Protein AF-V2Y1S0-F1 (afdb_monomer)

Mean predicted aligned error: 16.73 Å

Nearest PDB structures (foldseek):
  7qba-assembly1_E  TM=5.672E-01  e=4.745E-01  Stutzerimonas stutzeri
  6xjh-assembly1_A  TM=6.789E-01  e=2.519E+00  Staphylococcus aureus
  8ce1-assembly1_B  TM=5.212E-01  e=3.603E+00  Escherichia coli
  7sqc-assembly1_W0  TM=8.958E-02  e=6.023E-01  Chlamydomonas reinhardtii

Solvent-accessible surface area (backbone atoms only — not comparable to full-atom values): 33686 Å² total; per-residue (Å²): 109,76,75,64,58,63,77,73,40,72,67,56,53,54,46,52,48,49,50,50,51,52,51,51,50,44,55,60,67,63,57,62,80,53,69,64,78,67,43,59,72,64,49,49,35,55,46,43,54,57,46,55,53,48,28,64,74,73,41,38,45,64,28,27,58,79,72,87,95,71,42,65,80,40,81,42,73,57,50,71,69,58,48,51,52,52,49,51,51,49,39,70,54,34,77,84,70,53,97,83,66,55,72,68,78,66,80,67,85,63,54,48,69,58,46,32,48,54,50,47,56,50,25,66,74,72,74,35,43,50,65,53,66,53,36,72,73,9,68,65,51,43,50,50,52,47,66,56,47,56,71,53,79,88,40,99,85,46,65,82,53,66,67,58,49,34,54,31,42,52,50,22,57,75,75,34,56,28,55,35,51,25,47,36,52,44,23,59,48,24,57,48,45,35,56,50,32,33,52,53,44,51,52,55,56,47,50,40,56,77,67,53,46,54,61,56,61,52,71,44,92,66,57,50,56,58,55,48,50,51,53,50,49,70,49,48,53,58,51,52,54,51,52,51,52,51,49,59,61,61,46,48,68,54,51,61,45,31,52,77,65,76,44,83,72,53,71,64,46,38,52,51,43,42,57,59,52,37,48,33,24,37,49,30,34,36,31,52,38,53,31,39,34,73,72,66,72,34,66,68,57,32,52,48,54,46,52,47,52,49,49,61,20,60,73,46,61,59,88,70,53,56,61,84,48,54,32,62,36,40,72,53,62,45,53,48,72,58,46,65,77,44,46,65,47,47,51,52,17,37,50,45,30,45,53,50,27,51,52,41,42,54,49,34,26,54,54,49,42,36,49,52,70,70,47,61,73,70,49,56,57,58,48,44,44,45,35,45,68,63,34,63,78,68,70,88,68,86,65,89,77,87,78,61,93,79,44,74,65,56,57,54,45,53,61,54,39,45,64,30,48,49,52,43,48,53,50,45,52,50,48,50,54,67,62,61,65,88,58,87,56,51,73,69,53,51,52,48,46,36,61,74,50,51,30,53,41,20,55,50,34,37,26,68,62,47,67,49,38,72,77,66,76,39,52,65,63,58,68,74,44,95,60,59,56,53,62,57,50,52,55,48,50,51,51,29,50,53,52,33,46,51,52,43,50,52,52,52,51,52,58,24,64,78,43,79,43,82,90,58,76,64,59,58,46,40,46,52,33,16,51,38,45,16,51,52,8,31,46,42,13,60,75,70,71,35,58,67,51,6,52,49,51,31,52,50,52,51,53,48,42,70,66,53,78,77,84,49,69,73,74,38,61,66,39,73,96,63,80,37,80,69,19,56,61,42,46,52,52,46,39,53,52,50,51,52,53,45,49,54,55,43,49,51,53,43,53,54,54,57,59,56,74,74,109

Structure (mmCIF, N/CA/C/O backbone):
data_AF-V2Y1S0-F1
#
_entry.id   AF-V2Y1S0-F1
#
loop_
_atom_site.group_PDB
_atom_site.id
_atom_site.type_symbol
_atom_site.label_atom_id
_atom_site.label_alt_id
_atom_site.label_comp_id
_atom_site.label_asym_id
_atom_site.label_entity_id
_atom_site.label_seq_id
_atom_site.pdbx_PDB_ins_code
_atom_site.Cartn_x
_atom_site.Cartn_y
_atom_site.Cartn_z
_atom_site.occupancy
_atom_site.B_iso_or_equiv
_atom_site.auth_seq_id
_atom_site.auth_comp_id
_atom_site.auth_asym_id
_atom_site.auth_atom_id
_atom_site.pdbx_PDB_model_num
ATOM 1 N N . MET A 1 1 ? -33.600 -16.076 6.435 1.00 29.86 1 MET A N 1
ATOM 2 C CA . MET A 1 1 ? -33.124 -15.082 7.430 1.00 29.86 1 MET A CA 1
ATOM 3 C C . MET A 1 1 ? -31.802 -14.425 7.013 1.00 29.86 1 MET A C 1
ATOM 5 O O . MET A 1 1 ? -31.776 -13.205 6.937 1.00 29.86 1 MET A O 1
ATOM 9 N N . LEU A 1 2 ? -30.776 -15.192 6.604 1.00 22.53 2 LEU A N 1
ATOM 10 C CA . LEU A 1 2 ? -29.507 -14.675 6.041 1.00 22.53 2 LEU A CA 1
ATOM 11 C C . LEU A 1 2 ? -29.704 -13.713 4.843 1.00 22.53 2 LEU A C 1
ATOM 13 O O . LEU A 1 2 ? -29.043 -12.687 4.736 1.00 22.53 2 LEU A O 1
ATOM 17 N N . TRP A 1 3 ? -30.679 -14.012 3.978 1.00 23.44 3 TRP A N 1
ATOM 18 C CA . TRP A 1 3 ? -31.008 -13.213 2.786 1.00 23.44 3 TRP A CA 1
ATOM 19 C C . TRP A 1 3 ? -31.747 -11.893 3.102 1.00 23.44 3 TRP A C 1
ATOM 21 O O . TRP A 1 3 ? -31.650 -10.923 2.357 1.00 23.44 3 TRP A O 1
ATOM 31 N N . LEU A 1 4 ? -32.442 -11.822 4.245 1.00 25.81 4 LEU A N 1
ATOM 32 C CA . LEU A 1 4 ? -33.158 -10.622 4.704 1.00 25.81 4 LEU A CA 1
ATOM 33 C C . LEU A 1 4 ? -32.241 -9.648 5.469 1.00 25.81 4 LEU A C 1
ATOM 35 O O . LEU A 1 4 ? -32.469 -8.441 5.424 1.00 25.81 4 LEU A O 1
ATOM 39 N N . GLU A 1 5 ? -31.174 -10.138 6.113 1.00 34.62 5 GLU A N 1
ATOM 40 C CA . GLU A 1 5 ? -30.156 -9.294 6.767 1.00 34.62 5 GLU A CA 1
ATOM 41 C C . GLU A 1 5 ? -29.188 -8.631 5.781 1.00 34.62 5 GLU A C 1
ATOM 43 O O . GLU A 1 5 ? -28.723 -7.517 6.029 1.00 34.62 5 GLU A O 1
ATOM 48 N N . ILE A 1 6 ? -28.939 -9.271 4.636 1.00 35.03 6 ILE A N 1
ATOM 49 C CA . ILE A 1 6 ? -28.131 -8.715 3.544 1.00 35.03 6 ILE A CA 1
ATOM 50 C C . ILE A 1 6 ? -28.752 -7.400 3.028 1.00 35.03 6 ILE A C 1
ATOM 52 O O . ILE A 1 6 ? -28.037 -6.429 2.801 1.00 35.03 6 ILE A O 1
ATOM 56 N N . LYS A 1 7 ? -30.087 -7.287 3.008 1.00 29.64 7 LYS A N 1
ATOM 57 C CA . LYS A 1 7 ? -30.826 -6.117 2.501 1.00 29.64 7 LYS A CA 1
ATOM 58 C C . LYS A 1 7 ? -30.721 -4.843 3.366 1.00 29.64 7 LYS A C 1
ATOM 60 O O . LYS A 1 7 ? -31.072 -3.768 2.888 1.00 29.64 7 LYS A O 1
ATOM 65 N N . LYS A 1 8 ? -30.272 -4.928 4.630 1.00 39.91 8 LYS A N 1
ATOM 66 C CA . LYS A 1 8 ? -30.373 -3.820 5.613 1.00 39.91 8 LYS A CA 1
ATOM 67 C C . LYS A 1 8 ? -29.081 -3.034 5.876 1.00 39.91 8 LYS A C 1
ATOM 69 O O . LYS A 1 8 ? -29.144 -1.999 6.535 1.00 39.91 8 LYS A O 1
ATOM 74 N N . ASN A 1 9 ? -27.923 -3.465 5.367 1.00 40.44 9 ASN A N 1
ATOM 75 C CA . ASN A 1 9 ? -26.644 -2.801 5.642 1.00 40.44 9 ASN A CA 1
ATOM 76 C C . ASN A 1 9 ? -26.006 -2.178 4.393 1.00 40.44 9 ASN A C 1
ATOM 78 O O . ASN A 1 9 ? -25.136 -2.763 3.751 1.00 40.44 9 ASN A O 1
ATOM 82 N N . THR A 1 10 ? -26.315 -0.907 4.142 1.00 39.00 10 THR A N 1
ATOM 83 C CA . THR A 1 10 ? -25.591 -0.044 3.187 1.00 39.00 10 THR A CA 1
ATOM 84 C C . THR A 1 10 ? -24.080 0.001 3.476 1.00 39.00 10 THR A C 1
ATOM 86 O O . THR A 1 10 ? -23.268 0.149 2.570 1.00 39.00 10 THR A O 1
ATOM 89 N N . ILE A 1 11 ? -23.691 -0.187 4.745 1.00 38.91 11 ILE A N 1
ATOM 90 C CA . ILE A 1 11 ? -22.291 -0.237 5.195 1.00 38.91 11 ILE A CA 1
ATOM 91 C C . ILE A 1 11 ? -21.589 -1.518 4.716 1.00 38.91 11 ILE A C 1
ATOM 93 O O . ILE A 1 11 ? -20.404 -1.466 4.412 1.00 38.91 11 ILE A O 1
ATOM 97 N N . THR A 1 12 ? -22.295 -2.648 4.611 1.00 48.53 12 THR A N 1
ATOM 98 C CA . THR A 1 12 ? -21.695 -3.918 4.172 1.00 48.53 12 THR A CA 1
ATOM 99 C C . THR A 1 12 ? -21.525 -3.943 2.658 1.00 48.53 12 THR A C 1
ATOM 101 O O . THR A 1 12 ? -20.478 -4.369 2.193 1.00 48.53 12 THR A O 1
ATOM 104 N N . TYR A 1 13 ? -22.472 -3.395 1.889 1.00 39.56 13 TYR A N 1
ATOM 105 C CA . TYR A 1 13 ? -22.322 -3.273 0.434 1.00 39.56 13 TYR A CA 1
ATOM 106 C C . TYR A 1 13 ? -21.250 -2.272 0.028 1.00 39.56 13 TYR A C 1
ATOM 108 O O . TYR A 1 13 ? -20.421 -2.605 -0.803 1.00 39.56 13 TYR A O 1
ATOM 116 N N . ALA A 1 14 ? -21.209 -1.080 0.632 1.00 38.00 14 ALA A N 1
ATOM 117 C CA . ALA A 1 14 ? -20.160 -0.105 0.335 1.00 38.00 14 ALA A CA 1
ATOM 118 C C . ALA A 1 14 ? -18.771 -0.629 0.729 1.00 38.00 14 ALA A C 1
ATOM 120 O O . ALA A 1 14 ? -17.797 -0.362 0.036 1.00 38.00 14 ALA A O 1
ATOM 121 N N . PHE A 1 15 ? -18.683 -1.410 1.811 1.00 44.44 15 PHE A N 1
ATOM 122 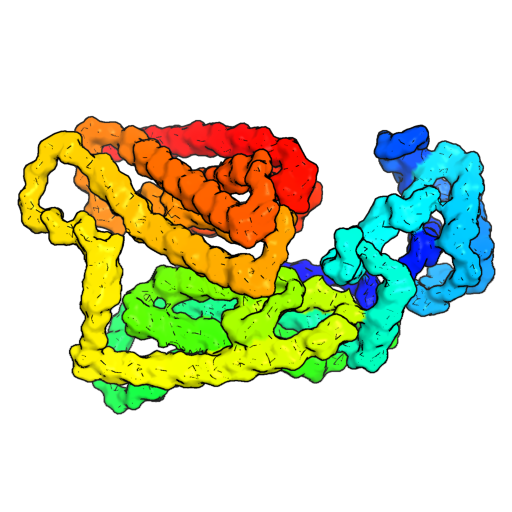C CA . PHE A 1 15 ? -17.444 -2.057 2.223 1.00 44.44 15 PHE A CA 1
ATOM 123 C C . PHE A 1 15 ? -17.043 -3.192 1.273 1.00 44.44 15 PHE A C 1
ATOM 125 O O . PHE A 1 15 ? -15.920 -3.196 0.799 1.00 44.44 15 PHE A O 1
ATOM 132 N N . VAL A 1 16 ? -17.952 -4.105 0.923 1.00 48.25 16 VAL A N 1
ATOM 133 C CA . VAL A 1 16 ? -17.682 -5.187 -0.043 1.00 48.25 16 VAL A CA 1
ATOM 134 C C . VAL A 1 16 ? -17.359 -4.627 -1.429 1.00 48.25 16 VAL A C 1
ATOM 136 O O . VAL A 1 16 ? -16.455 -5.129 -2.083 1.00 48.25 16 VAL A O 1
ATOM 139 N N . LEU A 1 17 ? -18.024 -3.550 -1.851 1.00 43.00 17 LEU A N 1
ATOM 140 C CA . LEU A 1 17 ? -17.737 -2.844 -3.097 1.00 43.00 17 LEU A CA 1
ATOM 141 C C . LEU A 1 17 ? -16.379 -2.134 -3.033 1.00 43.00 17 LEU A C 1
ATOM 143 O O . LEU A 1 17 ? -15.625 -2.213 -3.988 1.00 43.00 17 LEU A O 1
ATOM 147 N N . ALA A 1 18 ? -16.027 -1.489 -1.916 1.00 43.78 18 ALA A N 1
ATOM 148 C CA . ALA A 1 18 ? -14.719 -0.857 -1.737 1.00 43.78 18 ALA A CA 1
ATOM 149 C C . ALA A 1 18 ? -13.585 -1.889 -1.674 1.00 43.78 18 ALA A C 1
ATOM 151 O O . ALA A 1 18 ? -12.539 -1.676 -2.273 1.00 43.78 18 ALA A O 1
ATOM 152 N N . VAL A 1 19 ? -13.797 -3.022 -1.000 1.00 48.62 19 VAL A N 1
ATOM 153 C CA . VAL A 1 19 ? -12.863 -4.155 -0.984 1.00 48.62 19 VAL A CA 1
ATOM 154 C C . VAL A 1 19 ? -12.754 -4.762 -2.379 1.00 48.62 19 VAL A C 1
ATOM 156 O O . VAL A 1 19 ? -11.645 -4.963 -2.850 1.00 48.62 19 VAL A O 1
ATOM 159 N N . GLY A 1 20 ? -13.870 -4.980 -3.076 1.00 49.31 20 GLY A N 1
ATOM 160 C CA . GLY A 1 20 ? -13.895 -5.478 -4.452 1.00 49.31 20 GLY A CA 1
ATOM 161 C C . GLY A 1 20 ? -13.201 -4.535 -5.436 1.00 49.31 20 GLY A C 1
ATOM 162 O O . GLY A 1 20 ? -12.392 -4.986 -6.236 1.00 49.31 20 GLY A O 1
ATOM 163 N N . LEU A 1 21 ? -13.431 -3.224 -5.326 1.00 46.50 21 LEU A N 1
ATOM 164 C CA . LEU A 1 21 ? -12.756 -2.193 -6.118 1.00 46.50 21 LEU A CA 1
ATOM 165 C C . LEU A 1 21 ? -11.266 -2.106 -5.782 1.00 46.50 21 LEU A C 1
ATOM 167 O O . LEU A 1 21 ? -10.464 -1.962 -6.692 1.00 46.50 21 LEU A O 1
ATOM 171 N N . MET A 1 22 ? -10.873 -2.238 -4.513 1.00 49.34 22 MET A N 1
ATOM 172 C CA . MET A 1 22 ? -9.465 -2.246 -4.086 1.00 49.34 22 MET A CA 1
ATOM 173 C C . MET A 1 22 ? -8.730 -3.528 -4.506 1.00 49.34 22 MET A C 1
ATOM 175 O O . MET A 1 22 ? -7.558 -3.474 -4.877 1.00 49.34 22 MET A O 1
ATOM 179 N N . VAL A 1 23 ? -9.410 -4.678 -4.488 1.00 51.19 23 VAL A N 1
ATOM 180 C CA . VAL A 1 23 ? -8.903 -5.960 -5.004 1.00 51.19 23 VAL A CA 1
ATOM 181 C C . VAL A 1 23 ? -8.781 -5.907 -6.528 1.00 51.19 23 VAL A C 1
ATOM 183 O O . VAL A 1 23 ? -7.743 -6.268 -7.067 1.00 51.19 23 VAL A O 1
ATOM 186 N N . ALA A 1 24 ? -9.777 -5.368 -7.235 1.00 50.62 24 ALA A N 1
ATOM 187 C CA . ALA A 1 24 ? -9.693 -5.131 -8.677 1.00 50.62 24 ALA A CA 1
ATOM 188 C C . ALA A 1 24 ? -8.578 -4.127 -9.026 1.00 50.62 24 ALA A C 1
ATOM 190 O O . ALA A 1 24 ? -7.827 -4.326 -9.976 1.00 50.62 24 ALA A O 1
ATOM 191 N N . PHE A 1 25 ? -8.418 -3.078 -8.217 1.00 49.38 25 PHE A N 1
ATOM 192 C CA . PHE A 1 25 ? -7.356 -2.085 -8.355 1.00 49.38 25 PHE A CA 1
ATOM 193 C C . PHE A 1 25 ? -5.967 -2.683 -8.125 1.00 49.38 25 PHE A C 1
ATOM 195 O O . PHE A 1 25 ? -5.023 -2.301 -8.809 1.00 49.38 25 PHE A O 1
ATOM 202 N N . THR A 1 26 ? -5.826 -3.636 -7.202 1.00 49.06 26 THR A N 1
ATOM 203 C CA . THR A 1 26 ? -4.554 -4.344 -7.015 1.00 49.06 26 THR A CA 1
ATOM 204 C C . THR A 1 26 ? -4.293 -5.381 -8.072 1.00 49.06 26 THR A C 1
ATOM 206 O O . THR A 1 26 ? -3.159 -5.457 -8.510 1.00 49.06 26 THR A O 1
ATOM 209 N N . LEU A 1 27 ? -5.300 -6.105 -8.548 1.00 51.41 27 LEU A N 1
ATOM 210 C CA . LEU A 1 27 ? -5.141 -6.959 -9.722 1.00 51.41 27 LEU A CA 1
ATOM 211 C C . LEU A 1 27 ? -4.695 -6.133 -10.943 1.00 51.41 27 LEU A C 1
ATOM 213 O O . LEU A 1 27 ? -3.793 -6.561 -11.646 1.00 51.41 27 LEU A O 1
ATOM 217 N N . GLN A 1 28 ? -5.207 -4.906 -11.122 1.00 50.94 28 GLN A N 1
ATOM 218 C CA . GLN A 1 28 ? -4.710 -3.958 -12.136 1.00 50.94 28 GLN A CA 1
ATOM 219 C C . GLN A 1 28 ? -3.293 -3.419 -11.866 1.00 50.94 28 GLN A C 1
ATOM 221 O O . GLN A 1 28 ? -2.576 -3.095 -12.806 1.00 50.94 28 GLN A O 1
ATOM 226 N N . LEU A 1 29 ? -2.880 -3.258 -10.604 1.00 50.38 29 LEU A N 1
ATOM 227 C CA . LEU A 1 29 ? -1.498 -2.882 -10.258 1.00 50.38 29 LEU A CA 1
ATOM 228 C C . LEU A 1 29 ? -0.521 -4.057 -10.418 1.00 50.38 29 LEU A C 1
ATOM 230 O O . LEU A 1 29 ? 0.670 -3.836 -10.607 1.00 50.38 29 LEU A O 1
ATOM 234 N N . LEU A 1 30 ? -1.031 -5.285 -10.315 1.00 50.53 30 LEU A N 1
ATOM 235 C CA . LEU A 1 30 ? -0.309 -6.552 -10.401 1.00 50.53 30 LEU A CA 1
ATOM 236 C C . LEU A 1 30 ? -0.241 -7.117 -11.820 1.00 50.53 30 LEU A C 1
ATOM 238 O O . LEU A 1 30 ? 0.311 -8.199 -11.985 1.00 50.53 30 LEU A O 1
ATOM 242 N N . THR A 1 31 ? -0.764 -6.415 -12.829 1.00 49.66 31 THR A N 1
ATOM 243 C CA . THR A 1 31 ? -0.451 -6.673 -14.238 1.00 49.66 31 THR A CA 1
ATOM 244 C C . THR A 1 31 ? 0.731 -5.791 -14.649 1.00 49.66 31 THR A C 1
ATOM 246 O O . THR A 1 31 ? 0.515 -4.726 -15.241 1.00 49.66 31 THR A O 1
ATOM 249 N N . PRO A 1 32 ? 1.993 -6.143 -14.329 1.00 48.72 32 PRO A N 1
ATOM 250 C CA . PRO A 1 32 ? 3.090 -5.563 -15.078 1.00 48.72 32 PRO A CA 1
ATOM 251 C C . PRO A 1 32 ? 2.882 -5.901 -16.557 1.00 48.72 32 PRO A C 1
ATOM 253 O O . PRO A 1 32 ? 2.345 -6.958 -16.881 1.00 48.72 32 PRO A O 1
ATOM 256 N N . ARG A 1 33 ? 3.323 -5.020 -17.461 1.00 51.38 33 ARG A N 1
ATOM 257 C CA . ARG A 1 33 ? 3.663 -5.480 -18.813 1.00 51.38 33 ARG A CA 1
ATOM 258 C C . ARG A 1 33 ? 4.832 -6.437 -18.621 1.00 51.38 33 ARG A C 1
ATOM 260 O O . ARG A 1 33 ? 5.936 -6.001 -18.303 1.00 51.38 33 ARG A O 1
ATOM 267 N N . THR A 1 34 ? 4.510 -7.717 -18.610 1.00 50.38 34 THR A N 1
ATOM 268 C CA . THR A 1 34 ? 5.339 -8.817 -18.125 1.00 50.38 34 THR A CA 1
ATOM 269 C C . THR A 1 34 ? 6.569 -9.033 -18.994 1.00 50.38 34 THR A C 1
ATOM 271 O O . THR A 1 34 ? 7.596 -9.448 -18.468 1.00 50.38 34 THR A O 1
ATOM 274 N N . ASP A 1 35 ? 6.493 -8.644 -20.264 1.00 54.50 35 ASP A N 1
ATOM 275 C CA . ASP A 1 35 ? 7.533 -8.723 -21.291 1.00 54.50 35 ASP A CA 1
ATOM 276 C C . ASP A 1 35 ? 8.923 -8.320 -20.760 1.00 54.50 35 ASP A C 1
ATOM 278 O O . ASP A 1 35 ? 9.893 -9.070 -20.823 1.00 54.50 35 ASP A O 1
ATOM 282 N N . TYR A 1 36 ? 9.007 -7.168 -20.086 1.00 59.72 36 TYR A N 1
ATOM 283 C CA . TYR A 1 36 ? 10.279 -6.584 -19.645 1.00 59.72 36 TYR A CA 1
ATOM 284 C C . TYR A 1 36 ? 11.035 -7.384 -18.575 1.00 59.72 36 TYR A C 1
ATOM 286 O O . TYR A 1 36 ? 12.225 -7.141 -18.367 1.00 59.72 36 TYR A O 1
ATOM 294 N N . TYR A 1 37 ? 10.356 -8.284 -17.864 1.00 64.62 37 TYR A N 1
ATOM 295 C CA . TYR A 1 37 ? 10.906 -8.990 -16.706 1.00 64.62 37 TYR A CA 1
ATOM 296 C C . TYR A 1 37 ? 11.362 -10.422 -17.024 1.00 64.62 37 TYR A C 1
ATOM 298 O O . TYR A 1 37 ? 12.080 -11.023 -16.224 1.00 64.62 37 TYR A O 1
ATOM 306 N N . TYR A 1 38 ? 10.978 -10.963 -18.182 1.00 67.00 38 TYR A N 1
ATOM 307 C CA . TYR A 1 38 ? 11.376 -12.300 -18.638 1.00 67.00 38 TYR A CA 1
ATOM 308 C C . TYR A 1 38 ? 12.483 -12.284 -19.698 1.00 67.00 38 TYR A C 1
ATOM 310 O O . TYR A 1 38 ? 13.135 -13.306 -19.920 1.00 67.00 38 TYR A O 1
ATOM 318 N N . ASP A 1 39 ? 12.715 -11.126 -20.314 1.00 70.38 39 ASP A N 1
ATOM 319 C CA . ASP A 1 39 ? 13.716 -10.935 -21.361 1.00 70.38 39 ASP A CA 1
ATOM 320 C C . ASP A 1 39 ? 15.112 -10.650 -20.812 1.00 70.38 39 ASP A C 1
ATOM 322 O O . ASP A 1 39 ? 15.254 -10.228 -19.674 1.00 70.38 39 ASP A O 1
ATOM 326 N N . LYS A 1 40 ? 16.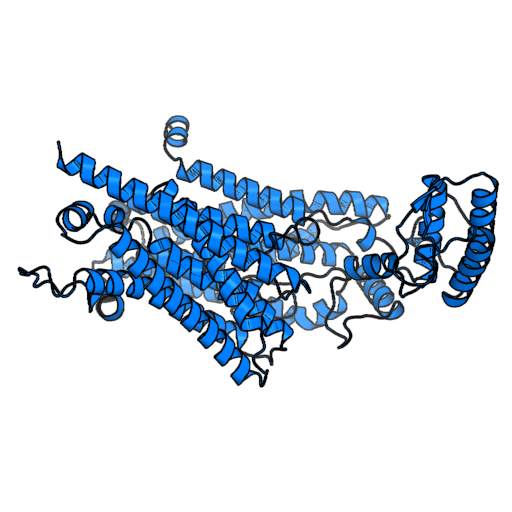164 -10.801 -21.622 1.00 79.00 40 LYS A N 1
ATOM 327 C CA . LYS A 1 40 ? 17.527 -10.326 -21.308 1.00 79.00 40 LYS A CA 1
ATOM 328 C C . LYS A 1 40 ? 17.558 -8.785 -21.237 1.00 79.00 40 LYS A C 1
ATOM 330 O O . LYS A 1 40 ? 16.918 -8.145 -22.074 1.00 79.00 40 LYS A O 1
ATOM 335 N N . PRO A 1 41 ? 18.269 -8.147 -20.281 1.00 80.25 41 PRO A N 1
ATOM 336 C CA . PRO A 1 41 ? 18.503 -6.703 -20.308 1.00 80.25 41 PRO A CA 1
ATOM 337 C C . PRO A 1 41 ? 19.237 -6.286 -21.581 1.00 80.25 41 PRO A C 1
ATOM 339 O O . PRO A 1 41 ? 20.364 -6.719 -21.835 1.00 80.25 41 PRO A O 1
ATOM 342 N N . LEU A 1 42 ? 18.563 -5.451 -22.369 1.00 81.31 42 LEU A N 1
ATOM 343 C CA . LEU A 1 42 ? 19.038 -5.017 -23.680 1.00 81.31 42 LEU A CA 1
ATOM 344 C C . LEU A 1 42 ? 19.892 -3.761 -23.563 1.00 81.31 42 LEU A C 1
ATOM 346 O O . LEU A 1 42 ? 19.462 -2.814 -22.900 1.00 81.31 42 LEU A O 1
ATOM 350 N N . SER A 1 43 ? 21.035 -3.748 -24.250 1.00 86.00 43 SER A N 1
ATOM 351 C CA . SER A 1 43 ? 21.805 -2.530 -24.512 1.00 86.00 43 SER A CA 1
ATOM 352 C C . SER A 1 43 ? 21.012 -1.560 -25.394 1.00 86.00 43 SER A C 1
ATOM 354 O O . SER A 1 43 ? 19.927 -1.878 -25.894 1.00 86.00 43 SER A O 1
ATOM 356 N N . SER A 1 44 ? 21.542 -0.357 -25.611 1.00 85.81 44 SER A N 1
ATOM 357 C CA . SER A 1 44 ? 20.853 0.623 -26.449 1.00 85.81 44 SER A CA 1
ATOM 358 C C . SER A 1 44 ? 20.798 0.181 -27.913 1.00 85.81 44 SER A C 1
ATOM 360 O O . SER A 1 44 ? 19.773 0.335 -28.588 1.00 85.81 44 SER A O 1
ATOM 362 N N . GLY A 1 45 ? 21.878 -0.438 -28.390 1.00 87.19 45 GLY A N 1
ATOM 363 C CA . GLY A 1 45 ? 21.962 -1.026 -29.718 1.00 87.19 45 GLY A CA 1
ATOM 364 C C . GLY A 1 45 ? 21.028 -2.222 -29.885 1.00 87.19 45 GLY A C 1
ATOM 365 O O . GLY A 1 45 ? 20.264 -2.271 -30.849 1.00 87.19 45 GLY A O 1
ATOM 366 N N . GLU A 1 46 ? 21.000 -3.139 -28.914 1.00 86.44 46 GLU A N 1
ATOM 367 C CA . GLU A 1 46 ? 20.068 -4.274 -28.917 1.00 86.44 46 GLU A CA 1
ATOM 368 C C . GLU A 1 46 ? 18.604 -3.827 -28.876 1.00 86.44 46 GLU A C 1
ATOM 370 O O . GLU A 1 46 ? 17.767 -4.344 -29.615 1.00 86.44 46 GLU A O 1
ATOM 375 N N . TYR A 1 47 ? 18.282 -2.825 -28.060 1.00 87.12 47 TYR A N 1
ATOM 376 C CA . TYR A 1 47 ? 16.942 -2.249 -28.026 1.00 87.12 47 TYR A CA 1
ATOM 377 C C . TYR A 1 47 ? 16.549 -1.642 -29.378 1.00 87.12 47 TYR A C 1
ATOM 379 O O . TYR A 1 47 ? 15.437 -1.863 -29.862 1.00 87.12 47 TYR A O 1
ATOM 387 N N . THR A 1 48 ? 17.471 -0.907 -30.003 1.00 88.38 48 THR A N 1
ATOM 388 C CA . THR A 1 48 ? 17.278 -0.306 -31.329 1.00 88.38 48 THR A CA 1
ATOM 389 C C . THR A 1 48 ? 17.005 -1.373 -32.383 1.00 88.38 48 THR A C 1
ATOM 391 O O . THR A 1 48 ? 16.055 -1.247 -33.151 1.00 88.38 48 THR A O 1
ATOM 394 N N . TYR A 1 49 ? 17.776 -2.459 -32.378 1.00 89.06 49 TYR A N 1
ATOM 395 C CA . TYR A 1 49 ? 17.583 -3.592 -33.276 1.00 89.06 49 TYR A CA 1
ATOM 396 C C . TYR A 1 49 ? 16.160 -4.164 -33.204 1.00 89.06 49 TYR A C 1
ATOM 398 O O . TYR A 1 49 ? 15.474 -4.260 -34.224 1.00 89.06 49 TYR A O 1
ATOM 406 N N . PHE A 1 50 ? 15.673 -4.478 -31.998 1.00 86.06 50 PHE A N 1
ATOM 407 C CA . PHE A 1 50 ? 14.320 -5.015 -31.826 1.00 86.06 50 PHE A CA 1
ATOM 408 C C . PHE A 1 50 ? 13.232 -4.019 -32.215 1.00 86.06 50 PHE A C 1
ATOM 410 O O . PHE A 1 50 ? 12.197 -4.418 -32.751 1.00 86.06 50 PHE A O 1
ATOM 417 N N . LYS A 1 51 ? 13.461 -2.725 -31.996 1.00 87.31 51 LYS A N 1
ATOM 418 C CA . LYS A 1 51 ? 12.494 -1.704 -32.385 1.00 87.31 51 LYS A CA 1
ATOM 419 C C . LYS A 1 51 ? 12.424 -1.482 -33.892 1.00 87.31 51 LYS A C 1
ATOM 421 O O . LYS A 1 51 ? 11.321 -1.421 -34.418 1.00 87.31 51 LYS A O 1
ATOM 426 N N . LEU A 1 52 ? 13.547 -1.523 -34.607 1.00 88.44 52 LEU A N 1
ATOM 427 C CA . LEU A 1 52 ? 13.540 -1.508 -36.075 1.00 88.44 52 LEU A CA 1
ATOM 428 C C . LEU A 1 52 ? 12.774 -2.707 -36.661 1.00 88.44 52 LEU A C 1
ATOM 430 O O . LEU A 1 52 ? 12.088 -2.574 -37.674 1.00 88.44 52 LEU A O 1
ATOM 434 N N . LYS A 1 53 ? 12.841 -3.877 -36.012 1.00 87.81 53 LYS A N 1
ATOM 435 C CA . LYS A 1 53 ? 12.021 -5.036 -36.397 1.00 87.81 53 LYS A CA 1
ATOM 436 C C . LYS A 1 53 ? 10.529 -4.799 -36.188 1.00 87.81 53 LYS A C 1
ATOM 438 O O . LYS A 1 53 ? 9.730 -5.191 -37.038 1.00 87.81 53 LYS A O 1
ATOM 443 N N . GLU A 1 54 ? 10.154 -4.212 -35.052 1.00 85.88 54 GLU A N 1
ATOM 444 C CA . GLU A 1 54 ? 8.765 -3.835 -34.780 1.00 85.88 54 GLU A CA 1
ATOM 445 C C . GLU A 1 54 ? 8.265 -2.819 -35.810 1.00 85.88 54 GLU A C 1
ATOM 447 O O . GLU A 1 54 ? 7.192 -3.028 -36.368 1.00 85.88 54 GLU A O 1
ATOM 452 N N . ASP A 1 55 ? 9.056 -1.792 -36.125 1.00 87.88 55 ASP A N 1
ATOM 453 C CA . ASP A 1 55 ? 8.708 -0.761 -37.108 1.00 87.88 55 ASP A CA 1
ATOM 454 C C . ASP A 1 55 ? 8.425 -1.389 -38.492 1.00 87.88 55 ASP A C 1
ATOM 456 O O . ASP A 1 55 ? 7.393 -1.113 -39.105 1.00 87.88 55 ASP A O 1
ATOM 460 N N . ILE A 1 56 ? 9.256 -2.342 -38.957 1.00 87.19 56 ILE A N 1
ATOM 461 C CA . ILE A 1 56 ? 8.974 -3.113 -40.190 1.00 87.19 56 ILE A CA 1
ATOM 462 C C . ILE A 1 56 ? 7.658 -3.893 -40.084 1.00 87.19 56 ILE A C 1
ATOM 464 O O . ILE A 1 56 ? 6.901 -3.946 -41.054 1.00 87.19 56 ILE A O 1
ATOM 468 N N . LYS A 1 57 ? 7.394 -4.533 -38.938 1.00 86.56 57 LYS A N 1
ATOM 469 C CA . LYS A 1 57 ? 6.197 -5.360 -38.727 1.00 86.56 57 LYS A CA 1
ATOM 470 C C . LYS A 1 57 ? 4.914 -4.524 -38.723 1.00 86.56 57 LYS A C 1
ATOM 472 O O . LYS A 1 57 ? 3.905 -4.987 -39.249 1.00 86.56 57 LYS A O 1
ATOM 477 N N . TYR A 1 58 ? 4.944 -3.339 -38.117 1.00 85.62 58 TYR A N 1
ATOM 478 C CA . TYR A 1 58 ? 3.798 -2.428 -38.063 1.00 85.62 58 TYR A CA 1
ATOM 479 C C . TYR A 1 58 ? 3.640 -1.594 -39.339 1.00 85.62 58 TYR A C 1
ATOM 481 O O . TYR A 1 58 ? 2.544 -1.114 -39.609 1.00 85.62 58 TYR A O 1
ATOM 489 N N . GLY A 1 59 ? 4.694 -1.476 -40.152 1.00 87.44 59 GLY A N 1
ATOM 490 C CA . GLY A 1 59 ? 4.655 -0.769 -41.433 1.00 87.44 59 GLY A CA 1
ATOM 491 C C . GLY A 1 59 ? 4.812 0.747 -41.312 1.00 87.44 59 GLY A C 1
ATOM 492 O O . GLY A 1 59 ? 4.681 1.447 -42.315 1.00 87.44 59 GLY A O 1
ATOM 493 N N . SER A 1 60 ? 5.126 1.259 -40.123 1.00 87.56 60 SER A N 1
ATOM 494 C CA . SER A 1 60 ? 5.349 2.678 -39.859 1.00 87.56 60 SER A CA 1
ATOM 495 C C . SER A 1 60 ? 6.509 2.885 -38.885 1.00 87.56 60 SER A C 1
ATOM 497 O O . SER A 1 60 ? 6.866 1.995 -38.113 1.00 87.56 60 SER A O 1
ATOM 499 N N . ILE A 1 61 ? 7.124 4.068 -38.937 1.00 87.69 61 ILE A N 1
ATOM 500 C CA . ILE A 1 61 ? 8.188 4.486 -38.019 1.00 87.69 61 ILE A CA 1
ATOM 501 C C . ILE A 1 61 ? 7.944 5.916 -37.538 1.00 87.69 61 ILE A C 1
ATOM 503 O O . ILE A 1 61 ? 7.579 6.801 -38.310 1.00 87.69 61 ILE A O 1
ATOM 507 N N . ILE A 1 62 ? 8.167 6.168 -36.247 1.00 84.88 62 ILE A N 1
ATOM 508 C CA . ILE A 1 62 ? 8.048 7.518 -35.682 1.00 84.88 62 ILE A CA 1
ATOM 509 C C . ILE A 1 62 ? 9.336 8.299 -35.949 1.00 84.88 62 ILE A C 1
ATOM 511 O O . ILE A 1 62 ? 10.417 7.916 -35.486 1.00 84.88 62 ILE A O 1
ATOM 515 N N . VAL A 1 63 ? 9.199 9.434 -36.632 1.00 85.88 63 VAL A N 1
ATOM 516 C CA . VAL A 1 63 ? 10.302 10.320 -37.010 1.00 85.88 63 VAL A CA 1
ATOM 517 C C . VAL A 1 63 ? 10.073 11.762 -36.557 1.00 85.88 63 VAL A C 1
ATOM 519 O O . VAL A 1 63 ? 8.959 12.174 -36.238 1.00 85.88 63 VAL A O 1
ATOM 522 N N . TYR A 1 64 ? 11.147 12.547 -36.526 1.00 82.19 64 TYR A N 1
ATOM 523 C CA . TYR A 1 64 ? 11.147 13.950 -36.119 1.00 82.19 64 TYR A CA 1
ATOM 524 C C . TYR A 1 64 ? 11.728 14.825 -37.231 1.00 82.19 64 TYR A C 1
ATOM 526 O O . TYR A 1 64 ? 12.828 14.561 -37.726 1.00 82.19 64 TYR A O 1
ATOM 534 N N . GLY A 1 65 ? 10.999 15.881 -37.603 1.00 67.00 65 GLY A N 1
ATOM 535 C CA . GLY A 1 65 ? 11.484 16.927 -38.507 1.00 67.00 65 GLY A CA 1
ATOM 536 C C . GLY A 1 65 ? 12.158 18.076 -37.746 1.00 67.00 65 GLY A C 1
ATOM 537 O O . GLY A 1 65 ? 11.588 18.580 -36.778 1.00 67.00 65 GLY A O 1
ATOM 538 N N . GLY A 1 66 ? 13.343 18.505 -38.197 1.00 60.03 66 GLY A N 1
ATOM 539 C CA . GLY A 1 66 ? 14.053 19.698 -37.701 1.00 60.03 66 GLY A CA 1
ATOM 540 C C . GLY A 1 66 ? 15.330 19.441 -36.880 1.00 60.03 66 GLY A C 1
ATOM 541 O O . GLY A 1 66 ? 15.672 18.303 -36.550 1.00 60.03 66 GLY A O 1
ATOM 542 N N . GLU A 1 67 ? 16.055 20.524 -36.567 1.00 53.38 67 GLU A N 1
ATOM 543 C CA . GLU A 1 67 ? 17.179 20.526 -35.616 1.00 53.38 67 GLU A CA 1
ATOM 544 C C . GLU A 1 67 ? 16.690 20.482 -34.150 1.00 53.38 67 GLU A C 1
ATOM 546 O O . GLU A 1 67 ? 15.511 20.658 -33.858 1.00 53.38 67 GLU A O 1
ATOM 551 N N . GLU A 1 68 ? 17.601 20.142 -33.237 1.00 52.00 68 GLU A N 1
ATOM 552 C CA . GLU A 1 68 ? 17.385 19.490 -31.935 1.00 52.00 68 GLU A CA 1
ATOM 553 C C . GLU A 1 68 ? 16.129 19.858 -31.109 1.00 52.00 68 GLU A C 1
ATOM 555 O O . GLU A 1 68 ? 15.823 21.011 -30.820 1.00 52.00 68 GLU A O 1
ATOM 560 N N . GLY A 1 69 ? 15.467 18.817 -30.584 1.00 50.34 69 GLY A N 1
ATOM 561 C CA . GLY A 1 69 ? 14.693 18.883 -29.336 1.00 50.34 69 GLY A CA 1
ATOM 562 C C . GLY A 1 69 ? 13.223 19.309 -29.420 1.00 50.34 69 GLY A C 1
ATOM 563 O O . GLY A 1 69 ? 12.492 19.023 -28.469 1.00 50.34 69 GLY A O 1
ATOM 564 N N . ASN A 1 70 ? 12.774 19.901 -30.533 1.00 48.28 70 ASN A N 1
ATOM 565 C CA . ASN A 1 70 ? 11.420 20.472 -30.672 1.00 48.28 70 ASN A CA 1
ATOM 566 C C . ASN A 1 70 ? 10.605 19.957 -31.876 1.00 48.28 70 ASN A C 1
ATOM 568 O O . ASN A 1 70 ? 9.508 20.457 -32.123 1.00 48.28 70 ASN A O 1
ATOM 572 N N . GLY A 1 71 ? 11.107 18.966 -32.617 1.00 60.91 71 GLY A N 1
ATOM 573 C CA . GLY A 1 71 ? 10.366 18.364 -33.727 1.00 60.91 71 GLY A CA 1
ATOM 574 C C . GLY A 1 71 ? 9.071 17.700 -33.249 1.00 60.91 71 GLY A C 1
ATOM 575 O O . GLY A 1 71 ? 9.072 16.945 -32.273 1.00 60.91 71 GLY A O 1
ATOM 576 N N . ILE A 1 72 ? 7.960 17.977 -33.928 1.00 64.56 72 ILE A N 1
ATOM 577 C CA . ILE A 1 72 ? 6.693 17.272 -33.706 1.00 64.56 72 ILE A CA 1
ATOM 578 C C . ILE A 1 72 ? 6.882 15.834 -34.222 1.00 64.56 72 ILE A C 1
ATOM 580 O O . ILE A 1 72 ? 7.371 15.681 -35.344 1.00 64.56 72 ILE A O 1
ATOM 584 N N . PRO A 1 73 ? 6.562 14.786 -33.434 1.00 78.06 73 PRO A N 1
ATOM 585 C CA . PRO A 1 73 ? 6.641 13.412 -33.917 1.00 78.06 73 PRO A CA 1
ATOM 586 C C . PRO A 1 73 ? 5.654 13.221 -35.069 1.00 78.06 73 PRO A C 1
ATOM 588 O O . PRO A 1 73 ? 4.470 13.527 -34.927 1.00 78.06 73 PRO A O 1
ATOM 591 N N . VAL A 1 74 ? 6.146 12.705 -36.189 1.00 79.94 74 VAL A N 1
ATOM 592 C CA . VAL A 1 74 ? 5.348 12.332 -37.356 1.00 79.94 74 VAL A CA 1
ATOM 593 C C . VAL A 1 74 ? 5.499 10.833 -37.559 1.00 79.94 74 VAL A C 1
ATOM 595 O O . VAL A 1 74 ? 6.603 10.296 -37.492 1.00 79.94 74 VAL A O 1
ATOM 598 N N . GLU A 1 75 ? 4.383 10.149 -37.771 1.00 83.38 75 GLU A N 1
ATOM 599 C CA . GLU A 1 75 ? 4.389 8.752 -38.183 1.00 83.38 75 GLU A CA 1
ATOM 600 C C . GLU A 1 75 ? 4.648 8.695 -39.691 1.00 83.38 75 GLU A C 1
ATOM 602 O O . GLU A 1 75 ? 3.892 9.258 -40.481 1.00 83.38 75 GLU A O 1
ATOM 607 N N . LEU A 1 76 ? 5.762 8.080 -40.078 1.00 84.62 76 LEU A N 1
ATOM 608 C CA . LEU A 1 76 ? 6.154 7.890 -41.466 1.00 84.62 76 LEU A CA 1
ATOM 609 C C . LEU A 1 76 ? 5.786 6.468 -41.889 1.00 84.62 76 LEU A C 1
ATOM 611 O O . LEU A 1 76 ? 6.326 5.501 -41.348 1.00 84.62 76 LEU A O 1
ATOM 615 N N . GLU A 1 77 ? 4.885 6.339 -42.860 1.00 88.38 77 GLU A N 1
ATOM 616 C CA . GLU A 1 77 ? 4.573 5.046 -43.471 1.00 88.38 77 GLU A CA 1
ATOM 617 C C . GLU A 1 77 ? 5.772 4.520 -44.272 1.00 88.38 77 GLU A C 1
ATOM 619 O O . GLU A 1 77 ? 6.429 5.251 -45.020 1.00 88.38 77 GLU A O 1
ATOM 624 N N . LEU A 1 78 ? 6.072 3.231 -44.109 1.00 87.19 78 LEU A N 1
ATOM 625 C CA . LEU A 1 78 ? 7.218 2.589 -44.740 1.00 87.19 78 LEU A CA 1
ATOM 626 C C . LEU A 1 78 ? 6.887 2.187 -46.181 1.00 87.19 78 LEU A C 1
ATOM 628 O O . LEU A 1 78 ? 6.265 1.144 -46.415 1.00 87.19 78 LEU A O 1
ATOM 632 N N . ASN A 1 79 ? 7.379 2.969 -47.144 1.00 88.81 79 ASN A N 1
ATOM 633 C CA . ASN A 1 79 ? 7.462 2.537 -48.540 1.00 88.81 79 ASN A CA 1
ATOM 634 C C . ASN A 1 79 ? 8.496 1.400 -48.707 1.00 88.81 79 ASN A C 1
ATOM 636 O O . ASN A 1 79 ? 9.297 1.124 -47.807 1.00 88.81 79 ASN A O 1
ATOM 640 N N . ASP A 1 80 ? 8.480 0.721 -49.857 1.00 88.81 80 ASP A N 1
ATOM 641 C CA . ASP A 1 80 ? 9.342 -0.448 -50.085 1.00 88.81 80 ASP A CA 1
ATOM 642 C C . ASP A 1 80 ? 10.839 -0.098 -50.009 1.00 88.81 80 ASP A C 1
ATOM 644 O O . ASP A 1 80 ? 11.623 -0.855 -49.438 1.00 88.81 80 ASP A O 1
ATOM 648 N N . GLU A 1 81 ? 11.228 1.097 -50.464 1.00 88.31 81 GLU A N 1
ATOM 649 C CA . GLU A 1 81 ? 12.616 1.566 -50.415 1.00 88.31 81 GLU A CA 1
ATOM 650 C C . GLU A 1 81 ? 13.128 1.750 -48.975 1.00 88.31 81 GLU A C 1
ATOM 652 O O . GLU A 1 81 ? 14.209 1.272 -48.619 1.00 88.31 81 GLU A O 1
ATOM 657 N N . ILE A 1 82 ? 12.362 2.431 -48.119 1.00 86.69 82 ILE A N 1
ATOM 658 C CA . ILE A 1 82 ? 12.719 2.638 -46.712 1.00 86.69 82 ILE A CA 1
ATOM 659 C C . ILE A 1 82 ? 12.723 1.290 -45.988 1.00 86.69 82 ILE A C 1
ATOM 661 O O . ILE A 1 82 ? 13.631 1.025 -45.198 1.00 86.69 82 ILE A O 1
ATOM 665 N N . ARG A 1 83 ? 11.763 0.407 -46.288 1.00 89.44 83 ARG A N 1
ATOM 666 C CA . ARG A 1 83 ? 11.701 -0.940 -45.707 1.00 89.44 83 ARG A CA 1
ATOM 667 C C . ARG A 1 83 ? 12.955 -1.755 -46.029 1.00 89.44 83 ARG A C 1
ATOM 669 O O . ARG A 1 83 ? 13.513 -2.382 -45.128 1.00 89.44 83 ARG A O 1
ATOM 676 N N . ASP A 1 84 ? 13.430 -1.714 -47.271 1.00 89.38 84 ASP A N 1
ATOM 677 C CA . ASP A 1 84 ? 14.648 -2.417 -47.684 1.00 89.38 84 ASP A CA 1
ATOM 678 C C . ASP A 1 84 ? 15.909 -1.822 -47.045 1.00 89.38 84 ASP A C 1
ATOM 680 O O . ASP A 1 84 ? 16.806 -2.561 -46.627 1.00 89.38 84 ASP A O 1
ATOM 684 N N . ARG A 1 85 ? 15.961 -0.496 -46.866 1.00 89.12 85 ARG A N 1
ATOM 685 C CA . ARG A 1 85 ? 17.049 0.171 -46.131 1.00 89.12 85 ARG A CA 1
ATOM 686 C C . ARG A 1 85 ? 17.077 -0.236 -44.657 1.00 89.12 85 ARG A C 1
ATOM 688 O O . ARG A 1 85 ? 18.150 -0.560 -44.150 1.00 89.12 85 ARG A O 1
ATOM 695 N N . ILE A 1 86 ? 15.926 -0.278 -43.979 1.00 88.50 86 ILE A N 1
ATOM 696 C CA . ILE A 1 86 ? 15.849 -0.753 -42.588 1.00 88.50 86 ILE A CA 1
ATOM 697 C C . ILE A 1 86 ? 16.258 -2.228 -42.514 1.00 88.50 86 ILE A C 1
ATOM 699 O O . ILE A 1 86 ? 17.037 -2.599 -41.637 1.00 88.50 86 ILE A O 1
ATOM 703 N N . ARG A 1 87 ? 15.819 -3.066 -43.465 1.00 88.88 87 ARG A N 1
ATOM 704 C CA . ARG A 1 87 ? 16.238 -4.474 -43.531 1.00 88.88 87 ARG A CA 1
ATOM 705 C C . ARG A 1 87 ? 17.757 -4.603 -43.673 1.00 88.88 87 ARG A C 1
ATOM 707 O O . ARG A 1 87 ? 18.345 -5.415 -42.970 1.00 88.88 87 ARG A O 1
ATOM 714 N N . ASN A 1 88 ? 18.393 -3.771 -44.500 1.00 89.62 88 ASN A N 1
ATOM 715 C CA . ASN A 1 88 ? 19.851 -3.741 -44.652 1.00 89.62 88 ASN A CA 1
ATOM 716 C C . ASN A 1 88 ? 20.562 -3.392 -43.329 1.00 89.62 88 ASN A C 1
ATOM 718 O O . ASN A 1 88 ? 21.519 -4.059 -42.940 1.00 89.62 88 ASN A O 1
ATOM 722 N N . ILE A 1 89 ? 20.063 -2.394 -42.590 1.00 90.44 89 ILE A N 1
ATOM 723 C CA . ILE A 1 89 ? 20.587 -2.057 -41.255 1.00 90.44 89 ILE A CA 1
ATOM 724 C C . ILE A 1 89 ? 20.455 -3.255 -40.314 1.00 90.44 89 ILE A C 1
ATOM 726 O O . ILE A 1 89 ? 21.433 -3.636 -39.684 1.00 90.44 89 ILE A O 1
ATOM 730 N N . ILE A 1 90 ? 19.277 -3.880 -40.255 1.00 87.69 90 ILE A N 1
ATOM 731 C CA . ILE A 1 90 ? 19.022 -5.053 -39.410 1.00 87.69 90 ILE A CA 1
ATOM 732 C C . ILE A 1 90 ? 19.998 -6.186 -39.743 1.00 87.69 90 ILE A C 1
ATOM 734 O O . ILE A 1 90 ? 20.604 -6.732 -38.828 1.00 87.69 90 ILE A O 1
ATOM 738 N N . THR A 1 91 ? 20.216 -6.492 -41.025 1.00 87.75 91 THR A N 1
ATOM 739 C CA . THR A 1 91 ? 21.167 -7.535 -41.446 1.00 87.75 91 THR A CA 1
ATOM 740 C C . THR A 1 91 ? 22.622 -7.174 -41.162 1.00 87.75 91 THR A C 1
ATOM 742 O O . THR A 1 91 ? 23.432 -8.059 -40.913 1.00 87.75 91 THR A O 1
ATOM 745 N N . LYS A 1 92 ? 22.976 -5.881 -41.172 1.00 88.19 92 LYS A N 1
ATOM 746 C CA . LYS A 1 92 ? 24.309 -5.430 -40.748 1.00 88.19 92 LYS A CA 1
ATOM 747 C C . LYS A 1 92 ? 24.496 -5.579 -39.243 1.00 88.19 92 LYS A C 1
ATOM 749 O O . LYS A 1 92 ? 25.584 -5.941 -38.824 1.00 88.19 92 LYS A O 1
ATOM 754 N N . ILE A 1 93 ? 23.455 -5.297 -38.457 1.00 86.00 93 ILE A N 1
ATOM 755 C CA . ILE A 1 93 ? 23.467 -5.430 -36.996 1.00 86.00 93 ILE A CA 1
ATOM 756 C C . ILE A 1 93 ? 23.521 -6.906 -36.580 1.00 86.00 93 ILE A C 1
ATOM 758 O O . ILE A 1 93 ? 24.326 -7.276 -35.730 1.00 86.00 93 ILE A O 1
ATOM 762 N N . ASN A 1 94 ? 22.679 -7.747 -37.180 1.00 85.88 94 ASN A N 1
ATOM 763 C CA . ASN A 1 94 ? 22.637 -9.185 -36.946 1.00 85.88 94 ASN A CA 1
ATOM 764 C C . ASN A 1 94 ? 22.561 -9.935 -38.290 1.00 85.88 94 ASN A C 1
ATOM 766 O O . ASN A 1 94 ? 21.475 -10.029 -38.873 1.00 85.88 94 ASN A O 1
ATOM 770 N N . PRO A 1 95 ? 23.686 -10.483 -38.785 1.00 82.62 95 PRO A N 1
ATOM 771 C CA . PRO A 1 95 ? 23.722 -11.246 -40.033 1.00 82.62 95 PRO A CA 1
ATOM 772 C C . PRO A 1 95 ? 22.793 -12.467 -40.043 1.00 82.62 95 PRO A C 1
ATOM 774 O O . PRO A 1 95 ? 22.231 -12.793 -41.087 1.00 82.62 95 PRO A O 1
ATOM 777 N N . ASP A 1 96 ? 22.562 -13.087 -38.882 1.00 77.69 96 ASP A N 1
ATOM 778 C CA . ASP A 1 96 ? 21.705 -14.269 -38.715 1.00 77.69 96 ASP A CA 1
ATOM 779 C C . ASP A 1 96 ? 20.233 -13.908 -38.430 1.00 77.69 96 ASP A C 1
ATOM 781 O O . ASP A 1 96 ? 19.495 -14.684 -37.813 1.00 77.69 96 ASP A O 1
ATOM 785 N N . TYR A 1 97 ? 19.800 -12.719 -38.863 1.00 78.38 97 TYR A N 1
ATOM 786 C CA . TYR A 1 97 ? 18.461 -12.174 -38.639 1.00 78.38 97 TYR A CA 1
ATOM 787 C C . TYR A 1 97 ? 17.340 -13.192 -38.904 1.00 78.38 97 TYR A C 1
ATOM 789 O O . TYR A 1 97 ? 17.167 -13.692 -40.020 1.00 78.38 97 TYR A O 1
ATOM 797 N N . LYS A 1 98 ? 16.492 -13.414 -37.891 1.00 77.12 98 LYS A N 1
ATOM 798 C CA . LYS A 1 98 ? 15.228 -14.151 -38.039 1.00 77.12 98 LYS A CA 1
ATOM 799 C C . LYS A 1 98 ? 14.047 -13.274 -37.640 1.00 77.12 98 LYS A C 1
ATOM 801 O O . LYS A 1 98 ? 13.992 -12.703 -36.548 1.00 77.12 98 LYS A O 1
ATOM 806 N N . ALA A 1 99 ? 13.031 -13.220 -38.501 1.00 70.62 99 ALA A N 1
ATOM 807 C CA . ALA A 1 99 ? 11.842 -12.391 -38.281 1.00 70.62 99 ALA A CA 1
ATOM 808 C C . ALA A 1 99 ? 11.136 -12.693 -36.942 1.00 70.62 99 ALA A C 1
ATOM 810 O O . ALA A 1 99 ? 10.655 -11.777 -36.280 1.00 70.62 99 ALA A O 1
ATOM 811 N N . ASN A 1 100 ? 11.147 -13.954 -36.507 1.00 72.69 100 ASN A N 1
ATOM 812 C CA . ASN A 1 100 ? 10.515 -14.448 -35.282 1.00 72.69 100 ASN A CA 1
ATOM 813 C C . ASN A 1 100 ? 11.475 -14.636 -34.091 1.00 72.69 100 ASN A C 1
ATOM 815 O O . ASN A 1 100 ? 11.080 -15.258 -33.106 1.00 72.69 100 ASN A O 1
ATOM 819 N N . GLU A 1 101 ? 12.716 -14.148 -34.166 1.00 73.75 101 GLU A N 1
ATOM 820 C CA . GLU A 1 101 ? 13.645 -14.278 -33.038 1.00 73.75 101 GLU A CA 1
ATOM 821 C C . GLU A 1 101 ? 13.143 -13.505 -31.808 1.00 73.75 101 GLU A C 1
ATOM 823 O O . GLU A 1 101 ? 12.573 -12.410 -31.931 1.00 73.75 101 GLU A O 1
ATOM 828 N N . LYS A 1 102 ? 13.350 -14.084 -30.625 1.00 71.06 102 LYS A N 1
ATOM 829 C CA . LYS A 1 102 ? 12.954 -13.482 -29.353 1.00 71.06 102 LYS A CA 1
ATOM 830 C C . LYS A 1 102 ? 14.127 -12.717 -28.740 1.00 71.06 102 LYS A C 1
ATOM 832 O O . LYS A 1 102 ? 15.287 -13.042 -28.975 1.00 71.06 102 LYS A O 1
ATOM 837 N N . MET A 1 103 ? 13.814 -11.712 -27.922 1.00 69.31 103 MET A N 1
ATOM 838 C CA . MET A 1 103 ? 14.789 -10.914 -27.164 1.00 69.31 103 MET A CA 1
ATOM 839 C C . MET A 1 103 ? 15.875 -11.710 -26.414 1.00 69.31 103 MET A C 1
ATOM 841 O O . MET A 1 103 ? 17.033 -11.298 -26.490 1.00 69.31 103 MET A O 1
ATOM 845 N N . PRO A 1 104 ? 15.579 -12.826 -25.718 1.00 62.44 104 PRO A N 1
ATOM 846 C CA . PRO A 1 104 ? 16.590 -13.586 -24.981 1.00 62.44 104 PRO A CA 1
ATOM 847 C C . PRO A 1 104 ? 17.630 -14.298 -25.857 1.00 62.44 104 PRO A C 1
ATOM 849 O O . PRO A 1 104 ? 18.719 -14.578 -25.362 1.00 62.44 104 PRO A O 1
ATOM 852 N N . ASP A 1 105 ? 17.338 -14.552 -27.134 1.00 66.94 105 ASP A N 1
ATOM 853 C CA . ASP A 1 105 ? 18.172 -15.401 -27.998 1.00 66.94 105 ASP A CA 1
ATOM 854 C C . ASP A 1 105 ? 19.222 -14.612 -28.798 1.00 66.94 105 ASP A C 1
ATOM 856 O O . ASP A 1 105 ? 20.062 -15.199 -29.481 1.00 66.94 105 ASP A O 1
ATOM 860 N N . VAL A 1 106 ? 19.174 -13.276 -28.746 1.00 70.25 106 VAL A N 1
ATOM 861 C CA . VAL A 1 106 ? 20.013 -12.419 -29.588 1.00 70.25 106 VAL A CA 1
ATOM 862 C C . VAL A 1 106 ? 21.249 -11.949 -28.830 1.00 70.25 106 VAL A C 1
ATOM 864 O O . VAL A 1 106 ? 21.179 -11.331 -27.761 1.00 70.25 106 VAL A O 1
ATOM 867 N N . ASN A 1 107 ? 22.407 -12.215 -29.428 1.00 70.75 107 ASN A N 1
ATOM 868 C CA . ASN A 1 107 ? 23.672 -11.621 -29.035 1.00 70.75 107 ASN A CA 1
ATOM 869 C C . ASN A 1 107 ? 24.224 -10.831 -30.220 1.00 70.75 107 ASN A C 1
ATOM 871 O O . ASN A 1 107 ? 24.595 -11.411 -31.238 1.00 70.75 107 ASN A O 1
ATOM 875 N N . ILE A 1 108 ? 24.224 -9.506 -30.103 1.00 80.75 108 ILE A N 1
ATOM 876 C CA . ILE A 1 108 ? 24.688 -8.621 -31.170 1.00 80.75 108 ILE A CA 1
ATOM 877 C C . ILE A 1 108 ? 26.198 -8.443 -31.028 1.00 80.75 108 ILE A C 1
ATOM 879 O O . ILE A 1 108 ? 26.679 -8.088 -29.956 1.00 80.75 108 ILE A O 1
ATOM 883 N N . ALA A 1 109 ? 26.938 -8.709 -32.107 1.00 73.62 109 ALA A N 1
ATOM 884 C CA . ALA A 1 109 ? 28.396 -8.595 -32.117 1.00 73.62 109 ALA A CA 1
ATOM 885 C C . ALA A 1 109 ? 28.890 -7.143 -32.258 1.00 73.62 109 ALA A C 1
ATOM 887 O O . ALA A 1 109 ? 29.998 -6.843 -31.825 1.00 73.62 109 ALA A O 1
ATOM 888 N N . LEU A 1 110 ? 28.086 -6.260 -32.867 1.00 84.06 110 LEU A N 1
ATOM 889 C CA . LEU A 1 110 ? 28.409 -4.837 -33.002 1.00 84.06 110 LEU A CA 1
ATOM 890 C C . LEU A 1 110 ? 28.201 -4.073 -31.697 1.00 84.06 110 LEU A C 1
ATOM 892 O O . LEU A 1 110 ? 27.239 -4.307 -30.962 1.00 84.06 110 LEU A O 1
ATOM 896 N N . ASN A 1 111 ? 29.061 -3.084 -31.474 1.00 86.12 111 ASN A N 1
ATOM 897 C CA . ASN A 1 111 ? 28.959 -2.196 -30.324 1.00 86.12 111 ASN A CA 1
ATOM 898 C C . ASN A 1 111 ? 27.840 -1.157 -30.515 1.00 86.12 111 ASN A C 1
ATOM 900 O O . ASN A 1 111 ? 27.526 -0.746 -31.636 1.00 86.12 111 ASN A O 1
ATOM 904 N N . ASP A 1 112 ? 27.284 -0.655 -29.406 1.00 85.31 112 ASP A N 1
ATOM 905 C CA . ASP A 1 112 ? 26.206 0.349 -29.414 1.00 85.31 112 ASP A CA 1
ATOM 906 C C . ASP A 1 112 ? 26.563 1.593 -30.262 1.00 85.31 112 ASP A C 1
ATOM 908 O O . ASP A 1 112 ? 25.710 2.126 -30.973 1.00 85.31 112 ASP A O 1
ATOM 912 N N . GLU A 1 113 ? 27.827 2.033 -30.258 1.00 86.81 113 GLU A N 1
ATOM 913 C CA . GLU A 1 113 ? 28.300 3.169 -31.067 1.00 86.81 113 GLU A CA 1
ATOM 914 C C . GLU A 1 113 ? 28.242 2.906 -32.579 1.00 86.81 113 GLU A C 1
ATOM 916 O O . GLU A 1 113 ? 27.870 3.789 -33.359 1.00 86.81 113 GLU A O 1
ATOM 921 N N . GLU A 1 114 ? 28.577 1.688 -33.003 1.00 89.44 114 GLU A N 1
ATOM 922 C CA . GLU A 1 114 ? 28.558 1.285 -34.411 1.00 89.44 114 GLU A CA 1
ATOM 923 C C . GLU A 1 114 ? 27.118 1.204 -34.923 1.00 89.44 114 GLU A C 1
ATOM 925 O O . GLU A 1 114 ? 26.809 1.673 -36.021 1.00 89.44 114 GLU A O 1
ATOM 930 N N . ILE A 1 115 ? 26.210 0.699 -34.086 1.00 89.50 115 ILE A N 1
ATOM 931 C CA . ILE A 1 115 ? 24.776 0.628 -34.382 1.00 89.50 115 ILE A CA 1
ATOM 932 C C . ILE A 1 115 ? 24.190 2.036 -34.525 1.00 89.50 115 ILE A C 1
ATOM 934 O O . ILE A 1 115 ? 23.484 2.321 -35.494 1.00 89.50 115 ILE A O 1
ATOM 938 N N . ILE A 1 116 ? 24.533 2.957 -33.620 1.00 89.12 116 ILE A N 1
ATOM 939 C CA . ILE A 1 116 ? 24.114 4.364 -33.714 1.00 89.12 116 ILE A CA 1
ATOM 940 C C . ILE A 1 116 ? 24.637 5.006 -35.005 1.00 89.12 116 ILE A C 1
ATOM 942 O O . ILE A 1 116 ? 23.929 5.797 -35.632 1.00 89.12 116 ILE A O 1
ATOM 946 N N . LYS A 1 117 ? 25.857 4.671 -35.439 1.00 91.25 117 LYS A N 1
ATOM 947 C CA . LYS A 1 117 ? 26.408 5.173 -36.704 1.00 91.25 117 LYS A CA 1
ATOM 948 C C . LYS A 1 117 ? 25.587 4.698 -37.906 1.00 91.25 117 LYS A C 1
ATOM 950 O O . LYS A 1 117 ? 25.241 5.530 -38.745 1.00 91.25 117 LYS A O 1
ATOM 955 N N . LEU A 1 118 ? 25.205 3.419 -37.949 1.00 91.62 118 LEU A N 1
ATOM 956 C CA . LEU A 1 118 ? 24.333 2.871 -38.997 1.00 91.62 118 LEU A CA 1
ATOM 957 C C . LEU A 1 118 ? 22.966 3.569 -39.032 1.00 91.62 118 LEU A C 1
ATOM 959 O O . LEU A 1 118 ? 22.478 3.929 -40.104 1.00 91.62 118 LEU A O 1
ATOM 963 N N . VAL A 1 119 ? 22.371 3.819 -37.862 1.00 90.25 119 VAL A N 1
ATOM 964 C CA . VAL A 1 119 ? 21.109 4.565 -37.749 1.00 90.25 119 VAL A CA 1
ATOM 965 C C . VAL A 1 119 ? 21.262 5.988 -38.286 1.00 90.25 119 VAL A C 1
ATOM 967 O O . VAL A 1 119 ? 20.431 6.439 -39.069 1.00 90.25 119 VAL A O 1
ATOM 970 N N . ARG A 1 120 ? 22.335 6.696 -37.922 1.00 90.00 120 ARG A N 1
ATOM 971 C CA . ARG A 1 120 ? 22.578 8.071 -38.390 1.00 90.00 120 ARG A CA 1
ATOM 972 C C . ARG A 1 120 ? 22.808 8.148 -39.895 1.00 90.00 120 ARG A C 1
ATOM 974 O O . ARG A 1 120 ? 22.413 9.126 -40.525 1.00 90.00 120 ARG A O 1
ATOM 981 N N . GLU A 1 121 ? 23.466 7.150 -40.477 1.00 90.31 121 GLU A N 1
ATOM 982 C CA . GLU A 1 121 ? 23.616 7.044 -41.930 1.00 90.31 121 GLU A CA 1
ATOM 983 C C . GLU A 1 121 ? 22.256 6.868 -42.608 1.00 90.31 121 GLU A C 1
ATOM 985 O O . GLU A 1 121 ? 21.963 7.569 -43.573 1.00 90.31 121 GLU A O 1
ATOM 990 N N . PHE A 1 122 ? 21.389 6.019 -42.061 1.00 89.44 122 PHE A N 1
ATOM 991 C CA . PHE A 1 122 ? 20.019 5.859 -42.541 1.00 89.44 122 PHE A CA 1
ATOM 992 C C . PHE A 1 122 ? 19.183 7.137 -42.423 1.00 89.44 122 PHE A C 1
ATOM 994 O O . PHE A 1 122 ? 18.556 7.551 -43.397 1.00 89.44 122 PHE A O 1
ATOM 1001 N N . GLU A 1 123 ? 19.229 7.813 -41.280 1.00 88.62 123 GLU A N 1
ATOM 1002 C CA . GLU A 1 123 ? 18.520 9.074 -41.035 1.00 88.62 123 GLU A CA 1
ATOM 1003 C C . GLU A 1 123 ? 18.900 10.167 -42.037 1.00 88.62 123 GLU A C 1
ATOM 1005 O O . GLU A 1 123 ? 18.030 10.870 -42.554 1.00 88.62 123 GLU A O 1
ATOM 1010 N N . LYS A 1 124 ? 20.190 10.264 -42.393 1.00 87.19 124 LYS A N 1
ATOM 1011 C CA . LYS A 1 124 ? 20.654 11.174 -43.453 1.00 87.19 124 LYS A CA 1
ATOM 1012 C C . LYS A 1 124 ? 19.992 10.882 -44.795 1.00 87.19 124 LYS A C 1
ATOM 1014 O O . LYS A 1 124 ? 19.768 11.811 -45.562 1.00 87.19 124 LYS A O 1
ATOM 1019 N N . THR A 1 125 ? 19.688 9.618 -45.084 1.00 85.31 125 THR A N 1
ATOM 1020 C CA . THR A 1 125 ? 19.073 9.240 -46.361 1.00 85.31 125 THR A CA 1
ATOM 1021 C C . THR A 1 125 ? 17.584 9.536 -46.436 1.00 85.31 125 THR A C 1
ATOM 1023 O O . THR A 1 125 ? 17.103 9.873 -47.511 1.00 85.31 125 THR A O 1
ATOM 1026 N N . ILE A 1 126 ? 16.864 9.446 -45.316 1.00 84.56 126 ILE A N 1
ATOM 1027 C CA . ILE A 1 126 ? 15.430 9.762 -45.269 1.00 84.56 126 ILE A CA 1
ATOM 1028 C C . ILE A 1 126 ? 15.158 11.238 -44.947 1.00 84.56 126 ILE A C 1
ATOM 1030 O O . ILE A 1 126 ? 14.025 11.685 -45.068 1.00 84.56 126 ILE A O 1
ATOM 1034 N N . GLY A 1 127 ? 16.173 12.004 -44.530 1.00 82.88 127 GLY A N 1
ATOM 1035 C CA . GLY A 1 127 ? 16.036 13.422 -44.176 1.00 82.88 127 GLY A CA 1
ATOM 1036 C C . GLY A 1 127 ? 15.338 13.673 -42.834 1.00 82.88 127 GLY A C 1
ATOM 1037 O O . GLY A 1 127 ? 15.047 14.819 -42.493 1.00 82.88 127 GLY A O 1
ATOM 1038 N N . TYR A 1 128 ? 15.098 12.619 -42.054 1.00 84.56 128 TYR A N 1
ATOM 1039 C CA . TYR A 1 128 ? 14.435 12.670 -40.756 1.00 84.56 128 TYR A CA 1
ATOM 1040 C C . TYR A 1 128 ? 15.271 11.985 -39.679 1.00 84.56 128 TYR A C 1
ATOM 1042 O O . TYR A 1 128 ? 16.035 11.064 -39.959 1.00 84.56 128 TYR A O 1
ATOM 1050 N N . ARG A 1 129 ? 15.083 12.403 -38.423 1.00 85.56 129 ARG A N 1
ATOM 1051 C CA . ARG A 1 129 ? 15.682 11.734 -37.260 1.00 85.56 129 ARG A CA 1
ATOM 1052 C C . ARG A 1 129 ? 14.701 10.732 -36.666 1.00 85.56 129 ARG A C 1
ATOM 1054 O O . ARG A 1 129 ? 13.510 11.019 -36.569 1.00 85.56 129 ARG A O 1
ATOM 1061 N N . THR A 1 130 ? 15.197 9.590 -36.214 1.00 86.94 130 THR A N 1
ATOM 1062 C CA . THR A 1 130 ? 14.415 8.577 -35.499 1.00 86.94 130 THR A CA 1
ATOM 1063 C C . THR A 1 130 ? 14.567 8.739 -33.987 1.00 86.94 130 THR A C 1
ATOM 1065 O O . THR A 1 130 ? 15.412 9.489 -33.489 1.00 86.94 130 THR A O 1
ATOM 1068 N N . ASN A 1 131 ? 13.782 7.978 -33.222 1.00 80.69 131 ASN A N 1
ATOM 1069 C CA . ASN A 1 131 ? 13.975 7.863 -31.776 1.00 80.69 131 ASN A CA 1
ATOM 1070 C C . ASN A 1 131 ? 15.342 7.279 -31.383 1.00 80.69 131 ASN A C 1
ATOM 1072 O O . ASN A 1 131 ? 15.766 7.456 -30.240 1.00 80.69 131 ASN A O 1
ATOM 1076 N N . TYR A 1 132 ? 16.028 6.586 -32.292 1.00 85.75 132 TYR A N 1
ATOM 1077 C CA . TYR A 1 132 ? 17.247 5.831 -32.005 1.00 85.75 132 TYR A CA 1
ATOM 1078 C C . TYR A 1 132 ? 18.530 6.659 -32.206 1.00 85.75 132 TYR A C 1
ATOM 1080 O O . TYR A 1 132 ? 19.591 6.258 -31.735 1.00 85.75 132 TYR A O 1
ATOM 1088 N N . HIS A 1 133 ? 18.433 7.856 -32.806 1.00 85.94 133 HIS A N 1
ATOM 1089 C CA . HIS A 1 133 ? 19.549 8.780 -33.081 1.00 85.94 133 HIS A CA 1
ATOM 1090 C C . HIS A 1 133 ? 20.511 8.995 -31.897 1.00 85.94 133 HIS A C 1
ATOM 1092 O O . HIS A 1 133 ? 21.730 9.151 -32.053 1.00 85.94 133 HIS A O 1
ATOM 1098 N N . TYR A 1 134 ? 19.927 9.061 -30.700 1.00 81.69 134 TYR A N 1
ATOM 1099 C CA . TYR A 1 134 ? 20.601 9.408 -29.454 1.00 81.69 134 TYR A CA 1
ATOM 1100 C C . TYR A 1 134 ? 21.090 8.195 -28.662 1.00 81.69 134 TYR A C 1
ATOM 1102 O O . TYR A 1 134 ? 21.619 8.387 -27.571 1.00 81.69 134 TYR A O 1
ATOM 1110 N N . GLY A 1 135 ? 20.898 6.972 -29.167 1.00 84.88 135 GLY A N 1
ATOM 1111 C CA . GLY A 1 135 ? 21.329 5.761 -28.484 1.00 84.88 135 GLY A CA 1
ATOM 1112 C C . GLY A 1 135 ? 20.828 5.696 -27.044 1.00 84.88 135 GLY A C 1
ATOM 1113 O O . GLY A 1 135 ? 19.628 5.726 -26.781 1.00 84.88 135 GLY A O 1
ATOM 1114 N N . ASP A 1 136 ? 21.754 5.576 -26.094 1.00 79.06 136 ASP A N 1
ATOM 1115 C CA . ASP A 1 136 ? 21.495 5.468 -24.651 1.00 79.06 136 ASP A CA 1
ATOM 1116 C C . ASP A 1 136 ? 20.686 6.648 -24.075 1.00 79.06 136 ASP A C 1
ATOM 1118 O O . ASP A 1 136 ? 19.951 6.493 -23.098 1.00 79.06 136 ASP A O 1
ATOM 1122 N N . LYS A 1 137 ? 20.768 7.820 -24.715 1.00 79.69 137 LYS A N 1
ATOM 1123 C CA . LYS A 1 137 ? 20.010 9.032 -24.370 1.00 79.69 137 LYS A CA 1
ATOM 1124 C C . LYS A 1 137 ? 18.641 9.106 -25.053 1.00 79.69 137 LYS A C 1
ATOM 1126 O O . LYS A 1 137 ? 17.905 10.071 -24.836 1.00 79.69 137 LYS A O 1
ATOM 1131 N N . SER A 1 138 ? 18.273 8.114 -25.867 1.00 80.44 138 SER A N 1
ATOM 1132 C CA . SER A 1 138 ? 16.946 8.023 -26.480 1.00 80.44 138 SER A CA 1
ATOM 1133 C C . SER A 1 138 ? 15.853 8.004 -25.413 1.00 80.44 138 SER A C 1
ATOM 1135 O O . SER A 1 138 ? 15.905 7.221 -24.466 1.00 80.44 138 SER A O 1
ATOM 1137 N N . ARG A 1 139 ? 14.801 8.815 -25.588 1.00 74.88 139 ARG A N 1
ATOM 1138 C CA . ARG A 1 139 ? 13.648 8.823 -24.669 1.00 74.88 139 ARG A CA 1
ATOM 1139 C C . ARG A 1 139 ? 12.983 7.449 -24.565 1.00 74.88 139 ARG A C 1
ATOM 1141 O O . ARG A 1 139 ? 12.561 7.080 -23.473 1.00 74.88 139 ARG A O 1
ATOM 1148 N N . LEU A 1 140 ? 12.903 6.700 -25.670 1.00 77.31 140 LEU A N 1
ATOM 1149 C CA . LEU A 1 140 ? 12.308 5.361 -25.684 1.00 77.31 140 LEU A CA 1
ATOM 1150 C C . LEU A 1 140 ? 13.157 4.365 -24.896 1.00 77.31 140 LEU A C 1
ATOM 1152 O O . LEU A 1 140 ? 12.622 3.638 -24.059 1.00 77.31 140 LEU A O 1
ATOM 1156 N N . TYR A 1 141 ? 14.473 4.385 -25.105 1.00 79.19 141 TYR A N 1
ATOM 1157 C CA . TYR A 1 141 ? 15.384 3.508 -24.379 1.00 79.19 141 TYR A CA 1
ATOM 1158 C C . TYR A 1 141 ? 15.459 3.861 -22.889 1.00 79.19 141 TYR A C 1
ATOM 1160 O O . TYR A 1 141 ? 15.380 2.981 -22.037 1.00 79.19 141 TYR A O 1
ATOM 1168 N N . VAL A 1 142 ? 15.501 5.152 -22.548 1.00 74.88 142 VAL A N 1
ATOM 1169 C CA . VAL A 1 142 ? 15.434 5.619 -21.156 1.00 74.88 142 VAL A CA 1
ATOM 1170 C C . VAL A 1 142 ? 14.118 5.189 -20.501 1.00 74.88 142 VAL A C 1
ATOM 1172 O O . VAL A 1 142 ? 14.123 4.722 -19.364 1.00 74.88 142 VAL A O 1
ATOM 1175 N N . ALA A 1 143 ? 12.985 5.294 -21.201 1.00 74.00 143 ALA A N 1
ATOM 1176 C CA . ALA A 1 143 ? 11.699 4.823 -20.690 1.00 74.00 143 ALA A CA 1
ATOM 1177 C C . ALA A 1 143 ? 11.674 3.297 -20.497 1.00 74.00 143 ALA A C 1
ATOM 1179 O O . ALA A 1 143 ? 11.159 2.827 -19.484 1.00 74.00 143 ALA A O 1
ATOM 1180 N N . TYR A 1 144 ? 12.245 2.534 -21.431 1.00 76.44 144 TYR A N 1
ATOM 1181 C CA . TYR A 1 144 ? 12.430 1.087 -21.311 1.00 76.44 144 TYR A CA 1
ATOM 1182 C C . TYR A 1 144 ? 13.276 0.730 -20.082 1.00 76.44 144 TYR A C 1
ATOM 1184 O O . TYR A 1 144 ? 12.806 -0.007 -19.213 1.00 76.44 144 TYR A O 1
ATOM 1192 N N . LYS A 1 145 ? 14.462 1.334 -19.952 1.00 73.19 145 LYS A N 1
ATOM 1193 C CA . LYS A 1 145 ? 15.384 1.137 -18.828 1.00 73.19 145 LYS A CA 1
ATOM 1194 C C . LYS A 1 145 ? 14.714 1.458 -17.489 1.00 73.19 145 LYS A C 1
ATOM 1196 O O . LYS A 1 145 ? 14.730 0.634 -16.580 1.00 73.19 145 LYS A O 1
ATOM 1201 N N . ASN A 1 146 ? 14.036 2.604 -17.395 1.00 68.44 146 ASN A N 1
ATOM 1202 C CA . ASN A 1 146 ? 13.350 3.040 -16.173 1.00 68.44 146 ASN A CA 1
ATOM 1203 C C . ASN A 1 146 ? 12.160 2.149 -15.785 1.00 68.44 146 ASN A C 1
ATOM 1205 O O . ASN A 1 146 ? 11.868 1.996 -14.600 1.00 68.44 146 ASN A O 1
ATOM 1209 N N . ARG A 1 147 ? 11.425 1.604 -16.764 1.00 64.81 147 ARG A N 1
ATOM 1210 C CA . ARG A 1 147 ? 10.289 0.700 -16.503 1.00 64.81 147 ARG A CA 1
ATOM 1211 C C . ARG A 1 147 ? 10.757 -0.663 -16.019 1.00 64.81 147 ARG A C 1
ATOM 1213 O O . ARG A 1 147 ? 10.136 -1.241 -15.130 1.00 64.81 147 ARG A O 1
ATOM 1220 N N . ARG A 1 148 ? 11.837 -1.159 -16.612 1.00 66.38 148 ARG A N 1
ATOM 1221 C CA . ARG A 1 148 ? 12.412 -2.463 -16.308 1.00 66.38 148 ARG A CA 1
ATOM 1222 C C . ARG A 1 148 ? 13.016 -2.505 -14.906 1.00 66.38 148 ARG A C 1
ATOM 1224 O O . ARG A 1 148 ? 12.767 -3.442 -14.154 1.00 66.38 148 ARG A O 1
ATOM 1231 N N . PHE A 1 149 ? 13.711 -1.440 -14.526 1.00 58.91 149 PHE A N 1
ATOM 1232 C CA . PHE A 1 149 ? 14.423 -1.345 -13.261 1.00 58.91 149 PHE A CA 1
ATOM 1233 C C . PHE A 1 149 ? 13.929 -0.104 -12.539 1.00 58.91 149 PHE A C 1
ATOM 1235 O O . PHE A 1 149 ? 14.485 0.984 -12.676 1.00 58.91 149 PHE A O 1
ATOM 1242 N N . GLY A 1 150 ? 12.805 -0.242 -11.831 1.00 51.88 150 GLY A N 1
ATOM 1243 C CA . GLY A 1 150 ? 12.245 0.849 -11.043 1.00 51.88 150 GLY A CA 1
ATOM 1244 C C . GLY A 1 150 ? 13.326 1.439 -10.138 1.00 51.88 150 GLY A C 1
ATOM 1245 O O . GLY A 1 150 ? 13.712 0.786 -9.178 1.00 51.88 150 GLY A O 1
ATOM 1246 N N . ILE A 1 151 ? 13.808 2.633 -10.510 1.00 44.81 151 ILE A N 1
ATOM 1247 C CA . ILE A 1 151 ? 14.870 3.458 -9.906 1.00 44.81 151 ILE A CA 1
ATOM 1248 C C . ILE A 1 151 ? 15.505 2.794 -8.676 1.00 44.81 151 ILE A C 1
ATOM 1250 O O . ILE A 1 151 ? 15.052 2.994 -7.542 1.00 44.81 151 ILE A O 1
ATOM 1254 N N . ASN A 1 152 ? 16.545 1.992 -8.901 1.00 45.97 152 ASN A N 1
ATOM 1255 C CA . ASN A 1 152 ? 17.350 1.473 -7.811 1.00 45.97 152 ASN A CA 1
ATOM 1256 C C . ASN A 1 152 ? 18.331 2.559 -7.339 1.00 45.97 152 ASN A C 1
ATOM 1258 O O . ASN A 1 152 ? 18.973 3.235 -8.137 1.00 45.97 152 ASN A O 1
ATOM 1262 N N . ARG A 1 153 ? 18.391 2.756 -6.020 1.00 45.78 153 ARG A N 1
ATOM 1263 C CA . ARG A 1 153 ? 19.085 3.869 -5.346 1.00 45.78 153 ARG A CA 1
ATOM 1264 C C . ARG A 1 153 ? 20.529 3.526 -4.945 1.00 45.78 153 ARG A C 1
ATOM 1266 O O . ARG A 1 153 ? 21.058 4.150 -4.032 1.00 45.78 153 ARG A O 1
ATOM 1273 N N . THR A 1 154 ? 21.135 2.496 -5.534 1.00 42.66 154 THR A N 1
ATOM 1274 C CA . THR A 1 154 ? 22.514 2.085 -5.206 1.00 42.66 154 THR A CA 1
ATOM 1275 C C . THR A 1 154 ? 23.558 3.061 -5.739 1.00 42.66 154 THR A C 1
ATOM 1277 O O . THR A 1 154 ? 24.590 3.228 -5.100 1.00 42.66 154 THR A O 1
ATOM 1280 N N . HIS A 1 155 ? 23.258 3.754 -6.839 1.00 46.66 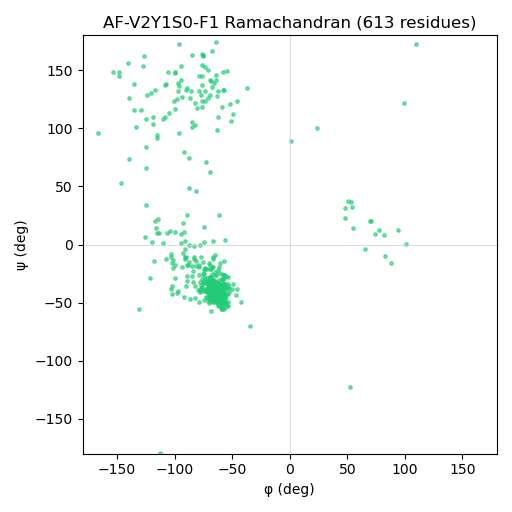155 HIS A N 1
ATOM 1281 C CA . HIS A 1 155 ? 24.105 4.802 -7.411 1.00 46.66 155 HIS A CA 1
ATOM 1282 C C . HIS A 1 155 ? 23.485 6.184 -7.171 1.00 46.66 155 HIS A C 1
ATOM 1284 O O . HIS A 1 155 ? 22.272 6.354 -7.322 1.00 46.66 155 HIS A O 1
ATOM 1290 N N . GLU A 1 156 ? 24.302 7.183 -6.812 1.00 37.28 156 GLU A N 1
ATOM 1291 C CA . GLU A 1 156 ? 23.854 8.572 -6.573 1.00 37.28 156 GLU A CA 1
ATOM 1292 C C . GLU A 1 156 ? 23.174 9.202 -7.802 1.00 37.28 156 GLU A C 1
ATOM 1294 O O . GLU A 1 156 ? 22.326 10.083 -7.660 1.00 37.28 156 GLU A O 1
ATOM 1299 N N . ASP A 1 157 ? 23.497 8.724 -9.007 1.00 44.53 157 ASP A N 1
ATOM 1300 C CA . ASP A 1 157 ? 22.914 9.187 -10.269 1.00 44.53 157 ASP A CA 1
ATOM 1301 C C . ASP A 1 157 ? 21.656 8.398 -10.703 1.00 44.53 157 ASP A C 1
ATOM 1303 O O . ASP A 1 157 ? 21.011 8.749 -11.696 1.00 44.53 157 ASP A O 1
ATOM 1307 N N . GLY A 1 158 ? 21.289 7.351 -9.951 1.00 50.81 158 GLY A N 1
ATOM 1308 C CA . GLY A 1 158 ? 20.105 6.524 -10.174 1.00 50.81 158 GLY A CA 1
ATOM 1309 C C . GLY A 1 158 ? 20.145 5.633 -11.420 1.00 50.81 158 GLY A C 1
ATOM 1310 O O . GLY A 1 158 ? 19.073 5.244 -11.892 1.00 50.81 158 GLY A O 1
ATOM 1311 N N . ARG A 1 159 ? 21.324 5.329 -11.989 1.00 55.88 159 ARG A N 1
ATOM 1312 C CA . ARG A 1 159 ? 21.454 4.508 -13.206 1.00 55.88 159 ARG A CA 1
ATOM 1313 C C . ARG A 1 159 ? 22.457 3.365 -13.021 1.00 55.88 159 ARG A C 1
ATOM 1315 O O . ARG A 1 159 ? 23.650 3.602 -12.929 1.00 55.88 159 ARG A O 1
ATOM 1322 N N . ASN A 1 160 ? 21.981 2.123 -13.088 1.00 62.97 160 ASN A N 1
ATOM 1323 C CA . ASN A 1 160 ? 22.853 0.950 -13.218 1.00 62.97 160 ASN A CA 1
ATOM 1324 C C . ASN A 1 160 ? 23.441 0.863 -14.636 1.00 62.97 160 ASN A C 1
ATOM 1326 O O . ASN A 1 160 ? 22.816 1.326 -15.606 1.00 62.97 160 ASN A O 1
ATOM 1330 N N . THR A 1 161 ? 24.615 0.253 -14.781 1.00 75.31 161 THR A N 1
ATOM 1331 C CA . THR A 1 161 ? 25.160 -0.084 -16.106 1.00 75.31 161 THR A CA 1
ATOM 1332 C C . THR A 1 161 ? 24.440 -1.300 -16.699 1.00 75.31 161 THR A C 1
ATOM 1334 O O . THR A 1 161 ? 23.747 -2.031 -15.994 1.00 75.31 161 THR A O 1
ATOM 1337 N N . ILE A 1 162 ? 24.545 -1.522 -18.014 1.00 76.81 162 ILE A N 1
ATOM 1338 C CA . ILE A 1 162 ? 23.891 -2.688 -18.638 1.00 76.81 162 ILE A CA 1
ATOM 1339 C C . ILE A 1 162 ? 24.520 -3.996 -18.157 1.00 76.81 162 ILE A C 1
ATOM 1341 O O . ILE A 1 162 ? 23.822 -4.996 -18.008 1.00 76.81 162 ILE A O 1
ATOM 1345 N N . GLU A 1 163 ? 25.813 -3.974 -17.860 1.00 77.94 163 GLU A N 1
ATOM 1346 C CA . GLU A 1 163 ? 26.563 -5.094 -17.308 1.00 77.94 163 GLU A CA 1
ATOM 1347 C C . GLU A 1 163 ? 26.042 -5.473 -15.918 1.00 77.94 163 GLU A C 1
ATOM 1349 O O . GLU A 1 163 ? 25.786 -6.648 -15.660 1.00 77.94 163 GLU A O 1
ATOM 1354 N N . GLU A 1 164 ? 25.815 -4.483 -15.047 1.00 76.88 164 GLU A N 1
ATOM 1355 C CA . GLU A 1 164 ? 25.218 -4.692 -13.723 1.00 76.88 164 GLU A CA 1
ATOM 1356 C C . GLU A 1 164 ? 23.809 -5.286 -13.836 1.00 76.88 164 GLU A C 1
ATOM 1358 O O . GLU A 1 164 ? 23.496 -6.279 -13.177 1.00 76.88 164 GLU A O 1
ATOM 1363 N N . GLU A 1 165 ? 22.977 -4.737 -14.727 1.00 75.81 165 GLU A N 1
ATOM 1364 C CA . GLU A 1 165 ? 21.603 -5.211 -14.921 1.00 75.81 165 GLU A CA 1
ATOM 1365 C C . GLU A 1 165 ? 21.544 -6.642 -15.465 1.00 75.81 165 GLU A C 1
ATOM 1367 O O . GLU A 1 165 ? 20.707 -7.444 -15.042 1.00 75.81 165 GLU A O 1
ATOM 1372 N N . ARG A 1 166 ? 22.439 -6.994 -16.396 1.00 80.62 166 ARG A N 1
ATOM 1373 C CA . ARG A 1 166 ? 22.567 -8.371 -16.894 1.00 80.62 166 ARG A CA 1
ATOM 1374 C C . ARG A 1 166 ? 23.030 -9.315 -15.795 1.00 80.62 166 ARG A C 1
ATOM 1376 O O . ARG A 1 166 ? 22.429 -10.372 -15.636 1.00 80.62 166 ARG A O 1
ATOM 1383 N N . ALA A 1 167 ? 24.017 -8.916 -14.997 1.00 79.81 167 ALA A N 1
ATOM 1384 C CA . ALA A 1 167 ? 24.509 -9.732 -13.893 1.00 79.81 167 ALA A CA 1
ATOM 1385 C C . ALA A 1 167 ? 23.435 -9.977 -12.815 1.00 79.81 167 ALA A C 1
ATOM 1387 O O . ALA A 1 167 ? 23.414 -11.034 -12.181 1.00 79.81 167 ALA A O 1
ATOM 1388 N N . ASP A 1 168 ? 22.548 -9.013 -12.574 1.00 76.31 168 ASP A N 1
ATOM 1389 C CA . ASP A 1 168 ? 21.433 -9.155 -11.631 1.00 76.31 168 ASP A CA 1
ATOM 1390 C C . ASP A 1 168 ? 20.277 -9.986 -12.209 1.00 76.31 168 ASP A C 1
ATOM 1392 O O . ASP A 1 168 ? 19.661 -10.792 -11.496 1.00 76.31 168 ASP A O 1
ATOM 1396 N N . PHE A 1 169 ? 20.029 -9.876 -13.516 1.00 79.25 169 PHE A N 1
ATOM 1397 C CA . PHE A 1 169 ? 19.100 -10.753 -14.225 1.00 79.25 169 PHE A CA 1
ATOM 1398 C C . PHE A 1 169 ? 19.572 -12.213 -14.232 1.00 79.25 169 PHE A C 1
ATOM 1400 O O . PHE A 1 169 ? 18.802 -13.095 -13.859 1.00 79.25 169 PHE A O 1
ATOM 1407 N N . GLU A 1 170 ? 20.837 -12.477 -14.564 1.00 80.56 170 GLU A N 1
ATOM 1408 C CA . GLU A 1 170 ? 21.431 -13.821 -14.518 1.00 80.56 170 GLU A CA 1
ATOM 1409 C C . GLU A 1 170 ? 21.390 -14.413 -13.105 1.00 80.56 170 GLU A C 1
ATOM 1411 O O . GLU A 1 170 ? 21.002 -15.566 -12.919 1.00 80.56 170 GLU A O 1
ATOM 1416 N N . SER A 1 171 ? 21.690 -13.605 -12.083 1.00 79.25 171 SER A N 1
ATOM 1417 C CA . SER A 1 171 ? 21.527 -14.015 -10.683 1.00 79.25 171 SER A CA 1
ATOM 1418 C C . SER A 1 171 ? 20.084 -14.427 -10.376 1.00 79.25 171 SER A C 1
ATOM 1420 O O . SER A 1 171 ? 19.851 -15.406 -9.672 1.00 79.25 171 SER A O 1
ATOM 1422 N N . SER A 1 172 ? 19.106 -13.701 -10.919 1.00 78.88 172 SER A N 1
ATOM 1423 C CA . SER A 1 172 ? 17.683 -13.984 -10.713 1.00 78.88 172 SER A CA 1
ATOM 1424 C C . SER A 1 172 ? 17.194 -15.208 -11.488 1.00 78.88 172 SER A C 1
ATOM 1426 O O . SER A 1 172 ? 16.293 -15.898 -11.015 1.00 78.88 172 SER A O 1
ATOM 1428 N N . LEU A 1 173 ? 17.790 -15.509 -12.645 1.00 80.50 173 LEU A N 1
ATOM 1429 C CA . LEU A 1 173 ? 17.570 -16.768 -13.357 1.00 80.50 173 LEU A CA 1
ATOM 1430 C C . LEU A 1 173 ? 18.103 -17.954 -12.546 1.00 80.50 173 LEU A C 1
ATOM 1432 O O . LEU A 1 173 ? 17.379 -18.930 -12.363 1.00 80.50 173 LEU A O 1
ATOM 1436 N N . ASN A 1 174 ? 19.320 -17.835 -12.004 1.00 82.00 174 ASN A N 1
ATOM 1437 C CA . ASN A 1 174 ? 19.962 -18.887 -11.210 1.00 82.00 174 ASN A CA 1
ATOM 1438 C C . ASN A 1 174 ? 19.207 -19.194 -9.907 1.00 82.00 174 ASN A C 1
ATOM 1440 O O . ASN A 1 174 ? 19.058 -20.356 -9.538 1.00 82.00 174 ASN A O 1
ATOM 1444 N N . GLU A 1 175 ? 18.712 -18.168 -9.209 1.00 76.81 175 GLU A N 1
ATOM 1445 C CA . GLU A 1 175 ? 17.880 -18.342 -8.007 1.00 76.81 175 GLU A CA 1
ATOM 1446 C C . GLU A 1 175 ? 16.445 -18.801 -8.320 1.00 76.81 175 GLU A C 1
ATOM 1448 O O . GLU A 1 175 ? 15.758 -19.349 -7.456 1.00 76.81 175 GLU A O 1
ATOM 1453 N N . GLY A 1 176 ? 15.990 -18.580 -9.553 1.00 83.06 176 GLY A N 1
ATOM 1454 C CA . GLY A 1 176 ? 14.634 -18.841 -10.010 1.00 83.06 176 GLY A CA 1
ATOM 1455 C C . GLY A 1 176 ? 13.776 -17.576 -10.037 1.00 83.06 176 GLY A C 1
ATOM 1456 O O . GLY A 1 176 ? 13.506 -16.938 -9.014 1.00 83.06 176 GLY A O 1
ATOM 1457 N N . LEU A 1 177 ? 13.241 -17.261 -11.221 1.00 82.38 177 LEU A N 1
ATOM 1458 C CA . LEU A 1 177 ? 12.420 -16.067 -11.453 1.00 82.38 177 LEU A CA 1
ATOM 1459 C C . LEU A 1 177 ? 11.193 -15.989 -10.528 1.00 82.38 177 LEU A C 1
ATOM 1461 O O . LEU A 1 177 ? 10.757 -14.895 -10.158 1.00 82.38 177 LEU A O 1
ATOM 1465 N N . SER A 1 178 ? 10.658 -17.138 -10.094 1.00 85.94 178 SER A N 1
ATOM 1466 C CA . SER A 1 178 ? 9.537 -17.202 -9.151 1.00 85.94 178 SER A CA 1
ATOM 1467 C C . SER A 1 178 ? 9.826 -16.519 -7.816 1.00 85.94 178 SER A C 1
ATOM 1469 O O . SER A 1 178 ? 8.897 -15.988 -7.211 1.00 85.94 178 SER A O 1
ATOM 1471 N N . GLU A 1 179 ? 11.081 -16.472 -7.356 1.00 87.00 179 GLU A N 1
ATOM 1472 C CA . GLU A 1 179 ? 11.448 -15.782 -6.112 1.00 87.00 179 GLU A CA 1
ATOM 1473 C C . GLU A 1 179 ? 11.246 -14.265 -6.250 1.00 87.00 179 GLU A C 1
ATOM 1475 O O . GLU A 1 179 ? 10.626 -13.638 -5.388 1.00 87.00 179 GLU A O 1
ATOM 1480 N N . GLY A 1 180 ? 11.678 -13.676 -7.369 1.00 82.44 180 GLY A N 1
ATOM 1481 C CA . GLY A 1 180 ? 11.475 -12.257 -7.668 1.00 82.44 180 GLY A CA 1
ATOM 1482 C C . GLY A 1 180 ? 9.995 -11.886 -7.797 1.00 82.44 180 GLY A C 1
ATOM 1483 O O . GLY A 1 180 ? 9.531 -10.945 -7.145 1.00 82.44 180 GLY A O 1
ATOM 1484 N N . TYR A 1 181 ? 9.234 -12.657 -8.580 1.00 81.44 181 TYR A N 1
ATOM 1485 C CA . TYR A 1 181 ? 7.804 -12.400 -8.792 1.00 81.44 181 TYR A CA 1
ATOM 1486 C C . TYR A 1 181 ? 6.976 -12.573 -7.524 1.00 81.44 181 TYR A C 1
ATOM 1488 O O . TYR A 1 181 ? 6.088 -11.762 -7.251 1.00 81.44 181 TYR A O 1
ATOM 1496 N N . ALA A 1 182 ? 7.286 -13.579 -6.707 1.00 88.00 182 ALA A N 1
ATOM 1497 C CA . ALA A 1 182 ? 6.604 -13.769 -5.439 1.00 88.00 182 ALA A CA 1
ATOM 1498 C C . ALA A 1 182 ? 6.835 -12.586 -4.491 1.00 88.00 182 ALA A C 1
ATOM 1500 O O . ALA A 1 182 ? 5.870 -12.079 -3.919 1.00 88.00 182 ALA A O 1
ATOM 1501 N N . ARG A 1 183 ? 8.074 -12.088 -4.363 1.00 87.50 183 ARG A N 1
ATOM 1502 C CA . ARG A 1 183 ? 8.380 -10.894 -3.551 1.00 87.50 183 ARG A CA 1
ATOM 1503 C C . ARG A 1 183 ? 7.616 -9.664 -4.039 1.00 87.50 183 ARG A C 1
ATOM 1505 O O . ARG A 1 183 ? 7.028 -8.949 -3.225 1.00 87.50 183 ARG A O 1
ATOM 1512 N N . TYR A 1 184 ? 7.577 -9.450 -5.353 1.00 81.75 184 TYR A N 1
ATOM 1513 C CA . TYR A 1 184 ? 6.844 -8.343 -5.964 1.00 81.75 184 TYR A CA 1
ATOM 1514 C C . TYR A 1 184 ? 5.334 -8.435 -5.687 1.00 81.75 184 TYR A C 1
ATOM 1516 O O . TYR A 1 184 ? 4.736 -7.477 -5.194 1.00 81.75 184 TYR A O 1
ATOM 1524 N N . LEU A 1 185 ? 4.725 -9.606 -5.898 1.00 82.31 185 LEU A N 1
ATOM 1525 C CA . LEU A 1 185 ? 3.311 -9.853 -5.598 1.00 82.31 185 LEU A CA 1
ATOM 1526 C C . LEU A 1 185 ? 3.006 -9.637 -4.105 1.00 82.31 185 LEU A C 1
ATOM 1528 O O . LEU A 1 185 ? 2.062 -8.920 -3.763 1.00 82.31 185 LEU A O 1
ATOM 1532 N N . MET A 1 186 ? 3.826 -10.196 -3.206 1.00 88.44 186 MET A N 1
ATOM 1533 C CA . MET A 1 186 ? 3.632 -10.055 -1.757 1.00 88.44 186 MET A CA 1
ATOM 1534 C C . MET A 1 186 ? 3.816 -8.628 -1.259 1.00 88.44 186 MET A C 1
ATOM 1536 O O . MET A 1 186 ? 3.159 -8.235 -0.299 1.00 88.44 186 MET A O 1
ATOM 1540 N N . ASN A 1 187 ? 4.678 -7.837 -1.891 1.00 84.56 187 ASN A N 1
ATOM 1541 C CA . ASN A 1 187 ? 4.847 -6.429 -1.559 1.00 84.56 187 ASN A CA 1
ATOM 1542 C C . ASN A 1 187 ? 3.522 -5.658 -1.710 1.00 84.56 187 ASN A C 1
ATOM 1544 O O . ASN A 1 187 ? 3.098 -4.967 -0.783 1.00 84.56 187 ASN A O 1
ATOM 1548 N N . TYR A 1 188 ? 2.827 -5.816 -2.839 1.00 77.75 188 TYR A N 1
ATOM 1549 C CA . TYR A 1 188 ? 1.536 -5.153 -3.061 1.00 77.75 188 TYR A CA 1
ATOM 1550 C C . TYR A 1 188 ? 0.398 -5.795 -2.268 1.00 77.75 188 TYR A C 1
ATOM 1552 O O . TYR A 1 188 ? -0.425 -5.083 -1.685 1.00 77.75 188 TYR A O 1
ATOM 1560 N N . LEU A 1 189 ? 0.372 -7.127 -2.179 1.00 82.50 189 LEU A N 1
ATOM 1561 C CA . LEU A 1 189 ? -0.625 -7.832 -1.378 1.00 82.50 189 LEU A CA 1
ATOM 1562 C C . LEU A 1 189 ? -0.508 -7.473 0.109 1.00 82.50 189 LEU A C 1
ATOM 1564 O O . LEU A 1 189 ? -1.523 -7.287 0.772 1.00 82.50 189 LEU A O 1
ATOM 1568 N N . GLY A 1 190 ? 0.710 -7.317 0.630 1.00 84.94 190 GLY A N 1
ATOM 1569 C CA . GLY A 1 190 ? 0.981 -6.952 2.020 1.00 84.94 190 GLY A CA 1
ATOM 1570 C C . GLY A 1 190 ? 0.462 -5.564 2.383 1.00 84.94 190 GLY A C 1
ATOM 1571 O O . GLY A 1 190 ? -0.126 -5.399 3.454 1.00 84.94 190 GLY A O 1
ATOM 1572 N N . ILE A 1 191 ? 0.600 -4.589 1.474 1.00 77.31 191 ILE A N 1
ATOM 1573 C CA . ILE A 1 191 ? 0.001 -3.255 1.632 1.00 77.31 191 ILE A CA 1
ATOM 1574 C C . ILE A 1 191 ? -1.505 -3.391 1.862 1.00 77.31 191 ILE A C 1
ATOM 1576 O O . ILE A 1 191 ? -2.042 -2.831 2.817 1.00 77.31 191 ILE A O 1
ATOM 1580 N N . LEU A 1 192 ? -2.198 -4.156 1.021 1.00 74.62 192 LEU A N 1
ATOM 1581 C CA . LEU A 1 192 ? -3.639 -4.320 1.167 1.00 74.62 192 LEU A CA 1
ATOM 1582 C C . LEU A 1 192 ? -4.033 -5.136 2.387 1.00 74.62 192 LEU A C 1
ATOM 1584 O O . LEU A 1 192 ? -4.954 -4.753 3.106 1.00 74.62 192 LEU A O 1
ATOM 1588 N N . ALA A 1 193 ? -3.369 -6.267 2.604 1.00 84.00 193 ALA A N 1
ATOM 1589 C CA . ALA A 1 193 ? -3.741 -7.236 3.621 1.00 84.00 193 ALA A CA 1
ATOM 1590 C C . ALA A 1 193 ? -3.780 -6.591 5.009 1.00 84.00 193 ALA A C 1
ATOM 1592 O O . ALA A 1 193 ? -4.722 -6.827 5.765 1.00 84.00 193 ALA A O 1
ATOM 1593 N N . VAL A 1 194 ? -2.812 -5.727 5.325 1.00 84.38 194 VAL A N 1
ATOM 1594 C CA . VAL A 1 194 ? -2.753 -5.010 6.607 1.00 84.38 194 VAL A CA 1
ATOM 1595 C C . VAL A 1 194 ? -3.913 -4.029 6.755 1.00 84.38 194 VAL A C 1
ATOM 1597 O O . VAL A 1 194 ? -4.618 -4.060 7.765 1.00 84.38 194 VAL A O 1
ATOM 1600 N N . LEU A 1 195 ? -4.158 -3.198 5.737 1.00 74.12 195 LEU A N 1
ATOM 1601 C CA . LEU A 1 195 ? -5.234 -2.207 5.768 1.00 74.12 195 LEU A CA 1
ATOM 1602 C C . LEU A 1 195 ? -6.614 -2.877 5.868 1.00 74.12 195 LEU A C 1
ATOM 1604 O O . LEU A 1 195 ? -7.444 -2.488 6.690 1.00 74.12 195 LEU A O 1
ATOM 1608 N N . LEU A 1 196 ? -6.843 -3.922 5.070 1.00 73.44 196 LEU A N 1
ATOM 1609 C CA . LEU A 1 196 ? -8.081 -4.699 5.087 1.00 73.44 196 LEU A CA 1
ATOM 1610 C C . LEU A 1 196 ? -8.291 -5.395 6.430 1.00 73.44 196 LEU A C 1
ATOM 1612 O O . LEU A 1 196 ? -9.392 -5.336 6.975 1.00 73.44 196 LEU A O 1
ATOM 1616 N N . SER A 1 197 ? -7.239 -5.992 6.997 1.00 83.75 197 SER A N 1
ATOM 1617 C CA . SER A 1 197 ? -7.310 -6.657 8.303 1.00 83.75 197 SER A CA 1
ATOM 1618 C C . SER A 1 197 ? -7.742 -5.684 9.397 1.00 83.75 197 SER A C 1
ATOM 1620 O O . SER A 1 197 ? -8.625 -6.005 10.192 1.00 83.75 197 SER A O 1
ATOM 1622 N N . ALA A 1 198 ? -7.181 -4.472 9.402 1.00 76.44 198 ALA A N 1
ATOM 1623 C CA . ALA A 1 198 ? -7.546 -3.433 10.358 1.00 76.44 198 ALA A CA 1
ATOM 1624 C C . ALA A 1 198 ? -9.019 -3.014 10.229 1.00 76.44 198 ALA A C 1
ATOM 1626 O O . ALA A 1 198 ? -9.738 -2.940 11.230 1.00 76.44 198 ALA A O 1
ATOM 1627 N N . ILE A 1 199 ? -9.497 -2.777 9.001 1.00 69.06 199 ILE A N 1
ATOM 1628 C CA . ILE A 1 199 ? -10.881 -2.344 8.778 1.00 69.06 199 ILE A CA 1
ATOM 1629 C C . ILE A 1 199 ? -11.865 -3.467 9.123 1.00 69.06 199 ILE A C 1
ATOM 1631 O O . ILE A 1 199 ? -12.831 -3.225 9.848 1.00 69.06 199 ILE A O 1
ATOM 1635 N N . ILE A 1 200 ? -11.622 -4.698 8.664 1.00 74.12 200 ILE A N 1
ATOM 1636 C CA . ILE A 1 200 ? -12.506 -5.843 8.934 1.00 74.12 200 ILE A CA 1
ATOM 1637 C C . ILE A 1 200 ? -12.581 -6.093 10.432 1.00 74.12 200 ILE A C 1
ATOM 1639 O O . ILE A 1 200 ? -13.684 -6.170 10.979 1.00 74.12 200 ILE A O 1
ATOM 1643 N N . SER A 1 201 ? -11.432 -6.111 11.110 1.00 76.75 201 SER A N 1
ATOM 1644 C CA . SER A 1 201 ? -11.383 -6.227 12.562 1.00 76.75 201 SER A CA 1
ATOM 1645 C C . SER A 1 201 ? -12.255 -5.159 13.225 1.00 76.75 201 SER A C 1
ATOM 1647 O O . SER A 1 201 ? -13.115 -5.489 14.039 1.00 76.75 201 SER A O 1
ATOM 1649 N N . ALA A 1 202 ? -12.111 -3.889 12.837 1.00 69.00 202 ALA A N 1
ATOM 1650 C CA . ALA A 1 202 ? -12.911 -2.801 13.387 1.00 69.00 202 ALA A CA 1
ATOM 1651 C C . ALA A 1 202 ? -14.421 -2.993 13.138 1.00 69.00 202 ALA A C 1
ATOM 1653 O O . ALA A 1 202 ? -15.227 -2.771 14.043 1.00 69.00 202 ALA A O 1
ATOM 1654 N N . THR A 1 203 ? -14.828 -3.450 11.947 1.00 66.88 203 THR A N 1
ATOM 1655 C CA . THR A 1 203 ? -16.249 -3.656 11.609 1.00 66.88 203 THR A CA 1
ATOM 1656 C C . THR A 1 203 ? -16.918 -4.764 12.420 1.00 66.88 203 THR A C 1
ATOM 1658 O O . THR A 1 203 ? -18.065 -4.585 12.842 1.00 66.88 203 THR A O 1
ATOM 1661 N N . VAL A 1 204 ? -16.211 -5.864 12.701 1.00 70.56 204 VAL A N 1
ATOM 1662 C CA . VAL A 1 204 ? -16.717 -6.943 13.565 1.00 70.56 204 VAL A CA 1
ATOM 1663 C C . VAL A 1 204 ? -17.030 -6.388 14.958 1.00 70.56 204 VAL A C 1
ATOM 1665 O O . VAL A 1 204 ? -18.126 -6.596 15.478 1.00 70.56 204 VAL A O 1
ATOM 1668 N N . PHE A 1 205 ? -16.154 -5.541 15.505 1.00 67.81 205 PHE A N 1
ATOM 1669 C CA . PHE A 1 205 ? -16.379 -4.896 16.804 1.00 67.81 205 PHE A CA 1
ATOM 1670 C C . PHE A 1 205 ? -17.500 -3.848 16.812 1.00 67.81 205 PHE A C 1
ATOM 1672 O O . PHE A 1 205 ? -18.139 -3.625 17.845 1.00 67.81 205 PHE A O 1
ATOM 1679 N N . ILE A 1 206 ? -17.781 -3.185 15.684 1.00 64.69 206 ILE A N 1
ATOM 1680 C CA . ILE A 1 206 ? -18.991 -2.349 15.562 1.00 64.69 206 ILE A CA 1
ATOM 1681 C C . ILE A 1 206 ? -20.231 -3.225 15.698 1.00 64.69 206 ILE A C 1
ATOM 1683 O O . ILE A 1 206 ? -21.184 -2.841 16.381 1.00 64.69 206 ILE A O 1
ATOM 1687 N N . LYS A 1 207 ? -20.240 -4.370 15.010 1.00 66.38 207 LYS A N 1
ATOM 1688 C CA . LYS A 1 207 ? -21.395 -5.264 14.962 1.00 66.38 207 LYS A CA 1
ATOM 1689 C C . LYS A 1 207 ? -21.721 -5.805 16.353 1.00 66.38 207 LYS A C 1
ATOM 1691 O O . LYS A 1 207 ? -22.879 -5.711 16.761 1.00 66.38 207 LYS A O 1
ATOM 1696 N N . ASP A 1 208 ? -20.717 -6.252 17.107 1.00 68.88 208 ASP A N 1
ATOM 1697 C CA . ASP A 1 208 ? -20.872 -6.725 18.493 1.00 68.88 208 ASP A CA 1
ATOM 1698 C C . ASP A 1 208 ? -21.509 -5.665 19.407 1.00 68.88 208 ASP A C 1
ATOM 1700 O O . ASP A 1 208 ? -22.398 -5.966 20.206 1.00 68.88 208 ASP A O 1
ATOM 1704 N N . ARG A 1 209 ? -21.094 -4.398 19.271 1.00 65.75 209 ARG A N 1
ATOM 1705 C CA . ARG A 1 209 ? -21.632 -3.290 20.078 1.00 65.75 209 ARG A CA 1
ATOM 1706 C C . ARG A 1 209 ? -23.048 -2.902 19.673 1.00 65.75 209 ARG A C 1
ATOM 1708 O O . ARG A 1 209 ? -23.907 -2.728 20.532 1.00 65.75 209 ARG A O 1
ATOM 1715 N N . LYS A 1 210 ? -23.314 -2.781 18.370 1.00 62.56 210 LYS A N 1
ATOM 1716 C CA . LYS A 1 210 ? -24.649 -2.422 17.861 1.00 62.56 210 LYS A CA 1
ATOM 1717 C C . LYS A 1 210 ? -25.706 -3.469 18.196 1.00 62.56 210 LYS A C 1
ATOM 1719 O O . LYS A 1 210 ? -26.857 -3.113 18.412 1.00 62.56 210 LYS A O 1
ATOM 1724 N N . SER A 1 211 ? -25.311 -4.736 18.246 1.00 65.81 211 SER A N 1
ATOM 1725 C CA . SER A 1 211 ? -26.192 -5.856 18.584 1.00 65.81 211 SER A CA 1
ATOM 1726 C C . SER A 1 211 ? -26.374 -6.068 20.094 1.00 65.81 211 SER A C 1
ATOM 1728 O O . SER A 1 211 ? -27.108 -6.969 20.4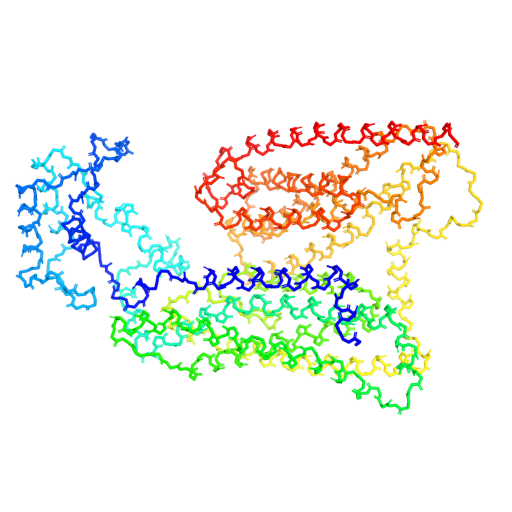81 1.00 65.81 211 SER A O 1
ATOM 1730 N N . ARG A 1 212 ? -25.723 -5.261 20.953 1.00 65.69 212 ARG A N 1
ATOM 1731 C CA . ARG A 1 212 ? -25.697 -5.403 22.427 1.00 65.69 212 ARG A CA 1
ATOM 1732 C C . ARG A 1 212 ? -25.236 -6.779 22.935 1.00 65.69 212 ARG A C 1
ATOM 1734 O O . ARG A 1 212 ? -25.341 -7.071 24.123 1.00 65.69 212 ARG A O 1
ATOM 1741 N N . ILE A 1 213 ? -24.631 -7.597 22.073 1.00 71.00 213 ILE A N 1
ATOM 1742 C CA . ILE A 1 213 ? -24.115 -8.927 22.425 1.00 71.00 213 ILE A CA 1
ATOM 1743 C C . ILE A 1 213 ? -22.967 -8.819 23.436 1.00 71.00 213 ILE A C 1
ATOM 1745 O O . ILE A 1 213 ? -22.729 -9.748 24.204 1.00 71.00 213 ILE A O 1
ATOM 1749 N N . SER A 1 214 ? -22.281 -7.671 23.498 1.00 67.25 214 SER A N 1
ATOM 1750 C CA . SER A 1 214 ? -21.217 -7.432 24.474 1.00 67.25 214 SER A CA 1
ATOM 1751 C C . SER A 1 214 ? -21.660 -7.695 25.915 1.00 67.25 214 SER A C 1
ATOM 1753 O O . SER A 1 214 ? -20.901 -8.304 26.657 1.00 67.25 214 SER A O 1
ATOM 1755 N N . GLU A 1 215 ? -22.875 -7.295 26.303 1.00 72.50 215 GLU A N 1
ATOM 1756 C CA . GLU A 1 215 ? -23.395 -7.488 27.667 1.00 72.50 215 GLU A CA 1
ATOM 1757 C C . GLU A 1 215 ? -23.609 -8.973 27.983 1.00 72.50 215 GLU A C 1
ATOM 1759 O O . GLU A 1 215 ? -23.184 -9.449 29.033 1.00 72.50 215 GLU A O 1
ATOM 1764 N N . PHE A 1 216 ? -24.153 -9.728 27.026 1.00 78.00 216 PHE A N 1
ATOM 1765 C CA . PHE A 1 216 ? -24.303 -11.180 27.127 1.00 78.00 216 PHE A CA 1
ATOM 1766 C C . PHE A 1 216 ? -22.950 -11.904 27.175 1.00 78.00 216 PHE A C 1
ATOM 1768 O O . PHE A 1 216 ? -22.738 -12.834 27.953 1.00 78.00 216 PHE A O 1
ATOM 1775 N N . LEU A 1 217 ? -21.983 -11.453 26.372 1.00 76.19 217 LEU A N 1
ATOM 1776 C CA . LEU A 1 217 ? -20.628 -11.988 26.422 1.00 76.19 217 LEU A CA 1
ATOM 1777 C C . LEU A 1 217 ? -19.977 -11.707 27.773 1.00 76.19 217 LEU A C 1
ATOM 1779 O O . LEU A 1 217 ? -19.268 -12.577 28.260 1.00 76.19 217 LEU A O 1
ATOM 1783 N N . TYR A 1 218 ? -20.228 -10.564 28.416 1.00 74.94 218 TYR A N 1
ATOM 1784 C CA . TYR A 1 218 ? -19.692 -10.275 29.748 1.00 74.94 218 TYR A CA 1
ATOM 1785 C C . TYR A 1 218 ? -20.239 -11.219 30.828 1.00 74.94 218 TYR A C 1
ATOM 1787 O O . TYR A 1 218 ? -19.466 -11.621 31.694 1.00 74.94 218 TYR A O 1
ATOM 1795 N N . THR A 1 219 ? -21.507 -11.630 30.741 1.00 77.94 219 THR A N 1
ATOM 1796 C CA . THR A 1 219 ? -22.161 -12.510 31.728 1.00 77.94 219 THR A CA 1
ATOM 1797 C C . THR A 1 219 ? -22.043 -14.005 31.420 1.00 77.94 219 THR A C 1
ATOM 1799 O O . THR A 1 219 ? -22.330 -14.832 32.282 1.00 77.94 219 THR A O 1
ATOM 1802 N N . SER A 1 220 ? -21.606 -14.382 30.214 1.00 79.88 220 SER A N 1
ATOM 1803 C CA . SER A 1 220 ? -21.494 -15.795 29.833 1.00 79.88 220 SER A CA 1
ATOM 1804 C C . SER A 1 220 ? -20.464 -16.578 30.667 1.00 79.88 220 SER A C 1
ATOM 1806 O O . SER A 1 220 ? -19.386 -16.082 30.992 1.00 79.88 220 SER A O 1
ATOM 1808 N N . ASN A 1 221 ? -20.738 -17.860 30.932 1.00 82.56 221 ASN A N 1
ATOM 1809 C CA . ASN A 1 221 ? -19.865 -18.735 31.732 1.00 82.56 221 ASN A CA 1
ATOM 1810 C C . ASN A 1 221 ? -18.587 -19.210 30.991 1.00 82.56 221 ASN A C 1
ATOM 1812 O O . ASN A 1 221 ? -17.800 -20.004 31.502 1.00 82.56 221 ASN A O 1
ATOM 1816 N N . ARG A 1 222 ? -18.372 -18.761 29.746 1.00 86.06 222 ARG A N 1
ATOM 1817 C CA . ARG A 1 222 ? -17.190 -19.114 28.938 1.00 86.06 222 ARG A CA 1
ATOM 1818 C C . ARG A 1 222 ? -15.934 -18.445 29.484 1.00 86.06 222 ARG A C 1
ATOM 1820 O O . ARG A 1 222 ? -16.009 -17.344 30.022 1.00 86.06 222 ARG A O 1
ATOM 1827 N N . LYS A 1 223 ? -14.757 -19.055 29.311 1.00 88.56 223 LYS A N 1
ATOM 1828 C CA . LYS A 1 223 ? -13.492 -18.453 29.774 1.00 88.56 223 LYS A CA 1
ATOM 1829 C C . LYS A 1 223 ? -13.145 -17.223 28.927 1.00 88.56 223 LYS A C 1
ATOM 1831 O O . LYS A 1 223 ? -13.280 -17.244 27.707 1.00 88.56 223 LYS A O 1
ATOM 1836 N N . SER A 1 224 ? -12.612 -16.173 29.553 1.00 85.38 224 SER A N 1
ATOM 1837 C CA . SER A 1 224 ? -12.207 -14.927 28.873 1.00 85.38 224 SER A CA 1
ATOM 1838 C C . SER A 1 224 ? -11.231 -15.178 27.711 1.00 85.38 224 SER A C 1
ATOM 1840 O O . SER A 1 224 ? -11.350 -14.557 26.656 1.00 85.38 224 SER A O 1
ATOM 1842 N N . LYS A 1 225 ? -10.329 -16.161 27.863 1.00 90.06 225 LYS A N 1
ATOM 1843 C CA . LYS A 1 225 ? -9.412 -16.599 26.800 1.00 90.06 225 LYS A CA 1
ATOM 1844 C C . LYS A 1 225 ? -10.128 -17.166 25.572 1.00 90.06 225 LYS A C 1
ATOM 1846 O O . LYS A 1 225 ? -9.736 -16.855 24.457 1.00 90.06 225 LYS A O 1
ATOM 1851 N N . GLU A 1 226 ? -11.192 -17.948 25.765 1.00 88.38 226 GLU A N 1
ATOM 1852 C CA . GLU A 1 226 ? -11.947 -18.567 24.667 1.00 88.38 226 GLU A CA 1
ATOM 1853 C C . GLU A 1 226 ? -12.641 -17.490 23.833 1.00 88.38 226 GLU A C 1
ATOM 1855 O O . GLU A 1 226 ? -12.583 -17.525 22.607 1.00 88.38 226 GLU A O 1
ATOM 1860 N N . ILE A 1 227 ? -13.218 -16.479 24.487 1.00 86.06 227 ILE A N 1
ATOM 1861 C CA . ILE A 1 227 ? -13.907 -15.377 23.807 1.00 86.06 227 ILE A CA 1
ATOM 1862 C C . ILE A 1 227 ? -12.928 -14.540 22.981 1.00 86.06 227 ILE A C 1
ATOM 1864 O O . ILE A 1 227 ? -13.192 -14.263 21.812 1.00 86.06 227 ILE A O 1
ATOM 1868 N N . VAL A 1 228 ? -11.790 -14.144 23.561 1.00 88.44 228 VAL A N 1
ATOM 1869 C CA . VAL A 1 228 ? -10.803 -13.308 22.857 1.00 88.44 228 VAL A CA 1
ATOM 1870 C C . VAL A 1 228 ? -10.140 -14.074 21.712 1.00 88.44 228 VAL A C 1
ATOM 1872 O O . VAL A 1 228 ? -10.015 -13.519 20.624 1.00 88.44 228 VAL A O 1
ATOM 1875 N N . ILE A 1 229 ? -9.776 -15.346 21.906 1.00 89.19 229 ILE A N 1
ATOM 1876 C CA . ILE A 1 229 ? -9.181 -16.171 20.843 1.00 89.19 229 ILE A CA 1
ATOM 1877 C C . ILE A 1 229 ? -10.186 -16.403 19.711 1.00 89.19 229 ILE A C 1
ATOM 1879 O O . ILE A 1 229 ? -9.827 -16.226 18.551 1.00 89.19 229 ILE A O 1
ATOM 1883 N N . THR A 1 230 ? -11.453 -16.700 20.021 1.00 86.31 230 THR A N 1
ATOM 1884 C CA . THR A 1 230 ? -12.512 -16.802 18.997 1.00 86.31 230 THR A CA 1
ATOM 1885 C C . THR A 1 230 ? -12.655 -15.480 18.237 1.00 86.31 230 THR A C 1
ATOM 1887 O O . THR A 1 230 ? -12.721 -15.478 17.009 1.00 86.31 230 THR A O 1
ATOM 1890 N N . ARG A 1 231 ? -12.581 -14.360 18.977 1.00 83.75 231 ARG A N 1
ATOM 1891 C CA . ARG A 1 231 ? -12.316 -12.983 18.518 1.00 83.75 231 ARG A CA 1
ATOM 1892 C C . ARG A 1 231 ? -11.346 -12.940 17.339 1.00 83.75 231 ARG A C 1
ATOM 1894 O O . ARG A 1 231 ? -11.697 -12.647 16.198 1.00 83.75 231 ARG A O 1
ATOM 1901 N N . LEU A 1 232 ? -10.103 -13.259 17.663 1.00 89.50 232 LEU A N 1
ATOM 1902 C CA . LEU A 1 232 ? -8.962 -13.193 16.759 1.00 89.50 232 LEU A CA 1
ATOM 1903 C C . LEU A 1 232 ? -9.118 -14.134 15.563 1.00 89.50 232 LEU A C 1
ATOM 1905 O O . LEU A 1 232 ? -8.999 -13.701 14.418 1.00 89.50 232 LEU A O 1
ATOM 1909 N N . VAL A 1 233 ? -9.442 -15.403 15.819 1.00 89.06 233 VAL A N 1
ATOM 1910 C CA . VAL A 1 233 ? -9.555 -16.441 14.784 1.00 89.06 233 VAL A CA 1
ATOM 1911 C C . VAL A 1 233 ? -10.653 -16.106 13.773 1.00 89.06 233 VAL A C 1
ATOM 1913 O O . VAL A 1 233 ? -10.448 -16.310 12.578 1.00 89.06 233 VAL A O 1
ATOM 1916 N N . SER A 1 234 ? -11.772 -15.520 14.219 1.00 83.25 234 SER A N 1
ATOM 1917 C CA . SER A 1 234 ? -12.893 -15.147 13.341 1.00 83.25 234 SER A CA 1
ATOM 1918 C C . SER A 1 234 ? -12.537 -14.108 12.273 1.00 83.25 234 SER A C 1
ATOM 1920 O O . SER A 1 234 ? -13.213 -14.037 11.251 1.00 83.25 234 SER A O 1
ATOM 1922 N N . VAL A 1 235 ? -11.475 -13.324 12.486 1.00 82.19 235 VAL A N 1
ATOM 1923 C CA . VAL A 1 235 ? -10.982 -12.328 11.522 1.00 82.19 235 VAL A CA 1
ATOM 1924 C C . VAL A 1 235 ? -9.746 -12.841 10.789 1.00 82.19 235 VAL A C 1
ATOM 1926 O O . VAL A 1 235 ? -9.655 -12.689 9.572 1.00 82.19 235 VAL A O 1
ATOM 1929 N N . ILE A 1 236 ? -8.810 -13.474 11.504 1.00 89.81 236 ILE A N 1
ATOM 1930 C CA . ILE A 1 236 ? -7.560 -13.978 10.921 1.00 89.81 236 ILE A CA 1
ATOM 1931 C C . ILE A 1 236 ? -7.861 -15.043 9.864 1.00 89.81 236 ILE A C 1
ATOM 1933 O O . ILE A 1 236 ? -7.393 -14.910 8.738 1.00 89.81 236 ILE A O 1
ATOM 1937 N N . LEU A 1 237 ? -8.664 -16.065 10.180 1.00 88.44 237 LEU A N 1
ATOM 1938 C CA . LEU A 1 237 ? -8.863 -17.202 9.277 1.00 88.44 237 LEU A CA 1
ATOM 1939 C C . LEU A 1 237 ? -9.481 -16.786 7.924 1.00 88.44 237 LEU A C 1
ATOM 1941 O O . LEU A 1 237 ? -8.899 -17.135 6.896 1.00 88.44 237 LEU A O 1
ATOM 1945 N N . PRO A 1 238 ? -10.569 -15.987 7.865 1.00 82.50 238 PRO A N 1
ATOM 1946 C CA . PRO A 1 238 ? -11.082 -15.499 6.584 1.00 82.50 238 PRO A CA 1
ATOM 1947 C C . PRO A 1 238 ? -10.073 -14.641 5.817 1.00 82.50 238 PRO A C 1
ATOM 1949 O O . PRO A 1 238 ? -9.972 -14.769 4.600 1.00 82.50 238 PRO A O 1
ATOM 1952 N N . MET A 1 239 ? -9.293 -13.799 6.506 1.00 82.56 239 MET A N 1
ATOM 1953 C CA . MET A 1 239 ? -8.260 -12.984 5.858 1.00 82.56 239 MET A CA 1
ATOM 1954 C C . MET A 1 239 ? -7.147 -13.831 5.241 1.00 82.56 239 MET A C 1
ATOM 1956 O O . MET A 1 239 ? -6.680 -13.523 4.143 1.00 82.56 239 MET A O 1
ATOM 1960 N N . LEU A 1 240 ? -6.749 -14.919 5.902 1.00 90.44 240 LEU A N 1
ATOM 1961 C CA . LEU A 1 240 ? -5.795 -15.872 5.342 1.00 90.44 240 LEU A CA 1
ATOM 1962 C C . LEU A 1 240 ? -6.353 -16.529 4.075 1.00 90.44 240 LEU A C 1
ATOM 1964 O O . LEU A 1 240 ? -5.676 -16.537 3.053 1.00 90.44 240 LEU A O 1
ATOM 1968 N N . VAL A 1 241 ? -7.604 -16.993 4.102 1.00 86.38 241 VAL A N 1
ATOM 1969 C CA . VAL A 1 241 ? -8.251 -17.611 2.932 1.00 86.38 241 VAL A CA 1
ATOM 1970 C C . VAL A 1 241 ? -8.350 -16.628 1.761 1.00 86.38 241 VAL A C 1
ATOM 1972 O O . VAL A 1 241 ? -7.967 -16.964 0.641 1.00 86.38 241 VAL A O 1
ATOM 1975 N N . VAL A 1 242 ? -8.810 -15.398 2.011 1.00 81.75 242 VAL A N 1
ATOM 1976 C CA . VAL A 1 242 ? -8.955 -14.368 0.969 1.00 81.75 242 VAL A CA 1
ATOM 1977 C C . VAL A 1 242 ? -7.603 -14.005 0.360 1.00 81.75 242 VAL A C 1
ATOM 1979 O O . VAL A 1 242 ? -7.466 -13.982 -0.861 1.00 81.75 242 VAL A O 1
ATOM 1982 N N . THR A 1 243 ? -6.585 -13.746 1.183 1.00 86.38 243 THR A N 1
ATOM 1983 C CA . THR A 1 243 ? -5.258 -13.371 0.669 1.00 86.38 243 THR A CA 1
ATOM 1984 C C . THR A 1 243 ? -4.557 -14.522 -0.043 1.00 86.38 243 THR A C 1
ATOM 1986 O O . THR A 1 243 ? -3.866 -14.276 -1.030 1.00 86.38 243 THR A O 1
ATOM 1989 N N . LEU A 1 244 ? -4.780 -15.772 0.371 1.00 90.31 244 LEU A N 1
ATOM 1990 C CA . LEU A 1 244 ? -4.282 -16.942 -0.350 1.00 90.31 244 LEU A CA 1
ATOM 1991 C C . LEU A 1 244 ? -4.951 -17.072 -1.729 1.00 90.31 244 LEU A C 1
ATOM 1993 O O . LEU A 1 244 ? -4.263 -17.287 -2.727 1.00 90.31 244 LEU A O 1
ATOM 1997 N N . GLY A 1 245 ? -6.270 -16.863 -1.804 1.00 84.94 245 GLY A N 1
ATOM 1998 C CA . GLY A 1 245 ? -7.015 -16.841 -3.067 1.00 84.94 245 GLY A CA 1
ATOM 1999 C C . GLY A 1 245 ? -6.545 -15.734 -4.014 1.00 84.94 245 GLY A C 1
ATOM 2000 O O . GLY A 1 245 ? -6.295 -15.998 -5.188 1.00 84.94 245 GLY A O 1
ATOM 2001 N N . ILE A 1 246 ? -6.333 -14.515 -3.497 1.00 79.69 246 ILE A N 1
ATOM 2002 C CA . ILE A 1 246 ? -5.764 -13.404 -4.280 1.00 79.69 246 ILE A CA 1
ATOM 2003 C C . ILE A 1 246 ? -4.362 -13.754 -4.765 1.00 79.69 246 ILE A C 1
ATOM 2005 O O . ILE A 1 246 ? -4.041 -13.473 -5.914 1.00 79.69 246 ILE A O 1
ATOM 2009 N N . THR A 1 247 ? -3.542 -14.395 -3.927 1.00 86.06 247 THR A N 1
ATOM 2010 C CA . THR A 1 247 ? -2.225 -14.860 -4.368 1.00 86.06 247 THR A CA 1
ATOM 2011 C C . THR A 1 247 ? -2.372 -15.794 -5.564 1.00 86.06 247 THR A C 1
ATOM 2013 O O . THR A 1 247 ? -1.742 -15.550 -6.581 1.00 86.06 247 THR A O 1
ATOM 2016 N N . LYS A 1 248 ? -3.235 -16.817 -5.491 1.00 86.19 248 LYS A N 1
ATOM 2017 C CA . LYS A 1 248 ? -3.418 -17.788 -6.585 1.00 86.19 248 LYS A CA 1
ATOM 2018 C C . LYS A 1 248 ? -3.885 -17.143 -7.888 1.00 86.19 248 LYS A C 1
ATOM 2020 O O . LYS A 1 248 ? -3.345 -17.466 -8.938 1.00 86.19 248 LYS A O 1
ATOM 2025 N N . ILE A 1 249 ? -4.825 -16.203 -7.822 1.00 80.94 249 ILE A N 1
ATOM 2026 C CA . ILE A 1 249 ? -5.280 -15.453 -9.002 1.00 80.94 249 ILE A CA 1
ATOM 2027 C C . ILE A 1 249 ? -4.157 -14.549 -9.531 1.00 80.94 249 ILE A C 1
ATOM 2029 O O . ILE A 1 249 ? -3.914 -14.502 -10.732 1.00 80.94 249 ILE A O 1
ATOM 2033 N N . GLY A 1 250 ? -3.442 -13.864 -8.636 1.00 77.44 250 GLY A N 1
ATOM 2034 C CA . GLY A 1 250 ? -2.347 -12.958 -8.977 1.00 77.44 250 GLY A CA 1
ATOM 2035 C C . GLY A 1 250 ? -1.113 -13.651 -9.556 1.00 77.44 250 GLY A C 1
ATOM 2036 O O . GLY A 1 250 ? -0.320 -12.987 -10.207 1.00 77.44 250 GLY A O 1
ATOM 2037 N N . MET A 1 251 ? -0.950 -14.965 -9.358 1.00 81.94 251 MET A N 1
ATOM 2038 C CA . MET A 1 251 ? 0.109 -15.762 -9.990 1.00 81.94 251 MET A CA 1
ATOM 2039 C C . MET A 1 251 ? -0.128 -15.969 -11.499 1.00 81.94 251 MET A C 1
ATOM 2041 O O . MET A 1 251 ? 0.841 -16.074 -12.247 1.00 81.94 251 MET A O 1
ATOM 2045 N N . LEU A 1 252 ? -1.388 -16.039 -11.953 1.00 81.56 252 LEU A N 1
ATOM 2046 C CA . LEU A 1 252 ? -1.739 -16.461 -13.321 1.00 81.56 252 LEU A CA 1
ATOM 2047 C C . LEU A 1 252 ? -1.088 -15.607 -14.426 1.00 81.56 252 LEU A C 1
ATOM 2049 O O . LEU A 1 252 ? -0.464 -16.196 -15.307 1.00 81.56 252 LEU A O 1
ATOM 2053 N N . PRO A 1 253 ? -1.112 -14.257 -14.368 1.00 75.44 253 PRO A N 1
ATOM 2054 C CA . PRO A 1 253 ? -0.491 -13.434 -15.411 1.00 75.44 253 PRO A CA 1
ATOM 2055 C C . PRO A 1 253 ? 1.020 -13.669 -15.544 1.00 75.44 253 PRO A C 1
ATOM 2057 O O . PRO A 1 253 ? 1.586 -13.553 -16.632 1.00 75.44 253 PRO A O 1
ATOM 2060 N N . PHE A 1 254 ? 1.687 -14.017 -14.438 1.00 78.62 254 PHE A N 1
ATOM 2061 C CA . PHE A 1 254 ? 3.111 -14.331 -14.447 1.00 78.62 254 PHE A CA 1
ATOM 2062 C C . PHE A 1 254 ? 3.382 -15.669 -15.138 1.00 78.62 254 PHE A C 1
ATOM 2064 O O . PHE A 1 254 ? 4.336 -15.757 -15.899 1.00 78.62 254 PHE A O 1
ATOM 2071 N N . TYR A 1 255 ? 2.537 -16.682 -14.937 1.00 80.69 255 TYR A N 1
ATOM 2072 C CA . TYR A 1 255 ? 2.688 -17.981 -15.596 1.00 80.69 255 TYR A CA 1
ATOM 2073 C C . TYR A 1 255 ? 2.553 -17.905 -17.112 1.00 80.69 255 TYR A C 1
ATOM 2075 O O . TYR A 1 255 ? 3.400 -18.456 -17.816 1.00 80.69 255 TYR A O 1
ATOM 2083 N N . ASP A 1 256 ? 1.516 -17.220 -17.600 1.00 76.19 256 ASP A N 1
ATOM 2084 C CA . ASP A 1 256 ? 1.271 -17.089 -19.040 1.00 76.19 256 ASP A CA 1
ATOM 2085 C C . ASP A 1 256 ? 2.476 -16.446 -19.733 1.00 76.19 256 ASP A C 1
ATOM 2087 O O . ASP A 1 256 ? 2.981 -16.950 -20.735 1.00 76.19 256 ASP A O 1
ATOM 2091 N N . SER A 1 257 ? 3.011 -15.400 -19.107 1.00 75.00 257 SER A N 1
ATOM 2092 C CA . SER A 1 257 ? 4.166 -14.667 -19.616 1.00 75.00 257 SER A CA 1
ATOM 2093 C C . SER A 1 257 ? 5.459 -15.473 -19.497 1.00 75.00 257 SER A C 1
ATOM 2095 O O . SER A 1 257 ? 6.207 -15.584 -20.458 1.00 75.00 257 SER A O 1
ATOM 2097 N N . ALA A 1 258 ? 5.719 -16.113 -18.354 1.00 78.62 258 ALA A N 1
ATOM 2098 C CA . ALA A 1 258 ? 6.901 -16.957 -18.184 1.00 78.62 258 ALA A CA 1
ATOM 2099 C C . ALA A 1 258 ? 6.970 -18.045 -19.261 1.00 78.62 258 ALA A C 1
ATOM 2101 O O . ALA A 1 258 ? 8.020 -18.248 -19.870 1.00 78.62 258 ALA A O 1
ATOM 2102 N N . ARG A 1 259 ? 5.829 -18.682 -19.554 1.00 78.81 259 ARG A N 1
ATOM 2103 C CA . ARG A 1 259 ? 5.717 -19.716 -20.583 1.00 78.81 259 ARG A CA 1
ATOM 2104 C C . ARG A 1 259 ? 6.000 -19.177 -21.984 1.00 78.81 259 ARG A C 1
ATOM 2106 O O . ARG A 1 259 ? 6.654 -19.868 -22.763 1.00 78.81 259 ARG A O 1
ATOM 2113 N N . GLU A 1 260 ? 5.542 -17.967 -22.304 1.00 74.69 260 GLU A N 1
ATOM 2114 C CA . GLU A 1 260 ? 5.850 -17.306 -23.578 1.00 74.69 260 GLU A CA 1
ATOM 2115 C C . GLU A 1 260 ? 7.363 -17.134 -23.781 1.00 74.69 260 GLU A C 1
ATOM 2117 O O . GLU A 1 260 ? 7.869 -17.349 -24.886 1.00 74.69 260 GLU A O 1
ATOM 2122 N N . TYR A 1 261 ? 8.096 -16.853 -22.706 1.00 73.38 261 TYR A N 1
ATOM 2123 C CA . TYR A 1 261 ? 9.546 -16.651 -22.712 1.00 73.38 261 TYR A CA 1
ATOM 2124 C C . TYR A 1 261 ? 10.371 -17.907 -22.384 1.00 73.38 261 TYR A C 1
ATOM 2126 O O . TYR A 1 261 ? 11.586 -17.821 -22.239 1.00 73.38 261 TYR A O 1
ATOM 2134 N N . GLY A 1 262 ? 9.740 -19.084 -22.307 1.00 74.94 262 GLY A N 1
ATOM 2135 C CA . GLY A 1 262 ? 10.432 -20.360 -22.078 1.00 74.94 262 GLY A CA 1
ATOM 2136 C C . GLY A 1 262 ? 10.851 -20.618 -20.627 1.00 74.94 262 GLY A C 1
ATOM 2137 O O . GLY A 1 262 ? 11.602 -21.554 -20.366 1.00 74.94 262 GLY A O 1
ATOM 2138 N N . HIS A 1 263 ? 10.347 -19.829 -19.677 1.00 81.00 263 HIS A N 1
ATOM 2139 C CA . HIS A 1 263 ? 10.636 -19.962 -18.251 1.00 81.00 263 HIS A CA 1
ATOM 2140 C C . HIS A 1 263 ? 9.520 -20.703 -17.508 1.00 81.00 263 HIS A C 1
ATOM 2142 O O . HIS A 1 263 ? 8.336 -20.565 -17.814 1.00 81.00 263 HIS A O 1
ATOM 2148 N N . SER A 1 264 ? 9.885 -21.448 -16.464 1.00 81.75 264 SER A N 1
ATOM 2149 C CA . SER A 1 264 ? 8.933 -22.086 -15.545 1.00 81.75 264 SER A CA 1
ATOM 2150 C C . SER A 1 264 ? 8.931 -21.396 -14.182 1.00 81.75 264 SER A C 1
ATOM 2152 O O . SER A 1 264 ? 9.996 -21.119 -13.630 1.00 81.75 264 SER A O 1
ATOM 2154 N N . LEU A 1 265 ? 7.749 -21.171 -13.604 1.00 84.88 265 LEU A N 1
ATOM 2155 C CA . LEU A 1 265 ? 7.600 -20.638 -12.247 1.00 84.88 265 LEU A CA 1
ATOM 2156 C C . LEU A 1 265 ? 7.163 -21.736 -11.271 1.00 84.88 265 LEU A C 1
ATOM 2158 O O . LEU A 1 265 ? 6.445 -22.661 -11.642 1.00 84.88 265 LEU A O 1
ATOM 2162 N N . SER A 1 266 ? 7.588 -21.615 -10.011 1.00 89.00 266 SER A N 1
ATOM 2163 C CA . SER A 1 266 ? 7.181 -22.513 -8.929 1.00 89.00 266 SER A CA 1
ATOM 2164 C C . SER A 1 266 ? 6.086 -21.898 -8.057 1.00 89.00 266 SER A C 1
ATOM 2166 O O . SER A 1 266 ? 6.278 -20.855 -7.428 1.00 89.00 266 SER A O 1
ATOM 2168 N N . ASP A 1 267 ? 4.962 -22.606 -7.932 1.00 87.69 267 ASP A N 1
ATOM 2169 C CA . ASP A 1 267 ? 3.846 -22.267 -7.039 1.00 87.69 267 ASP A CA 1
ATOM 2170 C C . ASP A 1 267 ? 4.260 -22.196 -5.564 1.00 87.69 267 ASP A C 1
ATOM 2172 O O . ASP A 1 267 ? 3.747 -21.382 -4.787 1.00 87.69 267 ASP A O 1
ATOM 2176 N N . ILE A 1 268 ? 5.195 -23.063 -5.171 1.00 91.94 268 ILE A N 1
ATOM 2177 C CA . ILE A 1 268 ? 5.650 -23.205 -3.786 1.00 91.94 268 ILE A CA 1
ATOM 2178 C C . ILE A 1 268 ? 6.315 -21.910 -3.322 1.00 91.94 268 ILE A C 1
ATOM 2180 O O . ILE A 1 268 ? 6.109 -21.490 -2.183 1.00 91.94 268 ILE A O 1
ATOM 2184 N N . THR A 1 269 ? 7.047 -21.230 -4.207 1.00 91.75 269 THR A N 1
ATOM 2185 C CA . THR A 1 269 ? 7.722 -19.970 -3.891 1.00 91.75 269 THR A CA 1
ATOM 2186 C C . THR A 1 269 ? 6.727 -18.871 -3.514 1.00 91.75 269 THR A C 1
ATOM 2188 O O . THR A 1 269 ? 6.928 -18.161 -2.526 1.00 91.75 269 THR A O 1
ATOM 2191 N N . PHE A 1 270 ? 5.601 -18.766 -4.222 1.00 91.44 270 PHE A N 1
ATOM 2192 C CA . PHE A 1 270 ? 4.566 -17.795 -3.870 1.00 91.44 270 PHE A CA 1
ATOM 2193 C C . PHE A 1 270 ? 3.908 -18.114 -2.524 1.00 91.44 270 PHE A C 1
ATOM 2195 O O . PHE A 1 270 ? 3.689 -17.212 -1.716 1.00 91.44 270 PHE A O 1
ATOM 2202 N N . ILE A 1 271 ? 3.637 -19.391 -2.244 1.00 94.06 271 ILE A N 1
ATOM 2203 C CA . ILE A 1 271 ? 3.057 -19.819 -0.961 1.00 94.06 271 ILE A CA 1
ATOM 2204 C C . ILE A 1 271 ? 4.041 -19.574 0.194 1.00 94.06 271 ILE A C 1
ATOM 2206 O O . ILE A 1 271 ? 3.641 -19.068 1.243 1.00 94.06 271 ILE A O 1
ATOM 2210 N N . LYS A 1 272 ? 5.332 -19.863 -0.009 1.00 94.75 272 LYS A N 1
ATOM 2211 C CA . LYS A 1 272 ? 6.425 -19.570 0.933 1.00 94.75 272 LYS A CA 1
ATOM 2212 C C . LYS A 1 272 ? 6.426 -18.092 1.315 1.00 94.75 272 LYS A C 1
ATOM 2214 O O . LYS A 1 272 ? 6.380 -17.761 2.499 1.00 94.75 272 LYS A O 1
ATOM 2219 N N . TYR A 1 273 ? 6.432 -17.190 0.336 1.00 93.25 273 TYR A N 1
ATOM 2220 C CA . TYR A 1 273 ? 6.436 -15.755 0.621 1.00 93.25 273 TYR A CA 1
ATOM 2221 C C . TYR A 1 273 ? 5.115 -15.254 1.204 1.00 93.25 273 TYR A C 1
ATOM 2223 O O . TYR A 1 273 ? 5.145 -14.393 2.080 1.00 93.25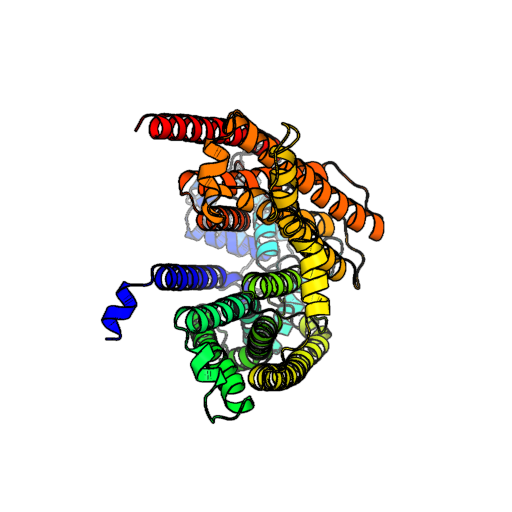 273 TYR A O 1
ATOM 2231 N N . TRP A 1 274 ? 3.969 -15.814 0.809 1.00 94.88 274 TRP A N 1
ATOM 2232 C CA . TRP A 1 274 ? 2.693 -15.526 1.468 1.00 94.88 274 TRP A CA 1
ATOM 2233 C C . TRP A 1 274 ? 2.756 -15.875 2.962 1.00 94.88 274 TRP A C 1
ATOM 2235 O O . TRP A 1 274 ? 2.430 -15.039 3.811 1.00 94.88 274 TRP A O 1
ATOM 2245 N N . LEU A 1 275 ? 3.273 -17.061 3.297 1.00 95.81 275 LEU A N 1
ATOM 2246 C CA . LEU A 1 275 ? 3.415 -17.521 4.676 1.00 95.81 275 LEU A CA 1
ATOM 2247 C C . LEU A 1 275 ? 4.370 -16.633 5.485 1.00 95.81 275 LEU A C 1
ATOM 2249 O O . LEU A 1 275 ? 4.067 -16.277 6.617 1.00 95.81 275 LEU A O 1
ATOM 2253 N N . ILE A 1 276 ? 5.513 -16.248 4.914 1.00 93.94 276 ILE A N 1
ATOM 2254 C CA . ILE A 1 276 ? 6.543 -15.486 5.634 1.00 93.94 276 ILE A CA 1
ATOM 2255 C C . ILE A 1 276 ? 6.177 -13.997 5.720 1.00 93.94 276 ILE A C 1
ATOM 2257 O O . ILE A 1 276 ? 6.426 -13.361 6.743 1.00 93.94 276 ILE A O 1
ATOM 2261 N N . TRP A 1 277 ? 5.615 -13.400 4.665 1.00 93.50 277 TRP A N 1
ATOM 2262 C CA . TRP A 1 277 ? 5.411 -11.949 4.597 1.00 93.50 277 TRP A CA 1
ATOM 2263 C C . TRP A 1 277 ? 4.013 -11.508 4.995 1.00 93.50 277 TRP A C 1
ATOM 2265 O O . TRP A 1 277 ? 3.903 -10.472 5.647 1.00 93.50 277 TRP A O 1
ATOM 2275 N N . ILE A 1 278 ? 2.973 -12.240 4.592 1.00 94.12 278 ILE A N 1
ATOM 2276 C CA . ILE A 1 278 ? 1.577 -11.798 4.709 1.00 94.12 278 ILE A CA 1
ATOM 2277 C C . ILE A 1 278 ? 0.960 -12.278 6.020 1.00 94.12 278 ILE A C 1
ATOM 2279 O O . ILE A 1 278 ? 0.325 -11.493 6.726 1.00 94.12 278 ILE A O 1
ATOM 2283 N N . VAL A 1 279 ? 1.181 -13.544 6.383 1.00 96.19 279 VAL A N 1
ATOM 2284 C CA . VAL A 1 279 ? 0.575 -14.139 7.585 1.00 96.19 279 VAL A CA 1
ATOM 2285 C C . VAL A 1 279 ? 0.962 -13.386 8.866 1.00 96.19 279 VAL A C 1
ATOM 2287 O O . VAL A 1 279 ? 0.047 -12.976 9.587 1.00 96.19 279 VAL A O 1
ATOM 2290 N N . PRO A 1 280 ? 2.249 -13.086 9.151 1.00 96.50 280 PRO A N 1
ATOM 2291 C 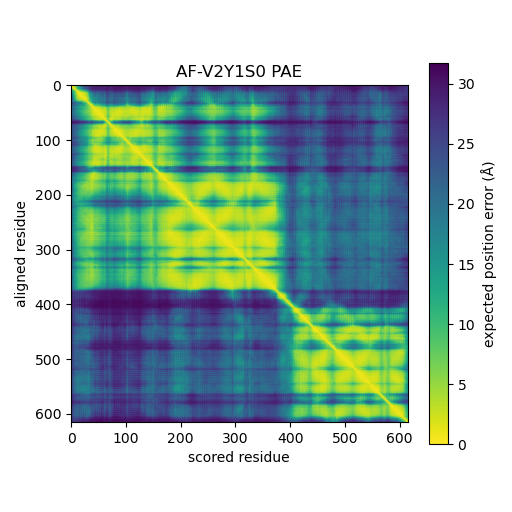CA . PRO A 1 280 ? 2.615 -12.339 10.355 1.00 96.50 280 PRO A CA 1
ATOM 2292 C C . PRO A 1 280 ? 2.005 -10.935 10.388 1.00 96.50 280 PRO A C 1
ATOM 2294 O O . PRO A 1 280 ? 1.569 -10.480 11.443 1.00 96.50 280 PRO A O 1
ATOM 2297 N N . SER A 1 281 ? 1.913 -10.273 9.230 1.00 94.25 281 SER A N 1
ATOM 2298 C CA . SER A 1 281 ? 1.313 -8.943 9.092 1.00 94.25 281 SER A CA 1
ATOM 2299 C C . SER A 1 281 ? -0.180 -8.926 9.413 1.00 94.25 281 SER A C 1
ATOM 2301 O O . SER A 1 281 ? -0.652 -8.004 10.077 1.00 94.25 281 SER A O 1
ATOM 2303 N N . ILE A 1 282 ? -0.928 -9.943 8.976 1.00 94.38 282 ILE A N 1
ATOM 2304 C CA . ILE A 1 282 ? -2.354 -10.083 9.304 1.00 94.38 282 ILE A CA 1
ATOM 2305 C C . ILE A 1 282 ? -2.521 -10.337 10.802 1.00 94.38 282 ILE A C 1
ATOM 2307 O O . ILE A 1 282 ? -3.336 -9.678 11.449 1.00 94.38 282 ILE A O 1
ATOM 2311 N N . ILE A 1 283 ? -1.733 -11.255 11.372 1.00 95.94 283 ILE A N 1
ATOM 2312 C CA . ILE A 1 283 ? -1.843 -11.620 12.789 1.00 95.94 283 ILE A CA 1
ATOM 2313 C C . ILE A 1 283 ? -1.593 -10.397 13.680 1.00 95.94 283 ILE A C 1
ATOM 2315 O O . ILE A 1 283 ? -2.410 -10.123 14.564 1.00 95.94 283 ILE A O 1
ATOM 2319 N N . ILE A 1 284 ? -0.532 -9.618 13.437 1.00 94.75 284 ILE A N 1
ATOM 2320 C CA . ILE A 1 284 ? -0.249 -8.430 14.255 1.00 94.75 284 ILE A CA 1
ATOM 2321 C C . ILE A 1 284 ? -1.306 -7.337 14.061 1.00 94.75 284 ILE A C 1
ATOM 2323 O O . ILE A 1 284 ? -1.753 -6.735 15.036 1.00 94.75 284 ILE A O 1
ATOM 2327 N N . ALA A 1 285 ? -1.779 -7.117 12.829 1.00 91.81 285 ALA A N 1
ATOM 2328 C CA . ALA A 1 285 ? -2.797 -6.106 12.550 1.00 91.81 285 ALA A CA 1
ATOM 2329 C C . ALA A 1 285 ? -4.118 -6.430 13.265 1.00 91.81 285 ALA A C 1
ATOM 2331 O O . ALA A 1 285 ? -4.726 -5.555 13.889 1.00 91.81 285 ALA A O 1
ATOM 2332 N N . VAL A 1 286 ? -4.553 -7.692 13.238 1.00 92.12 286 VAL A N 1
ATOM 2333 C CA . VAL A 1 286 ? -5.773 -8.112 13.937 1.00 92.12 286 VAL A CA 1
ATOM 2334 C C . VAL A 1 286 ? -5.567 -8.080 15.451 1.00 92.12 286 VAL A C 1
ATOM 2336 O O . VAL A 1 286 ? -6.366 -7.459 16.148 1.00 92.12 286 VAL A O 1
ATOM 2339 N N . THR A 1 287 ? -4.496 -8.684 15.977 1.00 94.56 287 THR A N 1
ATOM 2340 C CA . THR A 1 287 ? -4.260 -8.748 17.435 1.00 94.56 287 THR A CA 1
ATOM 2341 C C . THR A 1 287 ? -4.150 -7.365 18.065 1.00 94.56 287 THR A C 1
ATOM 2343 O O . THR A 1 287 ? -4.787 -7.109 19.089 1.00 94.56 287 THR A O 1
ATOM 2346 N N . LEU A 1 288 ? -3.447 -6.437 17.413 1.00 91.69 288 LEU A N 1
ATOM 2347 C CA . LEU A 1 288 ? -3.385 -5.045 17.839 1.00 91.69 288 LEU A CA 1
ATOM 2348 C C . LEU A 1 288 ? -4.760 -4.363 17.776 1.00 91.69 288 LEU A C 1
ATOM 2350 O O . LEU A 1 288 ? -5.124 -3.637 18.697 1.00 91.69 288 LEU A O 1
ATOM 2354 N N . SER A 1 289 ? -5.557 -4.616 16.735 1.00 88.06 289 SER A N 1
ATOM 2355 C CA . SER A 1 289 ? -6.902 -4.033 16.621 1.00 88.06 289 SER A CA 1
ATOM 2356 C C . SER A 1 289 ? -7.819 -4.473 17.764 1.00 88.06 289 SER A C 1
ATOM 2358 O O . SER A 1 289 ? -8.507 -3.642 18.356 1.00 88.06 289 SER A O 1
ATOM 2360 N N . VAL A 1 290 ? -7.794 -5.763 18.111 1.00 86.94 290 VAL A N 1
ATOM 2361 C CA . VAL A 1 290 ? -8.569 -6.317 19.233 1.00 86.94 290 VAL A CA 1
ATOM 2362 C C . VAL A 1 290 ? -8.108 -5.727 20.560 1.00 86.94 290 VAL A C 1
ATOM 2364 O O . VAL A 1 290 ? -8.935 -5.329 21.379 1.00 86.94 290 VAL A O 1
ATOM 2367 N N . PHE A 1 291 ? -6.795 -5.634 20.765 1.00 89.12 291 PHE A N 1
ATOM 2368 C CA . PHE A 1 291 ? -6.218 -5.044 21.967 1.00 89.12 291 PHE A CA 1
ATOM 2369 C C . PHE A 1 291 ? -6.658 -3.589 22.159 1.00 89.12 291 PHE A C 1
ATOM 2371 O O . PHE A 1 291 ? -7.144 -3.222 23.229 1.00 89.12 291 PHE A O 1
ATOM 2378 N N . LEU A 1 292 ? -6.532 -2.771 21.110 1.00 82.50 292 LEU A N 1
ATOM 2379 C CA . LEU A 1 292 ? -6.919 -1.363 21.135 1.00 82.50 292 LEU A CA 1
ATOM 2380 C C . LEU A 1 292 ? -8.427 -1.190 21.361 1.00 82.50 292 LEU A C 1
ATOM 2382 O O . LEU A 1 292 ? -8.825 -0.289 22.100 1.00 82.50 292 LEU A O 1
ATOM 2386 N N . ASP A 1 293 ? -9.268 -2.049 20.779 1.00 80.75 293 ASP A N 1
ATOM 2387 C CA . ASP A 1 293 ? -10.717 -1.993 21.003 1.00 80.75 293 ASP A CA 1
ATOM 2388 C C . ASP A 1 293 ? -11.074 -2.342 22.456 1.00 80.75 293 ASP A C 1
ATOM 2390 O O . ASP A 1 293 ? -11.838 -1.608 23.082 1.00 80.75 293 ASP A O 1
ATOM 2394 N N . ILE A 1 294 ? -10.460 -3.379 23.041 1.00 82.06 294 ILE A N 1
ATOM 2395 C CA . ILE A 1 294 ? -10.651 -3.731 24.461 1.00 82.06 294 ILE A CA 1
ATOM 2396 C C . ILE A 1 294 ? -10.184 -2.591 25.376 1.00 82.06 294 ILE A C 1
ATOM 2398 O O . ILE A 1 294 ? -10.837 -2.299 26.380 1.00 82.06 294 ILE A O 1
ATOM 2402 N N . LEU A 1 295 ? -9.063 -1.947 25.042 1.00 79.50 295 LEU A N 1
ATOM 2403 C CA . LEU A 1 295 ? -8.450 -0.920 25.879 1.00 79.50 295 LEU A CA 1
ATOM 2404 C C . LEU A 1 295 ? -9.212 0.412 25.833 1.00 79.50 295 LEU A C 1
ATOM 2406 O O . LEU A 1 295 ? -9.477 1.010 26.876 1.00 79.50 295 LEU A O 1
ATOM 2410 N N . PHE A 1 296 ? -9.560 0.886 24.637 1.00 70.12 296 PHE A N 1
ATOM 2411 C CA . PHE A 1 296 ? -10.132 2.221 24.440 1.00 70.12 296 PHE A CA 1
ATOM 2412 C C . PHE A 1 296 ? -11.646 2.220 24.255 1.00 70.12 296 PHE A C 1
ATOM 2414 O O . PHE A 1 296 ? -12.275 3.266 24.423 1.00 70.12 296 PHE A O 1
ATOM 2421 N N . ASN A 1 297 ? -12.236 1.082 23.879 1.00 70.44 297 ASN A N 1
ATOM 2422 C CA . ASN A 1 297 ? -13.635 0.968 23.463 1.00 70.44 297 ASN A CA 1
ATOM 2423 C C . ASN A 1 297 ? -14.035 2.047 22.432 1.00 70.44 297 ASN A C 1
ATOM 2425 O O . ASN A 1 297 ? -15.172 2.518 22.391 1.00 70.44 297 ASN A O 1
ATOM 2429 N N . ASN A 1 298 ? -13.086 2.469 21.592 1.00 64.62 298 ASN A N 1
ATOM 2430 C CA . ASN A 1 298 ? -13.259 3.550 20.631 1.00 64.62 298 ASN A CA 1
ATOM 2431 C C . ASN A 1 298 ? -12.685 3.143 19.277 1.00 64.62 298 ASN A C 1
ATOM 2433 O O . ASN A 1 298 ? -11.480 2.972 19.113 1.00 64.62 298 ASN A O 1
ATOM 2437 N N . ILE A 1 299 ? -13.566 3.045 18.286 1.00 62.50 299 ILE A N 1
ATOM 2438 C CA . ILE A 1 299 ? -13.197 2.601 16.947 1.00 62.50 299 ILE A CA 1
ATOM 2439 C C . ILE A 1 299 ? -12.301 3.581 16.192 1.00 62.50 299 ILE A C 1
ATOM 2441 O O . ILE A 1 299 ? -11.466 3.153 15.401 1.00 62.50 299 ILE A O 1
ATOM 2445 N N . PHE A 1 300 ? -12.448 4.884 16.436 1.00 60.38 300 PHE A N 1
ATOM 2446 C CA . PHE A 1 300 ? -11.621 5.887 15.771 1.00 60.38 300 PHE A CA 1
ATOM 2447 C C . PHE A 1 300 ? -10.160 5.752 16.194 1.00 60.38 300 PHE A C 1
ATOM 2449 O O . PHE A 1 300 ? -9.272 5.932 15.369 1.00 60.38 300 PHE A O 1
ATOM 2456 N N . VAL A 1 301 ? -9.918 5.355 17.448 1.00 67.00 301 VAL A N 1
ATOM 2457 C CA . VAL A 1 301 ? -8.569 5.061 17.943 1.00 67.00 301 VAL A CA 1
ATOM 2458 C C . VAL A 1 301 ? -8.014 3.814 17.255 1.00 67.00 301 VAL A C 1
ATOM 2460 O O . VAL A 1 301 ? -6.892 3.850 16.764 1.00 67.00 301 VAL A O 1
ATOM 2463 N N . VAL A 1 302 ? -8.808 2.743 17.148 1.00 71.25 302 VAL A N 1
ATOM 2464 C CA . VAL A 1 302 ? -8.394 1.494 16.482 1.00 71.25 302 VAL A CA 1
ATOM 2465 C C . VAL A 1 302 ? -8.012 1.747 15.022 1.00 71.25 302 VAL A C 1
ATOM 2467 O O . VAL A 1 302 ? -6.895 1.440 14.616 1.00 71.25 302 VAL A O 1
ATOM 2470 N N . VAL A 1 303 ? -8.918 2.340 14.238 1.00 66.69 303 VAL A N 1
ATOM 2471 C CA . VAL A 1 303 ? -8.689 2.601 12.808 1.00 66.69 303 VAL A CA 1
ATOM 2472 C C . VAL A 1 303 ? -7.579 3.631 12.611 1.00 66.69 303 VAL A C 1
ATOM 2474 O O . VAL A 1 303 ? -6.736 3.444 11.740 1.00 66.69 303 VAL A O 1
ATOM 2477 N N . GLY A 1 304 ? -7.543 4.685 13.430 1.00 64.25 304 GLY A N 1
ATOM 2478 C CA . GLY A 1 304 ? -6.522 5.726 13.352 1.00 64.25 304 GLY A CA 1
ATOM 2479 C C . GLY A 1 304 ? -5.117 5.178 13.586 1.00 64.25 304 GLY A C 1
ATOM 2480 O O . GLY A 1 304 ? -4.249 5.362 12.741 1.00 64.25 304 GLY A O 1
ATOM 2481 N N . VAL A 1 305 ? -4.896 4.444 14.682 1.00 74.44 305 VAL A N 1
ATOM 2482 C CA . VAL A 1 305 ? -3.579 3.859 14.993 1.00 74.44 305 VAL A CA 1
ATOM 2483 C C . VAL A 1 305 ? -3.143 2.871 13.910 1.00 74.44 305 VAL A C 1
ATOM 2485 O O . VAL A 1 305 ? -2.003 2.929 13.455 1.00 74.44 305 VAL A O 1
ATOM 2488 N N . GLN A 1 306 ? -4.049 2.005 13.449 1.00 79.94 306 GLN A N 1
ATOM 2489 C CA . GLN A 1 306 ? -3.744 1.034 12.395 1.00 79.94 306 GLN A CA 1
ATOM 2490 C C . GLN A 1 306 ? -3.394 1.701 11.067 1.00 79.94 306 GLN A C 1
ATOM 2492 O O . GLN A 1 306 ? -2.423 1.317 10.419 1.00 79.94 306 GLN A O 1
ATOM 2497 N N . PHE A 1 307 ? -4.156 2.721 10.670 1.00 70.94 307 PHE A N 1
ATOM 2498 C CA . PHE A 1 307 ? -3.885 3.469 9.449 1.00 70.94 307 PHE A CA 1
ATOM 2499 C C . PHE A 1 307 ? -2.522 4.159 9.507 1.00 70.94 307 PHE A C 1
ATOM 2501 O O . PHE A 1 307 ? -1.799 4.175 8.515 1.00 70.94 307 PHE A O 1
ATOM 2508 N N . ILE A 1 308 ? -2.132 4.668 10.677 1.00 67.75 308 ILE A N 1
ATOM 2509 C CA . ILE A 1 308 ? -0.825 5.296 10.849 1.00 67.75 308 ILE A CA 1
ATOM 2510 C C . ILE A 1 308 ? 0.298 4.265 10.766 1.00 67.75 308 ILE A C 1
ATOM 2512 O O . ILE A 1 308 ? 1.234 4.459 9.999 1.00 67.75 308 ILE A O 1
ATOM 2516 N N . LEU A 1 309 ? 0.202 3.143 11.482 1.00 76.88 309 LEU A N 1
ATOM 2517 C CA . LEU A 1 309 ? 1.212 2.080 11.397 1.00 76.88 309 LEU A CA 1
ATOM 2518 C C . LEU A 1 309 ? 1.348 1.530 9.973 1.00 76.88 309 LEU A C 1
ATOM 2520 O O . LEU A 1 309 ? 2.457 1.239 9.516 1.00 76.88 309 LEU A O 1
ATOM 2524 N N . TRP A 1 310 ? 0.230 1.431 9.256 1.00 79.62 310 TRP A N 1
ATOM 2525 C CA . TRP A 1 310 ? 0.214 1.090 7.843 1.00 79.62 310 TRP A CA 1
ATOM 2526 C C . TRP A 1 310 ? 0.948 2.139 6.997 1.00 79.62 310 TRP A C 1
ATOM 2528 O O . TRP A 1 310 ? 1.887 1.778 6.291 1.00 79.62 310 TRP A O 1
ATOM 2538 N N . LEU A 1 311 ? 0.605 3.427 7.119 1.00 65.12 311 LEU A N 1
ATOM 2539 C CA . LEU A 1 311 ? 1.273 4.517 6.394 1.00 65.12 311 LEU A CA 1
ATOM 2540 C C . LEU A 1 311 ? 2.782 4.534 6.650 1.00 65.12 311 LEU A C 1
ATOM 2542 O O . LEU A 1 311 ? 3.568 4.596 5.706 1.00 65.12 311 LEU A O 1
ATOM 2546 N N . LEU A 1 312 ? 3.191 4.424 7.916 1.00 68.50 312 LEU A N 1
ATOM 2547 C CA . LEU A 1 312 ? 4.601 4.387 8.297 1.00 68.50 312 LEU A CA 1
ATOM 2548 C C . LEU A 1 312 ? 5.323 3.173 7.715 1.00 68.50 312 LEU A C 1
ATOM 2550 O O . LEU A 1 312 ? 6.502 3.265 7.387 1.00 68.50 312 LEU A O 1
ATOM 2554 N N . SER A 1 313 ? 4.631 2.043 7.562 1.00 72.81 313 SER A N 1
ATOM 2555 C CA . SER A 1 313 ? 5.208 0.849 6.944 1.00 72.81 313 SER A CA 1
ATOM 2556 C C . SER A 1 313 ? 5.364 0.997 5.427 1.00 72.81 313 SER A C 1
ATOM 2558 O O . SER A 1 313 ? 6.314 0.459 4.868 1.00 72.81 313 SER A O 1
ATOM 2560 N N . VAL A 1 314 ? 4.464 1.728 4.759 1.00 67.31 314 VAL A N 1
ATOM 2561 C CA . VAL A 1 314 ? 4.442 1.886 3.290 1.00 67.31 314 VAL A CA 1
ATOM 2562 C C . VAL A 1 314 ? 5.289 3.066 2.795 1.00 67.31 314 VAL A C 1
ATOM 2564 O O . VAL A 1 314 ? 5.656 3.091 1.621 1.00 67.31 314 VAL A O 1
ATOM 2567 N N . SER A 1 315 ? 5.644 4.010 3.674 1.00 59.41 315 SER A N 1
ATOM 2568 C CA . SER A 1 315 ? 6.380 5.238 3.328 1.00 59.41 315 SER A CA 1
ATOM 2569 C C . SER A 1 315 ? 7.735 5.005 2.647 1.00 59.41 315 SER A C 1
ATOM 2571 O O . SER A 1 315 ? 8.182 5.850 1.875 1.00 59.41 315 SER A O 1
ATOM 2573 N N . ALA A 1 316 ? 8.375 3.857 2.881 1.00 58.03 316 ALA A N 1
ATOM 2574 C CA . ALA A 1 316 ? 9.576 3.439 2.166 1.00 58.03 316 ALA A CA 1
ATOM 2575 C C . ALA A 1 316 ? 9.218 2.502 0.998 1.00 58.03 316 ALA A C 1
ATOM 2577 O O . ALA A 1 316 ? 8.414 1.581 1.143 1.00 58.03 316 ALA A O 1
ATOM 2578 N N . PHE A 1 317 ? 9.832 2.701 -0.170 1.00 52.66 317 PHE A N 1
ATOM 2579 C CA . PHE A 1 317 ? 9.623 1.812 -1.320 1.00 52.66 317 PHE A CA 1
ATOM 2580 C C . PHE A 1 317 ? 10.414 0.500 -1.201 1.00 52.66 317 PHE A C 1
ATOM 2582 O O . PHE A 1 317 ? 9.877 -0.552 -1.554 1.00 52.66 317 PHE A O 1
ATOM 2589 N N . ILE A 1 318 ? 11.657 0.566 -0.702 1.00 56.28 318 ILE A N 1
ATOM 2590 C CA . ILE A 1 318 ? 12.594 -0.552 -0.494 1.00 56.28 318 ILE A CA 1
ATOM 2591 C C . ILE A 1 318 ? 13.558 -0.190 0.650 1.00 56.28 318 ILE A C 1
ATOM 2593 O O . ILE A 1 318 ? 13.907 0.979 0.824 1.00 56.28 318 ILE A O 1
ATOM 2597 N N . GLY A 1 319 ? 14.015 -1.185 1.417 1.00 54.38 319 GLY A N 1
ATOM 2598 C CA . GLY A 1 319 ? 15.245 -1.063 2.210 1.00 54.38 319 GLY A CA 1
ATOM 2599 C C . GLY A 1 319 ? 15.082 -0.628 3.663 1.00 54.38 319 GLY A C 1
ATOM 2600 O O . GLY A 1 319 ? 16.084 -0.307 4.293 1.00 54.38 319 GLY A O 1
ATOM 2601 N N . ASN A 1 320 ? 13.864 -0.634 4.207 1.00 64.94 320 ASN A N 1
ATOM 2602 C CA . ASN A 1 320 ? 13.605 -0.409 5.631 1.00 64.94 320 ASN A CA 1
ATOM 2603 C C . ASN A 1 320 ? 12.790 -1.577 6.204 1.00 64.94 320 ASN A C 1
ATOM 2605 O O . ASN A 1 320 ? 11.598 -1.695 5.923 1.00 64.94 320 ASN A O 1
ATOM 2609 N N . TYR A 1 321 ? 13.428 -2.421 7.023 1.00 76.06 321 TYR A N 1
ATOM 2610 C CA . TYR A 1 321 ? 12.833 -3.639 7.609 1.00 76.06 321 TYR A CA 1
ATOM 2611 C C . TYR A 1 321 ? 12.931 -3.657 9.135 1.00 76.06 321 TYR A C 1
ATOM 2613 O O . TYR A 1 321 ? 13.106 -4.702 9.754 1.00 76.06 321 TYR A O 1
ATOM 2621 N N . GLU A 1 322 ? 12.842 -2.478 9.746 1.00 77.44 322 GLU A N 1
ATOM 2622 C CA . GLU A 1 322 ? 12.871 -2.325 11.198 1.00 77.44 322 GLU A CA 1
ATOM 2623 C C . GLU A 1 322 ? 11.797 -3.199 11.868 1.00 77.44 322 GLU A C 1
ATOM 2625 O O . GLU A 1 322 ? 10.723 -3.386 11.286 1.00 77.44 322 GLU A O 1
ATOM 2630 N N . PRO A 1 323 ? 12.017 -3.695 13.100 1.00 76.56 323 PRO A N 1
ATOM 2631 C CA . PRO A 1 323 ? 11.115 -4.654 13.742 1.00 76.56 323 PRO A CA 1
ATOM 2632 C C . PRO A 1 323 ? 9.651 -4.209 13.847 1.00 76.56 323 PRO A C 1
ATOM 2634 O O . PRO A 1 323 ? 8.762 -5.048 13.861 1.00 76.56 323 PRO A O 1
ATOM 2637 N N . TRP A 1 324 ? 9.376 -2.903 13.890 1.00 75.00 324 TRP A N 1
ATOM 2638 C CA . TRP A 1 324 ? 8.025 -2.351 14.029 1.00 75.00 324 TRP A CA 1
ATOM 2639 C C . TRP A 1 324 ? 7.241 -2.252 12.706 1.00 75.00 324 TRP A C 1
ATOM 2641 O O . TRP A 1 324 ? 6.033 -2.007 12.730 1.00 75.00 324 TRP A O 1
ATOM 2651 N N . ARG A 1 325 ? 7.882 -2.455 11.545 1.00 82.31 325 ARG A N 1
ATOM 2652 C CA . ARG A 1 325 ? 7.228 -2.317 10.232 1.00 82.31 325 ARG A CA 1
ATOM 2653 C C . ARG A 1 325 ? 6.340 -3.509 9.918 1.00 82.31 325 ARG A C 1
ATOM 2655 O O . ARG A 1 325 ? 6.805 -4.642 9.796 1.00 82.31 325 ARG A O 1
ATOM 2662 N N . ILE A 1 326 ? 5.046 -3.250 9.756 1.00 85.75 326 ILE A N 1
ATOM 2663 C CA . ILE A 1 326 ? 4.043 -4.298 9.554 1.00 85.75 326 ILE A CA 1
ATOM 2664 C C . ILE A 1 326 ? 4.082 -4.792 8.104 1.00 85.75 326 ILE A C 1
ATOM 2666 O O . ILE A 1 326 ? 4.039 -5.998 7.858 1.00 85.75 326 ILE A O 1
ATOM 2670 N N . VAL A 1 327 ? 4.229 -3.886 7.138 1.00 85.56 327 VAL A N 1
ATOM 2671 C CA . VAL A 1 327 ? 4.316 -4.200 5.701 1.00 85.56 327 VAL A CA 1
ATOM 2672 C C . VAL A 1 327 ? 5.787 -4.333 5.287 1.00 85.56 327 VAL A C 1
ATOM 2674 O O . VAL A 1 327 ? 6.559 -3.405 5.519 1.00 85.56 327 VAL A O 1
ATOM 2677 N N . ILE A 1 328 ? 6.179 -5.451 4.655 1.00 86.44 328 ILE A N 1
ATOM 2678 C CA . ILE A 1 328 ? 7.477 -5.524 3.959 1.00 86.44 328 ILE A CA 1
ATOM 2679 C C . ILE A 1 328 ? 7.341 -4.782 2.636 1.00 86.44 328 ILE A C 1
ATOM 2681 O O . ILE A 1 328 ? 6.438 -5.065 1.849 1.00 86.44 328 ILE A O 1
ATOM 2685 N N . ARG A 1 329 ? 8.270 -3.859 2.390 1.00 81.19 329 ARG A N 1
ATOM 2686 C CA . ARG A 1 329 ? 8.351 -3.097 1.148 1.00 81.19 329 ARG A CA 1
ATOM 2687 C C . ARG A 1 329 ? 9.539 -3.565 0.324 1.00 81.19 329 ARG A C 1
ATOM 2689 O O . ARG A 1 329 ? 10.684 -3.342 0.702 1.00 81.19 329 ARG A O 1
ATOM 2696 N N . PHE A 1 330 ? 9.241 -4.236 -0.782 1.00 76.31 330 PHE A N 1
ATOM 2697 C CA . PHE A 1 330 ? 10.223 -4.723 -1.748 1.00 76.31 330 PHE A CA 1
ATOM 2698 C C . PHE A 1 330 ? 9.673 -4.504 -3.159 1.00 76.31 330 PHE A C 1
ATOM 2700 O O . PHE A 1 330 ? 9.172 -5.413 -3.815 1.00 76.31 330 PHE A O 1
ATOM 2707 N N . ASN A 1 331 ? 9.666 -3.242 -3.584 1.00 69.75 331 ASN A N 1
ATOM 2708 C CA . ASN A 1 331 ? 9.103 -2.817 -4.859 1.00 69.75 331 ASN A CA 1
ATOM 2709 C C . ASN A 1 331 ? 10.103 -2.905 -6.026 1.00 69.75 331 ASN A C 1
ATOM 2711 O O . ASN A 1 331 ? 10.280 -1.929 -6.751 1.00 69.75 331 ASN A O 1
ATOM 2715 N N . SER A 1 332 ? 10.798 -4.032 -6.170 1.00 67.38 332 SER A N 1
ATOM 2716 C CA . SER A 1 332 ? 11.692 -4.257 -7.305 1.00 67.38 332 SER A CA 1
ATOM 2717 C C . SER A 1 332 ? 11.748 -5.731 -7.684 1.00 67.38 332 SER A C 1
ATOM 2719 O O . SER A 1 332 ? 11.670 -6.615 -6.828 1.00 67.38 332 SER A O 1
ATOM 2721 N N . PHE A 1 333 ? 11.874 -5.965 -8.983 1.00 67.19 333 PHE A N 1
ATOM 2722 C CA . PHE A 1 333 ? 12.154 -7.259 -9.581 1.00 67.19 333 PHE A CA 1
ATOM 2723 C C . PHE A 1 333 ? 13.650 -7.331 -9.927 1.00 67.19 333 PHE A C 1
ATOM 2725 O O . PHE A 1 333 ? 14.259 -6.307 -10.211 1.00 67.19 333 PHE A O 1
ATOM 2732 N N . GLY A 1 334 ? 14.260 -8.518 -9.881 1.00 64.56 334 GLY A N 1
ATOM 2733 C CA . GLY A 1 334 ? 15.663 -8.706 -10.290 1.00 64.56 334 GLY A CA 1
ATOM 2734 C C . GLY A 1 334 ? 16.728 -8.361 -9.238 1.00 64.56 334 GLY A C 1
ATOM 2735 O O . GLY A 1 334 ? 17.883 -8.730 -9.387 1.00 64.56 334 GLY A O 1
ATOM 2736 N N . MET A 1 335 ? 16.349 -7.736 -8.120 1.00 69.31 335 MET A N 1
ATOM 2737 C CA . MET A 1 335 ? 17.264 -7.329 -7.039 1.00 69.31 335 MET A CA 1
ATOM 2738 C C . MET A 1 335 ? 17.610 -8.471 -6.070 1.00 69.31 335 MET A C 1
ATOM 2740 O O . MET A 1 335 ? 17.526 -8.320 -4.849 1.00 69.31 335 MET A O 1
ATOM 2744 N N . SER A 1 336 ? 17.940 -9.642 -6.603 1.00 73.25 336 SER A N 1
ATOM 2745 C CA . SER A 1 336 ? 18.113 -10.874 -5.825 1.00 73.25 336 SER A CA 1
ATOM 2746 C C . SER A 1 336 ? 19.324 -10.811 -4.884 1.00 73.25 336 SER A C 1
ATOM 2748 O O . SER A 1 336 ? 19.172 -11.023 -3.681 1.00 73.25 336 SER A O 1
ATOM 2750 N N . LYS A 1 337 ? 20.473 -10.310 -5.361 1.00 74.25 337 LYS A N 1
ATOM 2751 C CA . LYS A 1 337 ? 21.659 -10.046 -4.519 1.00 74.25 337 LYS A CA 1
ATOM 2752 C C . LYS A 1 337 ? 21.365 -9.088 -3.365 1.00 74.25 337 LYS A C 1
ATOM 2754 O O . LYS A 1 337 ? 21.767 -9.311 -2.223 1.00 74.25 337 LYS A O 1
ATOM 2759 N N . TYR A 1 338 ? 20.624 -8.016 -3.648 1.00 76.81 338 TYR A N 1
ATOM 2760 C CA . TYR A 1 338 ? 20.223 -7.075 -2.608 1.00 76.81 338 TYR A CA 1
ATOM 2761 C C . TYR A 1 338 ? 19.264 -7.726 -1.616 1.00 76.81 338 TYR A C 1
ATOM 2763 O O . TYR A 1 338 ? 19.462 -7.565 -0.414 1.00 76.81 338 TYR A O 1
ATOM 2771 N N . TYR A 1 339 ? 18.273 -8.493 -2.084 1.00 81.00 339 TYR A N 1
ATOM 2772 C CA . TYR A 1 339 ? 17.388 -9.263 -1.211 1.00 81.00 339 TYR A CA 1
ATOM 2773 C C . TYR A 1 339 ? 18.179 -10.165 -0.257 1.00 81.00 339 TYR A C 1
ATOM 2775 O O . TYR A 1 339 ? 17.898 -10.204 0.942 1.00 81.00 339 TYR A O 1
ATOM 2783 N N . ASP A 1 340 ? 19.217 -10.817 -0.763 1.00 82.50 340 ASP A N 1
ATOM 2784 C CA . ASP A 1 340 ? 20.077 -11.687 0.022 1.00 82.50 340 ASP A CA 1
ATOM 2785 C C . ASP A 1 340 ? 20.848 -10.964 1.130 1.00 82.50 340 ASP A C 1
ATOM 2787 O O . ASP A 1 340 ? 20.995 -11.509 2.226 1.00 82.50 340 ASP A O 1
ATOM 2791 N N . SER A 1 341 ? 21.236 -9.707 0.907 1.00 82.19 341 SER A N 1
ATOM 2792 C CA . SER A 1 341 ? 21.853 -8.866 1.942 1.00 82.19 341 SER A CA 1
ATOM 2793 C C . SER A 1 341 ? 20.887 -8.478 3.077 1.00 82.19 341 SER A C 1
ATOM 2795 O O . SER A 1 341 ? 21.307 -8.280 4.217 1.00 82.19 341 SER A O 1
ATOM 2797 N N . ILE A 1 342 ? 19.578 -8.405 2.799 1.00 83.69 342 ILE A N 1
ATOM 2798 C CA . ILE A 1 342 ? 18.557 -7.909 3.742 1.00 83.69 342 ILE A CA 1
ATOM 2799 C C . ILE A 1 342 ? 17.650 -9.007 4.316 1.00 83.69 342 ILE A C 1
ATOM 2801 O O . ILE A 1 342 ? 16.901 -8.740 5.260 1.00 83.69 342 ILE A O 1
ATOM 2805 N N . LYS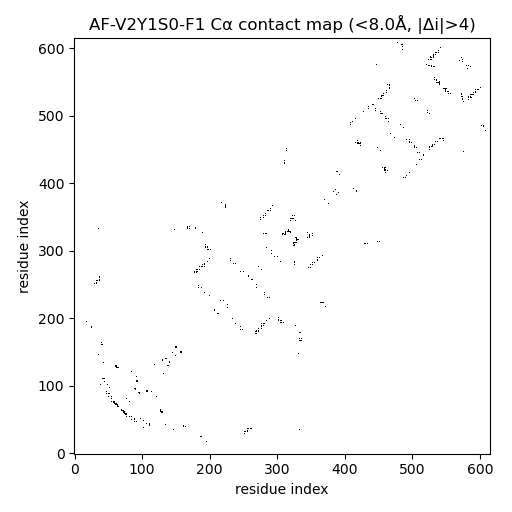 A 1 343 ? 17.661 -10.229 3.764 1.00 87.44 343 LYS A N 1
ATOM 2806 C CA . LYS A 1 343 ? 16.685 -11.287 4.098 1.00 87.44 343 LYS A CA 1
ATOM 2807 C C . LYS A 1 343 ? 16.630 -11.596 5.593 1.00 87.44 343 LYS A C 1
ATOM 2809 O O . LYS A 1 343 ? 15.544 -11.772 6.143 1.00 87.44 343 LYS A O 1
ATOM 2814 N N . ASN A 1 344 ? 17.778 -11.554 6.271 1.00 88.94 344 ASN A N 1
ATOM 2815 C CA . ASN A 1 344 ? 17.866 -11.767 7.715 1.00 88.94 344 ASN A CA 1
ATOM 2816 C C . ASN A 1 344 ? 17.102 -10.697 8.506 1.00 88.94 344 ASN A C 1
ATOM 2818 O O . ASN A 1 344 ? 16.374 -11.035 9.436 1.00 88.94 344 ASN A O 1
ATOM 2822 N N . ALA A 1 345 ? 17.186 -9.424 8.106 1.00 86.94 345 ALA A N 1
ATOM 2823 C CA . ALA A 1 345 ? 16.431 -8.347 8.746 1.00 86.94 345 ALA A CA 1
ATOM 2824 C C . ALA A 1 345 ? 14.914 -8.549 8.584 1.00 86.94 345 ALA A C 1
ATOM 2826 O O . ALA A 1 345 ? 14.154 -8.348 9.533 1.00 86.94 345 ALA A O 1
ATOM 2827 N N . ILE A 1 346 ? 14.473 -9.025 7.413 1.00 90.19 346 ILE A N 1
ATOM 2828 C CA . ILE A 1 346 ? 13.067 -9.380 7.178 1.00 90.19 346 ILE A CA 1
ATOM 2829 C C . ILE A 1 346 ? 12.640 -10.530 8.096 1.00 90.19 346 ILE A C 1
ATOM 2831 O O . ILE A 1 346 ? 11.594 -10.434 8.735 1.00 90.19 346 ILE A O 1
ATOM 2835 N N . TYR A 1 347 ? 13.432 -11.598 8.210 1.00 92.00 347 TYR A N 1
ATOM 2836 C CA . TYR A 1 347 ? 13.094 -12.719 9.093 1.00 92.00 347 TYR A CA 1
ATOM 2837 C C . TYR A 1 347 ? 13.025 -12.308 10.565 1.00 92.00 347 TYR A C 1
ATOM 2839 O O . TYR A 1 347 ? 12.081 -12.695 11.254 1.00 92.00 347 TYR A O 1
ATOM 2847 N N . VAL A 1 348 ? 13.951 -11.466 11.031 1.00 90.69 348 VAL A N 1
ATOM 2848 C CA . VAL A 1 348 ? 13.925 -10.909 12.393 1.00 90.69 348 VAL A CA 1
ATOM 2849 C C . VAL A 1 348 ? 12.657 -10.087 12.624 1.00 90.69 348 VAL A C 1
ATOM 2851 O O . VAL A 1 348 ? 11.976 -10.290 13.628 1.00 90.69 348 VAL A O 1
ATOM 2854 N N . ASN A 1 349 ? 12.283 -9.216 11.682 1.00 92.56 349 ASN A N 1
ATOM 2855 C CA . ASN A 1 349 ? 11.021 -8.479 11.744 1.00 92.56 349 ASN A CA 1
ATOM 2856 C C . ASN A 1 349 ? 9.816 -9.431 11.834 1.00 92.56 349 ASN A C 1
ATOM 2858 O O . ASN A 1 349 ? 8.945 -9.251 12.684 1.00 92.56 349 ASN A O 1
ATOM 2862 N N . ARG A 1 350 ? 9.761 -10.469 10.994 1.00 94.31 350 ARG A N 1
ATOM 2863 C CA . ARG A 1 350 ? 8.620 -11.395 10.957 1.00 94.31 350 ARG A CA 1
ATOM 2864 C C . ARG A 1 350 ? 8.504 -12.234 12.218 1.00 94.31 350 ARG A C 1
ATOM 2866 O O . ARG A 1 350 ? 7.398 -12.385 12.736 1.00 94.31 350 ARG A O 1
ATOM 2873 N N . LEU A 1 351 ? 9.627 -12.684 12.767 1.00 93.25 351 LEU A N 1
ATOM 2874 C CA . LEU A 1 351 ? 9.657 -13.354 14.061 1.00 93.25 351 LEU A CA 1
ATOM 2875 C C . LEU A 1 351 ? 9.200 -12.413 15.185 1.00 93.25 351 LEU A C 1
ATOM 2877 O O . LEU A 1 351 ? 8.358 -12.792 16.000 1.00 93.25 351 LEU A O 1
ATOM 2881 N N . PHE A 1 352 ? 9.682 -11.168 15.185 1.00 91.50 352 PHE A N 1
ATOM 2882 C CA . PHE A 1 352 ? 9.263 -10.150 16.145 1.00 91.50 352 PHE A CA 1
ATOM 2883 C C . PHE A 1 352 ? 7.751 -9.895 16.089 1.00 91.50 352 PHE A C 1
ATOM 2885 O O . PHE A 1 352 ? 7.106 -9.862 17.133 1.00 91.50 352 PHE A O 1
ATOM 2892 N N . MET A 1 353 ? 7.157 -9.798 14.895 1.00 93.00 353 MET A N 1
ATOM 2893 C CA . MET A 1 353 ? 5.709 -9.611 14.722 1.00 93.00 353 MET A CA 1
ATOM 2894 C C . MET A 1 353 ? 4.892 -10.763 15.311 1.00 93.00 353 MET A C 1
ATOM 2896 O O . MET A 1 353 ? 3.871 -10.523 15.960 1.00 93.00 353 MET A O 1
ATOM 2900 N N . VAL A 1 354 ? 5.339 -12.008 15.129 1.00 95.56 354 VAL A N 1
ATOM 2901 C CA . VAL A 1 354 ? 4.674 -13.185 15.708 1.00 95.56 354 VAL A CA 1
ATOM 2902 C C . VAL A 1 354 ? 4.777 -13.167 17.234 1.00 95.56 354 VAL A C 1
ATOM 2904 O O . VAL A 1 354 ? 3.759 -13.301 17.914 1.00 95.56 354 VAL A O 1
ATOM 2907 N N . ILE A 1 355 ? 5.972 -12.930 17.783 1.00 92.88 355 ILE A N 1
ATOM 2908 C CA . ILE A 1 355 ? 6.190 -12.857 19.237 1.00 92.88 355 ILE A CA 1
ATOM 2909 C C . ILE A 1 355 ? 5.349 -11.730 19.849 1.00 92.88 355 ILE A C 1
ATOM 2911 O O . ILE A 1 355 ? 4.618 -11.947 20.818 1.00 92.88 355 ILE A O 1
ATOM 2915 N N . LEU A 1 356 ? 5.385 -10.539 19.249 1.00 91.69 356 LEU A N 1
ATOM 2916 C CA . LEU A 1 356 ? 4.617 -9.384 19.700 1.00 91.69 356 LEU A CA 1
ATOM 2917 C C . LEU A 1 356 ? 3.109 -9.656 19.650 1.00 91.69 356 LEU A C 1
ATOM 2919 O O . LEU A 1 356 ? 2.390 -9.300 20.581 1.00 91.69 356 LEU A O 1
ATOM 2923 N N . SER A 1 357 ? 2.628 -10.353 18.620 1.00 95.69 357 SER A N 1
ATOM 2924 C CA . SER A 1 357 ? 1.221 -10.750 18.510 1.00 95.69 357 SER A CA 1
ATOM 2925 C C . SER A 1 357 ? 0.781 -11.674 19.647 1.00 95.69 357 SER A C 1
ATOM 2927 O O . SER A 1 357 ? -0.325 -11.521 20.172 1.00 95.69 357 SER A O 1
ATOM 2929 N N . ILE A 1 358 ? 1.636 -12.613 20.066 1.00 94.88 358 ILE A N 1
ATOM 2930 C CA . ILE A 1 358 ? 1.363 -13.515 21.197 1.00 94.88 358 ILE A CA 1
ATOM 2931 C C . ILE A 1 358 ? 1.301 -12.719 22.507 1.00 94.88 358 ILE A C 1
ATOM 2933 O O . ILE A 1 358 ? 0.365 -12.895 23.297 1.00 94.88 358 ILE A O 1
ATOM 2937 N N . LEU A 1 359 ? 2.245 -11.796 22.718 1.00 93.19 359 LEU A N 1
ATOM 2938 C CA . LEU A 1 359 ? 2.271 -10.923 23.895 1.00 93.19 359 LEU A CA 1
ATOM 2939 C C . LEU A 1 359 ? 1.021 -10.034 23.966 1.00 93.19 359 LEU A C 1
ATOM 2941 O O . LEU A 1 359 ? 0.344 -9.998 24.995 1.00 93.19 359 LEU A O 1
ATOM 2945 N N . ILE A 1 360 ? 0.658 -9.380 22.858 1.00 92.50 360 ILE A N 1
ATOM 2946 C CA . ILE A 1 360 ? -0.533 -8.524 22.758 1.00 92.50 360 ILE A CA 1
ATOM 2947 C C . ILE A 1 360 ? -1.819 -9.336 22.945 1.00 92.50 360 ILE A C 1
ATOM 2949 O O . ILE A 1 360 ? -2.742 -8.883 23.625 1.00 92.50 360 ILE A O 1
ATOM 2953 N N . SER A 1 361 ? -1.896 -10.548 22.395 1.00 94.25 361 SER A N 1
ATOM 2954 C CA . SER A 1 361 ? -3.051 -11.436 22.585 1.00 94.25 361 SER A CA 1
ATOM 2955 C C . SER A 1 361 ? -3.209 -11.838 24.050 1.00 94.25 361 SER A C 1
ATOM 2957 O O . SER A 1 361 ? -4.310 -11.776 24.598 1.00 94.25 361 SER A O 1
ATOM 2959 N N . THR A 1 362 ? -2.105 -12.178 24.716 1.00 92.25 362 THR A N 1
ATOM 2960 C CA . THR A 1 362 ? -2.097 -12.521 26.146 1.00 92.25 362 THR A CA 1
ATOM 2961 C C . THR A 1 362 ? -2.523 -11.327 26.999 1.00 92.25 362 THR A C 1
ATOM 2963 O O . THR A 1 362 ? -3.391 -11.456 27.867 1.00 92.25 362 THR A O 1
ATOM 2966 N N . ALA A 1 363 ? -1.996 -10.137 26.696 1.00 88.81 363 ALA A N 1
ATOM 2967 C CA . ALA A 1 363 ? -2.422 -8.894 27.326 1.00 88.81 363 ALA A CA 1
ATOM 2968 C C . ALA A 1 363 ? -3.920 -8.628 27.091 1.00 88.81 363 ALA A C 1
ATOM 2970 O O . ALA A 1 363 ? -4.638 -8.296 28.030 1.00 88.81 363 ALA A O 1
ATOM 2971 N N . SER A 1 364 ? -4.424 -8.853 25.877 1.00 91.25 364 SER A N 1
ATOM 2972 C CA . SER A 1 364 ? -5.845 -8.696 25.534 1.00 91.25 364 SER A CA 1
ATOM 2973 C C . SER A 1 364 ? -6.744 -9.609 26.368 1.00 91.25 364 SER A C 1
ATOM 2975 O O . SER A 1 364 ? -7.750 -9.150 26.907 1.00 91.25 364 SER A O 1
ATOM 2977 N N . VAL A 1 365 ? -6.368 -10.884 26.534 1.00 92.75 365 VAL A N 1
ATOM 2978 C CA . VAL A 1 365 ? -7.089 -11.842 27.391 1.00 92.75 365 VAL A CA 1
ATOM 2979 C C . VAL A 1 365 ? -7.139 -11.351 28.834 1.00 92.75 365 VAL A C 1
ATOM 2981 O O . VAL A 1 365 ? -8.204 -11.350 29.452 1.00 92.75 365 VAL A O 1
ATOM 2984 N N . TYR A 1 366 ? -6.001 -10.906 29.363 1.00 89.06 366 TYR A N 1
ATOM 2985 C CA . TYR A 1 366 ? -5.897 -10.407 30.729 1.00 89.06 366 TYR A CA 1
ATOM 2986 C C . TYR A 1 366 ? -6.739 -9.146 30.968 1.00 89.06 366 TYR A C 1
ATOM 2988 O O . TYR A 1 366 ? -7.468 -9.052 31.960 1.00 89.06 366 TYR A O 1
ATOM 2996 N N . LEU A 1 367 ? -6.673 -8.181 30.046 1.00 86.69 367 LEU A N 1
ATOM 2997 C CA . LEU A 1 367 ? -7.468 -6.954 30.104 1.00 86.69 367 LEU A CA 1
ATOM 2998 C C . LEU A 1 367 ? -8.967 -7.261 30.016 1.00 86.69 367 LEU A C 1
ATOM 3000 O O . LEU A 1 367 ? -9.751 -6.708 30.790 1.00 86.69 367 LEU A O 1
ATOM 3004 N N . TYR A 1 368 ? -9.361 -8.171 29.123 1.00 86.06 368 TYR A N 1
ATOM 3005 C CA . TYR A 1 368 ? -10.755 -8.576 28.953 1.00 86.06 368 TYR A CA 1
ATOM 3006 C C . TYR A 1 368 ? -11.309 -9.293 30.193 1.00 86.06 368 TYR A C 1
ATOM 3008 O O . TYR A 1 368 ? -12.431 -9.016 30.617 1.00 86.06 368 TYR A O 1
ATOM 3016 N N . ASP A 1 369 ? -10.514 -10.159 30.830 1.00 88.12 369 ASP A N 1
ATOM 3017 C CA . ASP A 1 369 ? -10.903 -10.836 32.073 1.00 88.12 369 ASP A CA 1
ATOM 3018 C C . ASP A 1 369 ? -11.123 -9.851 33.231 1.00 88.12 369 ASP A C 1
ATOM 3020 O O . ASP A 1 369 ? -12.101 -9.949 33.977 1.00 88.12 369 ASP A O 1
ATOM 3024 N N . ARG A 1 370 ? -10.252 -8.840 33.348 1.00 82.81 370 ARG A N 1
ATOM 3025 C CA . ARG A 1 370 ? -10.437 -7.751 34.317 1.00 82.81 370 ARG A CA 1
ATOM 3026 C C . ARG A 1 370 ? -11.698 -6.943 34.032 1.00 82.81 370 ARG A C 1
ATOM 3028 O O . ARG A 1 370 ? -12.464 -6.686 34.961 1.00 82.81 370 ARG A O 1
ATOM 3035 N N . ALA A 1 371 ? -11.933 -6.590 32.767 1.00 77.62 371 ALA A N 1
ATOM 3036 C CA . ALA A 1 371 ? -13.130 -5.863 32.352 1.00 77.62 371 ALA A CA 1
ATOM 3037 C C . ALA A 1 371 ? -14.420 -6.631 32.698 1.00 77.62 371 ALA A C 1
ATOM 3039 O O . ALA A 1 371 ? -15.369 -6.026 33.195 1.00 77.62 371 ALA A O 1
ATOM 3040 N N . ARG A 1 372 ? -14.426 -7.961 32.524 1.00 79.44 372 ARG A N 1
ATOM 3041 C CA . ARG A 1 372 ? -15.529 -8.858 32.911 1.00 79.44 372 ARG A CA 1
ATOM 3042 C C . ARG A 1 372 ? -15.838 -8.858 34.399 1.00 79.44 372 ARG A C 1
ATOM 3044 O O . ARG A 1 372 ? -16.998 -8.802 34.783 1.00 79.44 372 ARG A O 1
ATOM 3051 N N . LYS A 1 373 ? -14.811 -8.876 35.246 1.00 80.62 373 LYS A N 1
ATOM 3052 C CA . LYS A 1 373 ? -14.955 -8.935 36.712 1.00 80.62 373 LYS A CA 1
ATOM 3053 C C . LYS A 1 373 ? -15.416 -7.614 37.342 1.00 80.62 373 LYS A C 1
ATOM 3055 O O . LYS A 1 373 ? -15.213 -7.408 38.535 1.00 80.62 373 LYS A O 1
ATOM 3060 N N . GLY A 1 374 ? -15.922 -6.661 36.554 1.00 67.06 374 GLY A N 1
ATOM 3061 C CA . GLY A 1 374 ? -16.302 -5.325 37.024 1.00 67.06 374 GLY A CA 1
ATOM 3062 C C . GLY A 1 374 ? -15.124 -4.472 37.512 1.00 67.06 374 GLY A C 1
ATOM 3063 O O . GLY A 1 374 ? -15.294 -3.285 37.791 1.00 67.06 374 GLY A O 1
ATOM 3064 N N . LYS A 1 375 ? -13.904 -5.031 37.542 1.00 57.28 375 LYS A N 1
ATOM 3065 C CA . LYS A 1 375 ? -12.647 -4.313 37.736 1.00 57.28 375 LYS A CA 1
ATOM 3066 C C . LYS A 1 375 ? -12.360 -3.555 36.449 1.00 57.28 375 LYS A C 1
ATOM 3068 O O . LYS A 1 375 ? -11.451 -3.905 35.697 1.00 57.28 375 LYS A O 1
ATOM 3073 N N . ARG A 1 376 ? -13.146 -2.499 36.188 1.00 50.53 376 ARG A N 1
ATOM 3074 C CA . ARG A 1 376 ? -12.769 -1.481 35.209 1.00 50.53 376 ARG A CA 1
ATOM 3075 C C . ARG A 1 376 ? -11.351 -1.099 35.569 1.00 50.53 376 ARG A C 1
ATOM 3077 O O . ARG A 1 376 ? -11.108 -0.539 36.640 1.00 50.53 376 ARG A O 1
ATOM 3084 N N . ILE A 1 377 ? -10.411 -1.435 34.691 1.00 47.28 377 ILE A N 1
ATOM 3085 C CA . ILE A 1 377 ? -9.094 -0.835 34.766 1.00 47.28 377 ILE A CA 1
ATOM 3086 C C . ILE A 1 377 ? -9.392 0.645 34.797 1.00 47.28 377 ILE A C 1
ATOM 3088 O O . ILE A 1 377 ? -10.105 1.173 33.939 1.00 47.28 377 ILE A O 1
ATOM 3092 N N . ARG A 1 378 ? -8.934 1.278 35.872 1.00 42.94 378 ARG A N 1
ATOM 3093 C CA . ARG A 1 378 ? -9.020 2.706 36.098 1.00 42.94 378 ARG A CA 1
ATOM 3094 C C . ARG A 1 378 ? -8.070 3.368 35.099 1.00 42.94 378 ARG A C 1
ATOM 3096 O O . ARG A 1 378 ? -7.214 4.156 35.463 1.00 42.94 378 ARG A O 1
ATOM 3103 N N . ILE A 1 379 ? -8.352 3.191 33.809 1.00 46.62 379 ILE A N 1
ATOM 3104 C CA . ILE A 1 379 ? -8.119 4.164 32.757 1.00 46.62 379 ILE A CA 1
ATOM 3105 C C . ILE A 1 379 ? -8.971 5.404 33.086 1.00 46.62 379 ILE A C 1
ATOM 3107 O O . ILE A 1 379 ? -9.318 6.136 32.199 1.00 46.62 379 ILE A O 1
ATOM 3111 N N . ASN A 1 380 ? -9.338 5.709 34.336 1.00 41.25 380 ASN A N 1
ATOM 3112 C CA . ASN A 1 380 ? -9.542 7.092 34.726 1.00 41.25 380 ASN A CA 1
ATOM 3113 C C . ASN A 1 380 ? -8.193 7.811 34.741 1.00 41.25 380 ASN A C 1
ATOM 3115 O O . ASN A 1 380 ? -8.208 9.013 34.668 1.00 41.25 380 ASN A O 1
ATOM 3119 N N . ALA A 1 381 ? -7.024 7.161 34.774 1.00 43.28 381 ALA A N 1
ATOM 3120 C CA . ALA A 1 381 ? -5.783 7.897 34.523 1.00 43.28 381 ALA A CA 1
ATOM 3121 C C . ALA A 1 381 ? -5.730 8.346 33.062 1.00 43.28 381 ALA A C 1
ATOM 3123 O O . ALA A 1 381 ? -5.728 9.537 32.831 1.00 43.28 381 ALA A O 1
ATOM 3124 N N . PHE A 1 382 ? -5.822 7.443 32.078 1.00 40.28 382 PHE A N 1
ATOM 3125 C CA . PHE A 1 382 ? -5.759 7.830 30.664 1.00 40.28 382 PHE A CA 1
ATOM 3126 C C . PHE A 1 382 ? -7.091 8.297 30.073 1.00 40.28 382 PHE A C 1
ATOM 3128 O O . PHE A 1 382 ? -7.024 9.078 29.160 1.00 40.28 382 PHE A O 1
ATOM 3135 N N . ASN A 1 383 ? -8.275 7.946 30.592 1.00 40.59 383 ASN A N 1
ATOM 3136 C CA . ASN A 1 383 ? -9.546 8.622 30.294 1.00 40.59 383 ASN A CA 1
ATOM 3137 C C . ASN A 1 383 ? -9.748 9.834 31.181 1.00 40.59 383 ASN A C 1
ATOM 3139 O O . ASN A 1 383 ? -10.560 10.614 30.769 1.00 40.59 383 ASN A O 1
ATOM 3143 N N . ASN A 1 384 ? -9.109 10.081 32.330 1.00 39.25 384 ASN A N 1
ATOM 3144 C CA . ASN A 1 384 ? -9.109 11.446 32.897 1.00 39.25 384 ASN A CA 1
ATOM 3145 C C . ASN A 1 384 ? -7.951 12.259 32.350 1.00 39.25 384 ASN A C 1
ATOM 3147 O O . ASN A 1 384 ? -8.037 13.462 32.445 1.00 39.25 384 ASN A O 1
ATOM 3151 N N . LEU A 1 385 ? -6.910 11.665 31.767 1.00 41.97 385 LEU A N 1
ATOM 3152 C CA . LEU A 1 385 ? -5.880 12.363 31.004 1.00 41.97 385 LEU A CA 1
ATOM 3153 C C . LEU A 1 385 ? -6.432 12.658 29.617 1.00 41.97 385 LEU A C 1
ATOM 3155 O O . LEU A 1 385 ? -6.468 13.811 29.264 1.00 41.97 385 LEU A O 1
ATOM 3159 N N . TRP A 1 386 ? -7.010 11.693 28.898 1.00 38.88 386 TRP A N 1
ATOM 3160 C CA . TRP A 1 386 ? -7.826 11.906 27.696 1.00 38.88 386 TRP A CA 1
ATOM 3161 C C . TRP A 1 386 ? -9.071 12.712 28.011 1.00 38.88 386 TRP A C 1
ATOM 3163 O O . TRP A 1 386 ? -9.378 13.585 27.232 1.00 38.88 386 TRP A O 1
ATOM 3173 N N . LYS A 1 387 ? -9.776 12.544 29.136 1.00 38.69 387 LYS A N 1
ATOM 3174 C CA . LYS A 1 387 ? -10.851 13.481 29.517 1.00 38.69 387 LYS A CA 1
ATOM 3175 C C . LYS A 1 387 ? -10.322 14.790 3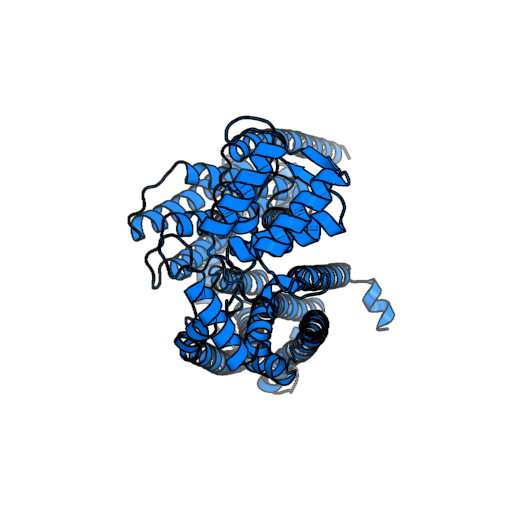0.102 1.00 38.69 387 LYS A C 1
ATOM 3177 O O . LYS A 1 387 ? -11.108 15.702 30.234 1.00 38.69 387 LYS A O 1
ATOM 3182 N N . ARG A 1 388 ? -9.045 14.961 30.440 1.00 39.53 388 ARG A N 1
ATOM 3183 C CA . ARG A 1 388 ? -8.461 16.287 30.748 1.00 39.53 388 ARG A CA 1
ATOM 3184 C C . ARG A 1 388 ? -7.923 16.943 29.479 1.00 39.53 388 ARG A C 1
ATOM 3186 O O . ARG A 1 388 ? -8.028 18.150 29.357 1.00 39.53 388 ARG A O 1
ATOM 3193 N N . LEU A 1 389 ? -7.446 16.154 28.521 1.00 40.97 389 LEU A N 1
ATOM 3194 C CA . LEU A 1 389 ? -6.913 16.564 27.222 1.00 40.97 389 LEU A CA 1
ATOM 3195 C C . LEU A 1 389 ? -8.040 16.815 26.199 1.00 40.97 389 LEU A C 1
ATOM 3197 O O . LEU A 1 389 ? -7.945 17.747 25.420 1.00 40.97 389 LEU A O 1
ATOM 3201 N N . ILE A 1 390 ? -9.132 16.041 26.229 1.00 37.06 390 ILE A N 1
ATOM 3202 C CA . ILE A 1 390 ? -10.333 16.167 25.368 1.00 37.06 390 ILE A CA 1
ATOM 3203 C C . ILE A 1 390 ? -11.499 16.815 26.113 1.00 37.06 390 ILE A C 1
ATOM 3205 O O . ILE A 1 390 ? -12.252 17.591 25.536 1.00 37.06 390 ILE A O 1
ATOM 3209 N N . LEU A 1 391 ? -11.680 16.495 27.397 1.00 34.00 391 LEU A N 1
ATOM 3210 C CA . LEU A 1 391 ? -12.847 16.906 28.195 1.00 34.00 391 LEU A CA 1
ATOM 3211 C C . LEU A 1 391 ? -12.514 17.951 29.278 1.00 34.00 391 LEU A C 1
ATOM 3213 O O . LEU A 1 391 ? -13.430 18.419 29.955 1.00 34.00 391 LEU A O 1
ATOM 3217 N N . GLY A 1 392 ? -11.249 18.391 29.381 1.00 34.84 392 GLY A N 1
ATOM 3218 C CA . GLY A 1 392 ? -10.828 19.495 30.252 1.00 34.84 392 GLY A CA 1
ATOM 3219 C C . GLY A 1 392 ? -11.438 20.836 29.849 1.00 34.84 392 GLY A C 1
ATOM 3220 O O . GLY A 1 392 ? -11.369 21.793 30.611 1.00 34.84 392 GLY A O 1
ATOM 3221 N N . ILE A 1 393 ? -12.095 20.886 28.686 1.00 39.31 393 ILE A N 1
ATOM 3222 C CA . ILE A 1 393 ? -12.802 22.065 28.179 1.00 39.31 393 ILE A CA 1
ATOM 3223 C C . ILE A 1 393 ? -14.319 21.802 28.009 1.00 39.31 393 ILE A C 1
ATOM 3225 O O . ILE A 1 393 ? -15.105 22.742 27.947 1.00 39.31 393 ILE A O 1
ATOM 3229 N N . SER A 1 394 ? -14.792 20.545 28.031 1.00 36.09 394 SER A N 1
ATOM 3230 C CA . SER A 1 394 ? -16.185 20.215 27.659 1.00 36.09 394 SER A CA 1
ATOM 3231 C C . SER A 1 394 ? -17.169 19.996 28.820 1.00 36.09 394 SER A C 1
ATOM 3233 O O . SER A 1 394 ? -18.370 20.058 28.569 1.00 36.09 394 SER A O 1
ATOM 3235 N N . LEU A 1 395 ? -16.737 19.750 30.066 1.00 30.47 395 LEU A N 1
ATOM 3236 C CA . LEU A 1 395 ? -17.662 19.444 31.183 1.00 30.47 395 LEU A CA 1
ATOM 3237 C C . LEU A 1 395 ? -17.668 20.460 32.335 1.00 30.47 395 LEU A C 1
ATOM 3239 O O . LEU A 1 395 ? -18.153 20.149 33.418 1.00 30.47 395 LEU A O 1
ATOM 3243 N N . ARG A 1 396 ? -17.210 21.702 32.123 1.00 28.89 396 ARG A N 1
ATOM 3244 C CA . ARG A 1 396 ? -17.422 22.777 33.119 1.00 28.89 396 ARG A CA 1
ATOM 3245 C C . ARG A 1 396 ? -18.691 23.600 32.901 1.00 28.89 396 ARG A C 1
ATOM 3247 O O . ARG A 1 396 ? -18.854 24.644 33.519 1.00 28.89 396 ARG A O 1
ATOM 3254 N N . LYS A 1 397 ? -19.584 23.164 32.012 1.00 32.75 397 LYS A N 1
ATOM 3255 C CA . LYS A 1 397 ? -20.736 23.964 31.593 1.00 32.75 397 LYS A CA 1
ATOM 3256 C C . LYS A 1 397 ? -21.973 23.108 31.274 1.00 32.75 397 LYS A C 1
ATOM 3258 O O . LYS A 1 397 ? -22.564 23.228 30.212 1.00 32.75 397 LYS A O 1
ATOM 3263 N N . GLN A 1 398 ? -22.372 22.248 32.213 1.00 31.06 398 GLN A N 1
ATOM 3264 C CA . GLN A 1 398 ? -23.749 21.722 32.277 1.00 31.06 398 GLN A CA 1
ATOM 3265 C C . GLN A 1 398 ? -24.498 22.213 33.533 1.00 31.06 398 GLN A C 1
ATOM 3267 O O . GLN A 1 398 ? -25.609 21.783 33.811 1.00 31.06 398 GLN A O 1
ATOM 3272 N N . GLN A 1 399 ? -23.911 23.167 34.264 1.00 32.69 399 GLN A N 1
ATOM 3273 C CA . GLN A 1 399 ? -24.617 24.009 35.226 1.00 32.69 399 GLN A CA 1
ATOM 3274 C C . GLN A 1 399 ? -24.793 25.392 34.592 1.00 32.69 399 GLN A C 1
ATOM 3276 O O . GLN A 1 399 ? -23.803 26.051 34.284 1.00 32.69 399 GLN A O 1
ATOM 3281 N N . SER A 1 400 ? -26.052 25.745 34.311 1.00 35.19 400 SER A N 1
ATOM 3282 C CA . SER A 1 400 ? -26.594 27.091 34.044 1.00 35.19 400 SER A CA 1
ATOM 3283 C C . SER A 1 400 ? -25.598 28.148 33.539 1.00 35.19 400 SER A C 1
ATOM 3285 O O . SER A 1 400 ? -24.892 28.780 34.326 1.00 35.19 400 SER A O 1
ATOM 3287 N N . ILE A 1 401 ? -25.570 28.406 32.230 1.00 38.50 401 ILE A N 1
ATOM 3288 C CA . ILE A 1 401 ? -24.721 29.463 31.662 1.00 38.50 401 ILE A CA 1
ATOM 3289 C C . ILE A 1 401 ? -25.576 30.506 30.979 1.00 38.50 401 ILE A C 1
ATOM 3291 O O . ILE A 1 401 ? -25.996 30.334 29.837 1.00 38.50 401 ILE A O 1
ATOM 3295 N N . ASN A 1 402 ? -25.723 31.636 31.658 1.00 28.83 402 ASN A N 1
ATOM 3296 C CA . ASN A 1 402 ? -26.035 32.900 31.013 1.00 28.83 402 ASN A CA 1
ATOM 3297 C C . ASN A 1 402 ? -24.879 33.265 30.067 1.00 28.83 402 ASN A C 1
ATOM 3299 O O . ASN A 1 402 ? -23.766 33.564 30.504 1.00 28.83 402 ASN A O 1
ATOM 3303 N N . PHE A 1 403 ? -25.118 33.205 28.757 1.00 40.72 403 PHE A N 1
ATOM 3304 C CA . PHE A 1 403 ? -24.141 33.615 27.750 1.00 40.72 403 PHE A CA 1
ATOM 3305 C C . PHE A 1 403 ? -24.236 35.127 27.509 1.00 40.72 403 PHE A C 1
ATOM 3307 O O . PHE A 1 403 ? -25.082 35.604 26.758 1.00 40.72 403 PHE A O 1
ATOM 3314 N N . ARG A 1 404 ? -23.309 35.887 28.102 1.00 34.16 404 ARG A N 1
ATOM 3315 C CA . ARG A 1 404 ? -22.927 37.212 27.587 1.00 34.16 404 ARG A CA 1
ATOM 3316 C C . ARG A 1 404 ? -22.191 36.987 26.257 1.00 34.16 404 ARG A C 1
ATOM 3318 O O . ARG A 1 404 ? -21.436 36.028 26.132 1.00 34.16 404 ARG A O 1
ATOM 3325 N N . SER A 1 405 ? -22.424 37.839 25.261 1.00 37.09 405 SER A N 1
ATOM 3326 C CA . SER A 1 405 ? -22.130 37.672 23.817 1.00 37.09 405 SER A CA 1
ATOM 3327 C C . SER A 1 405 ? -20.677 37.363 23.380 1.00 37.09 405 SER A C 1
ATOM 3329 O O . SER A 1 405 ? -20.409 37.233 22.186 1.00 37.09 405 SER A O 1
ATOM 3331 N N . ARG A 1 406 ? -19.741 37.170 24.315 1.00 38.84 406 ARG A N 1
ATOM 3332 C CA . ARG A 1 406 ? -18.413 36.575 24.104 1.00 38.84 406 ARG A CA 1
ATOM 3333 C C . ARG A 1 406 ? -18.399 35.198 24.794 1.00 38.84 406 ARG A C 1
ATOM 3335 O O . ARG A 1 406 ? -18.392 35.131 26.013 1.00 38.84 406 ARG A O 1
ATOM 3342 N N . SER A 1 407 ? -18.416 34.055 24.119 1.00 52.28 407 SER A N 1
ATOM 3343 C CA . SER A 1 407 ? -18.197 33.813 22.696 1.00 52.28 407 SER A CA 1
ATOM 3344 C C . SER A 1 407 ? -18.658 32.393 22.356 1.00 52.28 407 SER A C 1
ATOM 3346 O O . SER A 1 407 ? -17.908 31.428 22.473 1.00 52.28 407 SER A O 1
ATOM 3348 N N . PHE A 1 408 ? -19.892 32.262 21.866 1.00 51.25 408 PHE A N 1
ATOM 3349 C CA . PHE A 1 408 ? -20.353 31.043 21.187 1.00 51.25 408 PHE A CA 1
ATOM 3350 C C . PHE A 1 408 ? -19.343 30.590 20.113 1.00 51.25 408 PHE A C 1
ATOM 3352 O O . PHE A 1 408 ? -19.082 29.405 19.946 1.00 51.25 408 PHE A O 1
ATOM 3359 N N . LEU A 1 409 ? -18.690 31.556 19.460 1.00 49.28 409 LEU A N 1
ATOM 3360 C CA . LEU A 1 409 ? -17.620 31.338 18.492 1.00 49.28 409 LEU A CA 1
ATOM 3361 C C . LEU A 1 409 ? -16.363 30.676 19.086 1.00 49.28 409 LEU A C 1
ATOM 3363 O O . LEU A 1 409 ? -15.822 29.773 18.462 1.00 49.28 409 LEU A O 1
ATOM 3367 N N . SER A 1 410 ? -15.906 31.080 20.279 1.00 52.69 410 SER A N 1
ATOM 3368 C CA . SER A 1 410 ? -14.705 30.488 20.895 1.00 52.69 410 SER A CA 1
ATOM 3369 C C . SER A 1 410 ? -14.969 29.058 21.348 1.00 52.69 410 SER A C 1
ATOM 3371 O O . SER A 1 410 ? -14.122 28.198 21.176 1.00 52.69 410 SER A O 1
ATOM 3373 N N . TYR A 1 411 ? -16.177 28.779 21.841 1.00 55.81 411 TYR A N 1
ATOM 3374 C CA . TYR A 1 411 ? -16.595 27.425 22.192 1.00 55.81 411 TYR A CA 1
ATOM 3375 C C . TYR A 1 411 ? -16.604 26.495 20.968 1.00 55.81 411 TYR A C 1
ATOM 3377 O O . TYR A 1 411 ? -16.170 25.347 21.034 1.00 55.81 411 TYR A O 1
ATOM 3385 N N . GLN A 1 412 ? -17.066 27.006 19.825 1.00 54.25 412 GLN A N 1
ATOM 3386 C CA . GLN A 1 412 ? -17.052 26.269 18.561 1.00 54.25 412 GLN A CA 1
ATOM 3387 C C . GLN A 1 412 ? -15.628 26.065 18.021 1.00 54.25 412 GLN A C 1
ATOM 3389 O O . GLN A 1 412 ? -15.353 25.020 17.436 1.00 54.25 412 GLN A O 1
ATOM 3394 N N . LEU A 1 413 ? -14.727 27.030 18.242 1.00 52.69 413 LEU A N 1
ATOM 3395 C CA . LEU A 1 413 ? -13.302 26.934 17.909 1.00 52.69 413 LEU A CA 1
ATOM 3396 C C . LEU A 1 413 ? -12.562 25.915 18.789 1.00 52.69 413 LEU A C 1
ATOM 3398 O O . LEU A 1 413 ? -11.835 25.080 18.258 1.00 52.69 413 LEU A O 1
ATOM 3402 N N . ASP A 1 414 ? -12.802 25.913 20.100 1.00 54.59 414 ASP A N 1
ATOM 3403 C CA . ASP A 1 414 ? -12.208 24.943 21.030 1.00 54.59 414 ASP A CA 1
ATOM 3404 C C . ASP A 1 414 ? -12.626 23.506 20.685 1.00 54.59 414 ASP A C 1
ATOM 3406 O O . ASP A 1 414 ? -11.811 22.581 20.698 1.00 54.59 414 ASP A O 1
ATOM 3410 N N . PHE A 1 415 ? -13.898 23.305 20.324 1.00 53.00 415 PHE A N 1
ATOM 3411 C CA . PHE A 1 415 ? -14.409 21.990 19.938 1.00 53.00 415 PHE A CA 1
ATOM 3412 C C . PHE A 1 415 ? -13.851 21.513 18.588 1.00 53.00 415 PHE A C 1
ATOM 3414 O O . PHE A 1 415 ? -13.469 20.351 18.447 1.00 53.00 415 PHE A O 1
ATOM 3421 N N . ALA A 1 416 ? -13.777 22.420 17.611 1.00 50.53 416 ALA A N 1
ATOM 3422 C CA . ALA A 1 416 ? -13.182 22.191 16.296 1.00 50.53 416 ALA A CA 1
ATOM 3423 C C . ALA A 1 416 ? -11.699 21.791 16.375 1.00 50.53 416 ALA A C 1
ATOM 3425 O O . ALA A 1 416 ? -11.251 20.923 15.622 1.00 50.53 416 ALA A O 1
ATOM 3426 N N . CYS A 1 417 ? -10.951 22.404 17.296 1.00 49.59 417 CYS A N 1
ATOM 3427 C CA . CYS A 1 417 ? -9.522 22.177 17.448 1.00 49.59 417 CYS A CA 1
ATOM 3428 C C . CYS A 1 417 ? -9.199 20.919 18.268 1.00 49.59 417 CYS A C 1
ATOM 3430 O O . CYS A 1 417 ? -8.386 20.122 17.827 1.00 49.59 417 CYS A O 1
ATOM 3432 N N . ASN A 1 418 ? -9.821 20.657 19.419 1.00 51.94 418 ASN A N 1
ATOM 3433 C CA . ASN A 1 418 ? -9.218 19.730 20.395 1.00 51.94 418 ASN A CA 1
ATOM 3434 C C . ASN A 1 418 ? -9.044 18.267 19.937 1.00 51.94 418 ASN A C 1
ATOM 3436 O O . ASN A 1 418 ? -7.968 17.699 20.113 1.00 51.94 418 ASN A O 1
ATOM 3440 N N . ILE A 1 419 ? -10.057 17.635 19.332 1.00 51.75 419 ILE A N 1
ATOM 3441 C CA . ILE A 1 419 ? -9.942 16.224 18.899 1.00 51.75 419 ILE A CA 1
ATOM 3442 C C . ILE A 1 419 ? -9.103 16.109 17.619 1.00 51.75 419 ILE A C 1
ATOM 3444 O O . ILE A 1 419 ? -8.286 15.198 17.488 1.00 51.75 419 ILE A O 1
ATOM 3448 N N . ASN A 1 420 ? -9.271 17.047 16.690 1.00 58.91 420 ASN A N 1
ATOM 3449 C CA . ASN A 1 420 ? -8.614 17.011 15.385 1.00 58.91 420 ASN A CA 1
ATOM 3450 C C . ASN A 1 420 ? -7.135 17.408 15.475 1.00 58.91 420 ASN A C 1
ATOM 3452 O O . ASN A 1 420 ? -6.293 16.797 14.819 1.00 58.91 420 ASN A O 1
ATOM 3456 N N . VAL A 1 421 ? -6.801 18.366 16.344 1.00 58.03 421 VAL A N 1
ATOM 3457 C CA . VAL A 1 421 ? -5.421 18.757 16.657 1.00 58.03 421 VAL A CA 1
ATOM 3458 C C . VAL A 1 421 ? -4.721 17.636 17.405 1.00 58.03 421 VAL A C 1
ATOM 3460 O O . VAL A 1 421 ? -3.586 17.340 17.072 1.00 58.03 421 VAL A O 1
ATOM 3463 N N . LEU A 1 422 ? -5.380 16.940 18.339 1.00 53.91 422 LEU A N 1
ATOM 3464 C CA . LEU A 1 422 ? -4.774 15.782 19.004 1.00 53.91 422 LEU A CA 1
ATOM 3465 C C . LEU A 1 422 ? -4.477 14.648 18.015 1.00 53.91 422 LEU A C 1
ATOM 3467 O O . LEU A 1 422 ? -3.388 14.083 18.055 1.00 53.91 422 LEU A O 1
ATOM 3471 N N . MET A 1 423 ? -5.410 14.342 17.107 1.00 56.31 423 MET A N 1
ATOM 3472 C CA . MET A 1 423 ? -5.174 13.371 16.033 1.00 56.31 423 MET A CA 1
ATOM 3473 C C . MET A 1 423 ? -4.043 13.825 15.110 1.00 56.31 423 MET A C 1
ATOM 3475 O O . MET A 1 423 ? -3.211 13.008 14.740 1.00 56.31 423 MET A O 1
ATOM 3479 N N . SER A 1 424 ? -3.963 15.120 14.802 1.00 60.50 424 SER A N 1
ATOM 3480 C CA . SER A 1 424 ? -2.886 15.688 13.988 1.00 60.50 424 SER A CA 1
ATOM 3481 C C . SER A 1 424 ? -1.541 15.708 14.719 1.00 60.50 424 SER A C 1
ATOM 3483 O O . SER A 1 424 ? -0.521 15.455 14.103 1.00 60.50 424 SER A O 1
ATOM 3485 N N . ILE A 1 425 ? -1.508 15.933 16.033 1.00 57.84 425 ILE A N 1
ATOM 3486 C CA . ILE A 1 425 ? -0.290 15.871 16.851 1.00 57.84 425 ILE A CA 1
ATOM 3487 C C . ILE A 1 425 ? 0.168 14.420 17.010 1.00 57.84 425 ILE A C 1
ATOM 3489 O O . ILE A 1 425 ? 1.355 14.154 16.900 1.00 57.84 425 ILE A O 1
ATOM 3493 N N . LEU A 1 426 ? -0.745 13.466 17.215 1.00 55.97 426 LEU A N 1
ATOM 3494 C CA . LEU A 1 426 ? -0.428 12.033 17.186 1.00 55.97 426 LEU A CA 1
ATOM 3495 C C . LEU A 1 426 ? 0.106 11.612 15.816 1.00 55.97 426 LEU A C 1
ATOM 3497 O O . LEU A 1 426 ? 1.079 10.873 15.724 1.00 55.97 426 LEU A O 1
ATOM 3501 N N . PHE A 1 427 ? -0.518 12.098 14.747 1.00 61.53 427 PHE A N 1
ATOM 3502 C CA . PHE A 1 427 ? -0.066 11.855 13.385 1.00 61.53 427 PHE A CA 1
ATOM 3503 C C . PHE A 1 427 ? 1.319 12.468 13.150 1.00 61.53 427 PHE A C 1
ATOM 3505 O O . PHE A 1 427 ? 2.191 11.806 12.603 1.00 61.53 427 PHE A O 1
ATOM 3512 N N . LEU A 1 428 ? 1.559 13.678 13.656 1.00 61.78 428 LEU A N 1
ATOM 3513 C CA . LEU A 1 428 ? 2.852 14.350 13.639 1.00 61.78 428 LEU A CA 1
ATOM 3514 C C . LEU A 1 428 ? 3.918 13.567 14.407 1.00 61.78 428 LEU A C 1
ATOM 3516 O O . LEU A 1 428 ? 4.971 13.295 13.850 1.00 61.78 428 LEU A O 1
ATOM 3520 N N . THR A 1 429 ? 3.670 13.158 15.651 1.00 55.56 429 THR A N 1
ATOM 3521 C CA . THR A 1 429 ? 4.654 12.396 16.435 1.00 55.56 429 THR A CA 1
ATOM 3522 C C . THR A 1 429 ? 4.975 11.056 15.785 1.00 55.56 429 THR A C 1
ATOM 3524 O O . THR A 1 429 ? 6.128 10.641 15.786 1.00 55.56 429 THR A O 1
ATOM 3527 N N . LEU A 1 430 ? 3.990 10.407 15.165 1.00 54.75 430 LEU A N 1
ATOM 3528 C CA . LEU A 1 430 ? 4.187 9.163 14.428 1.00 54.75 430 LEU A CA 1
ATOM 3529 C C . LEU A 1 430 ? 4.970 9.372 13.123 1.00 54.75 430 LEU A C 1
ATOM 3531 O O . LEU A 1 430 ? 5.850 8.563 12.834 1.00 54.75 430 LEU A O 1
ATOM 3535 N N . ILE A 1 431 ? 4.723 10.464 12.384 1.00 59.66 431 ILE A N 1
ATOM 3536 C CA . ILE A 1 431 ? 5.570 10.880 11.252 1.00 59.66 431 ILE A CA 1
ATOM 3537 C C . ILE A 1 431 ? 7.002 11.059 11.735 1.00 59.66 431 ILE A C 1
ATOM 3539 O O . ILE A 1 431 ? 7.889 10.402 11.211 1.00 59.66 431 ILE A O 1
ATOM 3543 N N . LEU A 1 432 ? 7.213 11.888 12.758 1.00 57.31 432 LEU A N 1
ATOM 3544 C CA . LEU A 1 432 ? 8.543 12.238 13.251 1.00 57.31 432 LEU A CA 1
ATOM 3545 C C . LEU A 1 432 ? 9.317 11.010 13.737 1.00 57.31 432 LEU A C 1
ATOM 3547 O O . LEU A 1 432 ? 10.492 10.868 13.421 1.00 57.31 432 LEU A O 1
ATOM 3551 N N . VAL A 1 433 ? 8.662 10.077 14.429 1.00 53.97 433 VAL A N 1
ATOM 3552 C CA . VAL A 1 433 ? 9.290 8.808 14.825 1.00 53.97 433 VAL A CA 1
ATOM 3553 C C . VAL A 1 433 ? 9.620 7.945 13.602 1.00 53.97 433 VAL A C 1
ATOM 3555 O O . VAL A 1 433 ? 10.709 7.389 13.531 1.00 53.97 433 VAL A O 1
ATOM 3558 N N . GLY A 1 434 ? 8.730 7.846 12.613 1.00 51.28 434 GLY A N 1
ATOM 3559 C CA . GLY A 1 434 ? 8.966 7.013 11.430 1.00 51.28 434 GLY A CA 1
ATOM 3560 C C . GLY A 1 434 ? 9.898 7.613 10.370 1.00 51.28 434 GLY A C 1
ATOM 3561 O O . GLY A 1 434 ? 10.411 6.861 9.542 1.00 51.28 434 GLY A O 1
ATOM 3562 N N . THR A 1 435 ? 10.107 8.935 10.368 1.00 50.88 435 THR A N 1
ATOM 3563 C CA . THR A 1 435 ? 10.991 9.643 9.427 1.00 50.88 435 THR A CA 1
ATOM 3564 C C . THR A 1 435 ? 12.360 9.970 10.019 1.00 50.88 435 THR A C 1
ATOM 3566 O O . THR A 1 435 ? 13.318 10.062 9.262 1.00 50.88 435 THR A O 1
ATOM 3569 N N . CYS A 1 436 ? 12.476 10.156 11.340 1.00 44.44 436 CYS A N 1
ATOM 3570 C CA . CYS A 1 436 ? 13.720 10.606 11.983 1.00 44.44 436 CYS A CA 1
ATOM 3571 C C . CYS A 1 436 ? 14.505 9.491 12.690 1.00 44.44 436 CYS A C 1
ATOM 3573 O O . CYS A 1 436 ? 15.648 9.713 13.083 1.00 44.44 436 CYS A O 1
ATOM 3575 N N . VAL A 1 437 ? 13.935 8.293 12.857 1.00 43.19 437 VAL A N 1
ATOM 3576 C CA . VAL A 1 437 ? 14.668 7.158 13.432 1.00 43.19 437 VAL A CA 1
ATOM 3577 C C . VAL A 1 437 ? 15.451 6.448 12.322 1.00 43.19 437 VAL A C 1
ATOM 3579 O O . VAL A 1 437 ? 14.887 5.739 11.497 1.00 43.19 437 VAL A O 1
ATOM 3582 N N . GLY A 1 438 ? 16.772 6.656 12.305 1.00 45.84 438 GLY A N 1
ATOM 3583 C CA . GLY A 1 438 ? 17.729 5.755 11.653 1.00 45.84 438 GLY A CA 1
ATOM 3584 C C . GLY A 1 438 ? 18.283 6.139 10.273 1.00 45.84 438 GLY A C 1
ATOM 3585 O O . GLY A 1 438 ? 19.097 5.372 9.761 1.00 45.84 438 GLY A O 1
ATOM 3586 N N . ARG A 1 439 ? 17.910 7.277 9.660 1.00 53.50 439 ARG A N 1
ATOM 3587 C CA . ARG A 1 439 ? 18.500 7.750 8.382 1.00 53.50 439 ARG A CA 1
ATOM 3588 C C . ARG A 1 439 ? 18.547 9.275 8.254 1.00 53.50 439 ARG A C 1
ATOM 3590 O O . ARG A 1 439 ? 17.634 9.950 8.716 1.00 53.50 439 ARG A O 1
ATOM 3597 N N . SER A 1 440 ? 19.564 9.786 7.552 1.00 59.22 440 SER A N 1
ATOM 3598 C CA . SER A 1 440 ? 19.558 11.137 6.983 1.00 59.22 440 SER A CA 1
ATOM 3599 C C . SER A 1 440 ? 18.622 11.174 5.768 1.00 59.22 440 SER A C 1
ATOM 3601 O O . SER A 1 440 ? 18.753 10.381 4.836 1.00 59.22 440 SER A O 1
ATOM 3603 N N . LEU A 1 441 ? 17.631 12.062 5.792 1.00 64.38 441 LEU A N 1
ATOM 3604 C CA . LEU A 1 441 ? 16.693 12.271 4.690 1.00 64.38 441 LEU A CA 1
ATOM 3605 C C . LEU A 1 441 ? 17.281 13.260 3.686 1.00 64.38 441 LEU A C 1
ATOM 3607 O O . LEU A 1 441 ? 17.718 14.347 4.062 1.00 64.38 441 LEU A O 1
ATOM 3611 N N . THR A 1 442 ? 17.221 12.922 2.397 1.00 69.94 442 THR A N 1
ATOM 3612 C CA . THR A 1 442 ? 17.523 13.890 1.336 1.00 69.94 442 THR A CA 1
ATOM 3613 C C . THR A 1 442 ? 16.367 14.881 1.169 1.00 69.94 442 THR A C 1
ATOM 3615 O O . THR A 1 442 ? 15.228 14.610 1.564 1.00 69.94 442 THR A O 1
ATOM 3618 N N . GLU A 1 443 ? 16.607 16.019 0.509 1.00 71.69 443 GLU A N 1
ATOM 3619 C CA . GLU A 1 443 ? 15.547 16.987 0.181 1.00 71.69 443 GLU A CA 1
ATOM 3620 C C . GLU A 1 443 ? 14.375 16.325 -0.577 1.00 71.69 443 GLU A C 1
ATOM 3622 O O . GLU A 1 443 ? 13.210 16.680 -0.385 1.00 71.69 443 GLU A O 1
ATOM 3627 N N . SER A 1 444 ? 14.666 15.320 -1.412 1.00 67.44 444 SER A N 1
ATOM 3628 C CA . SER A 1 444 ? 13.654 14.565 -2.159 1.00 67.44 444 SER A CA 1
ATOM 3629 C C . SER A 1 444 ? 12.763 13.699 -1.260 1.00 67.44 444 SER A C 1
ATOM 3631 O O . SER A 1 444 ? 11.549 13.625 -1.475 1.00 67.44 444 SER A O 1
ATOM 3633 N N . ASP A 1 445 ? 13.333 13.101 -0.211 1.00 66.12 445 ASP A N 1
ATOM 3634 C CA . ASP A 1 445 ? 12.593 12.263 0.730 1.00 66.12 445 ASP A CA 1
ATOM 3635 C C . ASP A 1 445 ? 11.680 13.127 1.615 1.00 66.12 445 ASP A C 1
ATOM 3637 O O . ASP A 1 445 ? 10.522 12.767 1.834 1.00 66.12 445 ASP A O 1
ATOM 3641 N N . ILE A 1 446 ? 12.142 14.314 2.037 1.00 70.69 446 ILE A N 1
ATOM 3642 C CA . ILE A 1 446 ? 11.330 15.274 2.809 1.00 70.69 446 ILE A CA 1
ATOM 3643 C C . ILE A 1 446 ? 10.157 15.796 1.970 1.00 70.69 446 ILE A C 1
ATOM 3645 O O . ILE A 1 446 ? 9.021 15.830 2.448 1.00 70.69 446 ILE A O 1
ATOM 3649 N N . LYS A 1 447 ? 10.396 16.147 0.698 1.00 73.19 447 LYS A N 1
ATOM 3650 C CA . LYS A 1 447 ? 9.328 16.543 -0.238 1.00 73.19 447 LYS A CA 1
ATOM 3651 C C . LYS A 1 447 ? 8.285 15.435 -0.391 1.00 73.19 447 LYS A C 1
ATOM 3653 O O . LYS A 1 447 ? 7.088 15.696 -0.288 1.00 73.19 447 LYS A O 1
ATOM 3658 N N . THR A 1 448 ? 8.738 14.195 -0.572 1.00 68.62 448 THR A N 1
ATOM 3659 C CA . THR A 1 448 ? 7.860 13.028 -0.738 1.00 68.62 448 THR A CA 1
ATOM 3660 C C . THR A 1 448 ? 7.049 12.745 0.528 1.00 68.62 448 THR A C 1
ATOM 3662 O O . THR A 1 448 ? 5.849 12.488 0.434 1.00 68.62 448 THR A O 1
ATOM 3665 N N . ALA A 1 449 ? 7.659 12.839 1.713 1.00 69.19 449 ALA A N 1
ATOM 3666 C CA . ALA A 1 449 ? 6.963 12.715 2.996 1.00 69.19 449 ALA A CA 1
ATOM 3667 C C . ALA A 1 449 ? 5.928 13.837 3.193 1.00 69.19 449 ALA A C 1
ATOM 3669 O O . ALA A 1 449 ? 4.818 13.601 3.678 1.00 69.19 449 ALA A O 1
ATOM 3670 N N . GLY A 1 450 ? 6.263 15.046 2.742 1.00 72.81 450 GLY A N 1
ATOM 3671 C CA . GLY A 1 450 ? 5.363 16.186 2.673 1.00 72.81 450 GLY A CA 1
ATOM 3672 C C . GLY A 1 450 ? 4.095 15.903 1.860 1.00 72.81 450 GLY A C 1
ATOM 3673 O O . GLY A 1 450 ? 2.979 16.049 2.355 1.00 72.81 450 GLY A O 1
ATOM 3674 N N . GLU A 1 451 ? 4.262 15.440 0.623 1.00 71.25 451 GLU A N 1
ATOM 3675 C CA . GLU A 1 451 ? 3.146 15.145 -0.288 1.00 71.25 451 GLU A CA 1
ATOM 3676 C C . GLU A 1 451 ? 2.371 13.877 0.088 1.00 71.25 451 GLU A C 1
ATOM 3678 O O . GLU A 1 451 ? 1.163 13.790 -0.125 1.00 71.25 451 GLU A O 1
ATOM 3683 N N . SER A 1 452 ? 3.04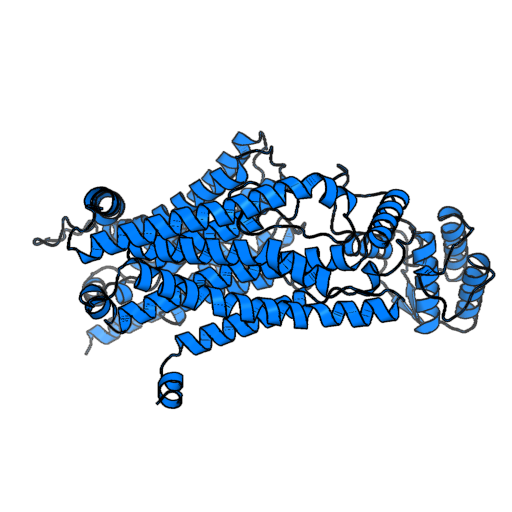9 12.883 0.658 1.00 65.88 452 SER A N 1
ATOM 3684 C CA . SER A 1 452 ? 2.452 11.567 0.906 1.00 65.88 452 SER A CA 1
ATOM 3685 C C . SER A 1 452 ? 1.858 11.418 2.294 1.00 65.88 452 SER A C 1
ATOM 3687 O O . SER A 1 452 ? 1.075 10.502 2.512 1.00 65.88 452 SER A O 1
ATOM 3689 N N . ILE A 1 453 ? 2.255 12.264 3.247 1.00 65.44 453 ILE A N 1
ATOM 3690 C CA . ILE A 1 453 ? 1.881 12.091 4.650 1.00 65.44 453 ILE A CA 1
ATOM 3691 C C . ILE A 1 453 ? 1.342 13.399 5.222 1.00 65.44 453 ILE A C 1
ATOM 3693 O O . ILE A 1 453 ? 0.200 13.450 5.668 1.00 65.44 453 ILE A O 1
ATOM 3697 N N . VAL A 1 454 ? 2.110 14.485 5.138 1.00 68.38 454 VAL A N 1
ATOM 3698 C CA . VAL A 1 454 ? 1.752 15.783 5.742 1.00 68.38 454 VAL A CA 1
ATOM 3699 C C . VAL A 1 454 ? 0.486 16.399 5.116 1.00 68.38 454 VAL A C 1
ATOM 3701 O O . VAL A 1 454 ? -0.263 17.100 5.801 1.00 68.38 454 VAL A O 1
ATOM 3704 N N . ILE A 1 455 ? 0.169 16.075 3.855 1.00 72.75 455 ILE A N 1
ATOM 3705 C CA . ILE A 1 455 ? -1.084 16.489 3.200 1.00 72.75 455 ILE A CA 1
ATOM 3706 C C . ILE A 1 455 ? -2.331 16.047 3.989 1.00 72.75 455 ILE A C 1
ATOM 3708 O O . ILE A 1 455 ? -3.285 16.821 4.072 1.00 72.75 455 ILE A O 1
ATOM 3712 N N . TYR A 1 456 ? -2.314 14.893 4.668 1.00 74.69 456 TYR A N 1
ATOM 3713 C CA . TYR A 1 456 ? -3.479 14.379 5.403 1.00 74.69 456 TYR A CA 1
ATOM 3714 C C . TYR A 1 456 ? -3.887 15.215 6.625 1.00 74.69 456 TYR A C 1
ATOM 3716 O O . TYR A 1 456 ? -4.995 15.030 7.133 1.00 74.69 456 TYR A O 1
ATOM 3724 N N . PHE A 1 457 ? -3.079 16.181 7.082 1.00 78.56 457 PHE A N 1
ATOM 3725 C CA . PHE A 1 457 ? -3.516 17.097 8.143 1.00 78.56 457 PHE A CA 1
ATOM 3726 C C . PHE A 1 457 ? -4.800 17.846 7.773 1.00 78.56 457 PHE A C 1
ATOM 3728 O O . PHE A 1 457 ? -5.674 18.003 8.623 1.00 78.56 457 PHE A O 1
ATOM 3735 N N . SER A 1 458 ? -4.984 18.223 6.503 1.00 84.69 458 SER A N 1
ATOM 3736 C CA . SER A 1 458 ? -6.234 18.848 6.046 1.00 84.69 458 SER A CA 1
ATOM 3737 C C . SER A 1 458 ? -7.440 17.913 6.150 1.00 84.69 458 SER A C 1
ATOM 3739 O O . SER A 1 458 ? -8.539 18.373 6.458 1.00 84.69 458 SER A O 1
ATOM 3741 N N . MET A 1 459 ? -7.254 16.605 5.949 1.00 80.81 459 MET A N 1
ATOM 3742 C CA . MET A 1 459 ? -8.313 15.601 6.090 1.00 80.81 459 MET A CA 1
ATOM 3743 C C . MET A 1 459 ? -8.826 15.549 7.532 1.00 80.81 459 MET A C 1
ATOM 3745 O O . MET A 1 459 ? -10.036 15.531 7.764 1.00 80.81 459 MET A O 1
ATOM 3749 N N . PHE A 1 460 ? -7.912 15.548 8.505 1.00 72.69 460 PHE A N 1
ATOM 3750 C CA . PHE A 1 460 ? -8.261 15.516 9.926 1.00 72.69 460 PHE A CA 1
ATOM 3751 C C . PHE A 1 460 ? -8.769 16.862 10.433 1.00 72.69 460 PHE A C 1
ATOM 3753 O O . PHE A 1 460 ? -9.633 16.888 11.303 1.00 72.69 460 PHE A O 1
ATOM 3760 N N . MET A 1 461 ? -8.271 17.972 9.891 1.00 74.56 461 MET A N 1
ATOM 3761 C CA . MET A 1 461 ? -8.593 19.303 10.396 1.00 74.56 461 MET A CA 1
ATOM 3762 C C . MET A 1 461 ? -9.815 19.937 9.746 1.00 74.56 461 MET A C 1
ATOM 3764 O O . MET A 1 461 ? -10.532 20.634 10.447 1.00 74.56 461 MET A O 1
ATOM 3768 N N . LEU A 1 462 ? -10.078 19.726 8.451 1.00 81.81 462 LEU A N 1
ATOM 3769 C CA . LEU A 1 462 ? -11.126 20.457 7.724 1.00 81.81 462 LEU A CA 1
ATOM 3770 C C . LEU A 1 462 ? -12.442 19.678 7.607 1.00 81.81 462 LEU A C 1
ATOM 3772 O O . LEU A 1 462 ? -13.512 20.246 7.818 1.00 81.81 462 LEU A O 1
ATOM 3776 N N . ILE A 1 463 ? -12.393 18.372 7.327 1.00 75.81 463 ILE A N 1
ATOM 3777 C CA . ILE A 1 463 ? -13.608 17.564 7.105 1.00 75.81 463 ILE A CA 1
ATOM 3778 C C . ILE A 1 463 ? -14.492 17.480 8.366 1.00 75.81 463 ILE A C 1
ATOM 3780 O O . ILE A 1 463 ? -15.701 17.694 8.243 1.00 75.81 463 ILE A O 1
ATOM 3784 N N . PRO A 1 464 ? -13.953 17.254 9.585 1.00 70.12 464 PRO A N 1
ATOM 3785 C CA . PRO A 1 464 ? -14.763 17.214 10.808 1.00 70.12 464 PRO A CA 1
ATOM 3786 C C . PRO A 1 464 ? -15.410 18.540 11.209 1.00 70.12 464 PRO A C 1
ATOM 3788 O O . PRO A 1 464 ? -16.245 18.545 12.113 1.00 70.12 464 PRO A O 1
ATOM 3791 N N . LEU A 1 465 ? -15.007 19.659 10.596 1.00 70.31 465 LEU A N 1
ATOM 3792 C CA . LEU A 1 465 ? -15.589 20.978 10.867 1.00 70.31 465 LEU A CA 1
ATOM 3793 C C . LEU A 1 465 ? -16.969 21.150 10.233 1.00 70.31 465 LEU A C 1
ATOM 3795 O O . LEU A 1 465 ? -17.722 22.055 10.606 1.00 70.31 465 LEU A O 1
ATOM 3799 N N . CYS A 1 466 ? -17.305 20.263 9.300 1.00 69.62 466 CYS A N 1
ATOM 3800 C CA . CYS A 1 466 ? -18.571 20.244 8.592 1.00 69.62 466 CYS A CA 1
ATOM 3801 C C . CYS A 1 466 ? -19.670 19.620 9.455 1.00 69.62 466 CYS A C 1
ATOM 3803 O O . CYS A 1 466 ? -19.429 18.686 10.215 1.00 69.62 466 CYS A O 1
ATOM 3805 N N . ASN A 1 467 ? -20.901 20.123 9.331 1.00 64.12 467 ASN A N 1
ATOM 3806 C CA . ASN A 1 467 ? -22.103 19.566 9.976 1.00 64.12 467 ASN A CA 1
ATOM 3807 C C . ASN A 1 467 ? -22.005 19.231 11.496 1.00 64.12 467 ASN A C 1
ATOM 3809 O O . ASN A 1 467 ? -22.820 18.448 11.996 1.00 64.12 467 ASN A O 1
ATOM 3813 N N . ILE A 1 468 ? -21.085 19.850 12.256 1.00 62.62 468 ILE A N 1
ATOM 3814 C CA . ILE A 1 468 ? -20.874 19.606 13.706 1.00 62.62 468 ILE A CA 1
ATOM 3815 C C . ILE A 1 468 ? -22.185 19.684 14.503 1.00 62.62 468 ILE A C 1
ATOM 3817 O O . ILE A 1 468 ? -22.436 18.895 15.413 1.00 62.62 468 ILE A O 1
ATOM 3821 N N . GLU A 1 469 ? -23.052 20.623 14.138 1.00 61.72 469 GLU A N 1
ATOM 3822 C CA . GLU A 1 469 ? -24.331 20.866 14.810 1.00 61.72 469 GLU A CA 1
ATOM 3823 C C . GLU A 1 469 ? -25.276 19.668 14.734 1.00 61.72 469 GLU A C 1
ATOM 3825 O O . GLU A 1 469 ? -25.946 19.352 15.714 1.00 61.72 469 GLU A O 1
ATOM 3830 N N . LYS A 1 470 ? -25.295 18.976 13.589 1.00 60.44 470 LYS A N 1
ATOM 3831 C CA . LYS A 1 470 ? -26.130 17.792 13.363 1.00 60.44 470 LYS A CA 1
ATOM 3832 C C . LYS A 1 470 ? -25.578 16.576 14.107 1.00 60.44 470 LYS A C 1
ATOM 3834 O O . LYS A 1 470 ? -26.342 15.742 14.576 1.00 60.44 470 LYS A O 1
ATOM 3839 N N . LYS A 1 471 ? -24.252 16.488 14.232 1.00 55.72 471 LYS A N 1
ATOM 3840 C CA . LYS A 1 471 ? -23.547 15.405 14.931 1.00 55.72 471 LYS A CA 1
ATOM 3841 C C . LYS A 1 471 ? -23.739 15.453 16.447 1.00 55.72 471 LYS A C 1
ATOM 3843 O O . LYS A 1 471 ? -23.805 14.404 17.079 1.00 55.72 471 LYS A O 1
ATOM 3848 N N . ASN A 1 472 ? -23.848 16.657 17.005 1.00 52.62 472 ASN A N 1
ATOM 3849 C CA . ASN A 1 472 ? -23.907 16.888 18.448 1.00 52.62 472 ASN A CA 1
ATOM 3850 C C . ASN A 1 472 ? -25.302 17.283 18.958 1.00 52.62 472 ASN A C 1
ATOM 3852 O O . ASN A 1 472 ? -25.413 17.726 20.097 1.00 52.62 472 ASN A O 1
ATOM 3856 N N . SER A 1 473 ? -26.347 17.181 18.128 1.00 55.25 473 SER A N 1
ATOM 3857 C CA . SER A 1 473 ? -27.710 17.629 18.468 1.00 55.25 473 SER A CA 1
ATOM 3858 C C . SER A 1 473 ? -27.778 19.096 18.931 1.00 55.25 473 SER A C 1
ATOM 3860 O O . SER A 1 473 ? -28.594 19.460 19.768 1.00 55.25 473 SER A O 1
ATOM 3862 N N . MET A 1 474 ? -26.905 19.950 18.387 1.00 55.28 474 MET A N 1
ATOM 3863 C CA . MET A 1 474 ? -26.785 21.375 18.736 1.00 55.28 474 MET A CA 1
ATOM 3864 C C . MET A 1 474 ? -27.402 22.300 17.673 1.00 55.28 474 MET A C 1
ATOM 3866 O O . MET A 1 474 ? -27.179 23.512 17.693 1.00 55.28 474 MET A O 1
ATOM 3870 N N . SER A 1 475 ? -28.162 21.742 16.725 1.00 57.19 475 SER A N 1
ATOM 3871 C CA . SER A 1 475 ? -28.799 22.493 15.636 1.00 57.19 475 SER A CA 1
ATOM 3872 C C . SER A 1 475 ? -29.725 23.597 16.146 1.00 57.19 475 SER A C 1
ATOM 3874 O O . SER A 1 475 ? -29.700 24.706 15.609 1.00 57.19 475 SER A O 1
ATOM 3876 N N . GLU A 1 476 ? -30.472 23.322 17.216 1.00 54.22 476 GLU A N 1
ATOM 3877 C CA . GLU A 1 476 ? -31.421 24.259 17.828 1.00 54.22 476 GLU A CA 1
ATOM 3878 C C . GLU A 1 476 ? -30.703 25.476 18.432 1.00 54.22 476 GLU A C 1
ATOM 3880 O O . GLU A 1 476 ? -31.059 26.615 18.142 1.00 54.22 476 GLU A O 1
ATOM 3885 N N . PHE A 1 477 ? -29.592 25.267 19.145 1.00 52.50 477 PHE A N 1
ATOM 3886 C CA . PHE A 1 477 ? -28.803 26.351 19.746 1.00 52.50 477 PHE A CA 1
ATOM 3887 C C . PHE A 1 477 ? -28.162 27.283 18.714 1.00 52.50 477 PHE A C 1
ATOM 3889 O O . PHE A 1 477 ? -28.115 28.496 18.916 1.00 52.50 477 PHE A O 1
ATOM 3896 N N . THR A 1 478 ? -27.685 26.746 17.584 1.00 53.72 478 THR A N 1
ATOM 3897 C CA . THR A 1 478 ? -27.217 27.602 16.482 1.00 53.72 478 THR A CA 1
ATOM 3898 C C . THR A 1 478 ? -28.334 28.418 15.852 1.00 53.72 478 THR A C 1
ATOM 3900 O O . THR A 1 478 ? -28.069 29.521 15.378 1.00 53.72 478 THR A O 1
ATOM 3903 N N . CYS A 1 479 ? -29.564 27.899 15.852 1.00 53.84 479 CYS A N 1
ATOM 3904 C CA . CYS A 1 479 ? -30.707 28.574 15.247 1.00 53.84 479 CYS A CA 1
ATOM 3905 C C . CYS A 1 479 ? -31.212 29.755 16.085 1.00 53.84 479 CYS A C 1
ATOM 3907 O O . CYS A 1 479 ? -31.725 30.721 15.527 1.00 53.84 479 CYS A O 1
ATOM 3909 N N . VAL A 1 480 ? -31.014 29.694 17.405 1.00 53.09 480 VAL A N 1
ATOM 3910 C CA . VAL A 1 480 ? -31.353 30.763 18.360 1.00 53.09 480 VAL A CA 1
ATOM 3911 C C . VAL A 1 480 ? -30.275 31.859 18.406 1.00 53.09 480 VAL A C 1
ATOM 3913 O O . VAL A 1 480 ? -30.495 32.951 18.926 1.00 53.09 480 VAL A O 1
ATOM 3916 N N . SER A 1 481 ? -29.085 31.610 17.848 1.00 59.59 481 SER A N 1
ATOM 3917 C CA . SER A 1 481 ? -28.002 32.594 17.869 1.00 59.59 481 SER A CA 1
ATOM 3918 C C . SER A 1 481 ? -28.253 33.755 16.890 1.00 59.59 481 SER A C 1
ATOM 3920 O O . SER A 1 481 ? -28.496 33.543 15.706 1.00 59.59 481 SER A O 1
ATOM 3922 N N . ASN A 1 482 ? -28.086 35.003 17.349 1.00 60.31 482 ASN A N 1
ATOM 3923 C CA . ASN A 1 482 ? -28.184 36.217 16.511 1.00 60.31 482 ASN A CA 1
ATOM 3924 C C . ASN A 1 482 ? -27.066 36.353 15.451 1.00 60.31 482 ASN A C 1
ATOM 3926 O O . ASN A 1 482 ? -26.976 37.362 14.753 1.00 60.31 482 ASN A O 1
ATOM 3930 N N . THR A 1 483 ? -26.167 35.371 15.332 1.00 64.94 483 THR A N 1
ATOM 3931 C CA . THR A 1 483 ? -25.040 35.421 14.394 1.00 64.94 483 THR A CA 1
ATOM 3932 C C . THR A 1 483 ? -25.388 34.667 13.116 1.00 64.94 483 THR A C 1
ATOM 3934 O O . THR A 1 483 ? -25.845 33.529 13.162 1.00 64.94 483 THR A O 1
ATOM 3937 N N . ALA A 1 484 ? -25.129 35.270 11.952 1.00 69.81 484 ALA A N 1
ATOM 3938 C CA . ALA A 1 484 ? -25.354 34.608 10.671 1.00 69.81 484 ALA A CA 1
ATOM 3939 C C . ALA A 1 484 ? -24.568 33.286 10.576 1.00 69.81 484 ALA A C 1
ATOM 3941 O O . ALA A 1 484 ? -23.363 33.248 10.838 1.00 69.81 484 ALA A O 1
ATOM 3942 N N . TYR A 1 485 ? -25.236 32.219 10.126 1.00 72.38 485 TYR A N 1
ATOM 3943 C CA . TYR A 1 485 ? -24.633 30.892 9.957 1.00 72.38 485 TYR A CA 1
ATOM 3944 C C . TYR A 1 485 ? -23.384 30.913 9.065 1.00 72.38 485 TYR A C 1
ATOM 3946 O O . TYR A 1 485 ? -22.391 30.255 9.362 1.00 72.38 485 TYR A O 1
ATOM 3954 N N . THR A 1 486 ? -23.394 31.743 8.018 1.00 73.19 486 THR A N 1
ATOM 3955 C CA . THR A 1 486 ? -22.239 31.973 7.140 1.00 73.19 486 THR A CA 1
ATOM 3956 C C . THR A 1 486 ? -21.017 32.441 7.930 1.00 73.19 486 THR A C 1
ATOM 3958 O O . THR A 1 486 ? -19.932 31.891 7.768 1.00 73.19 486 THR A O 1
ATOM 3961 N N . LYS A 1 487 ? -21.189 33.395 8.851 1.00 74.94 487 LYS A N 1
ATOM 3962 C CA . LYS A 1 487 ? -20.104 33.915 9.694 1.00 74.94 487 LYS A CA 1
ATOM 3963 C C . LYS A 1 487 ? -19.563 32.842 10.641 1.00 74.94 487 LYS A C 1
ATOM 3965 O O . LYS A 1 487 ? -18.354 32.759 10.834 1.00 74.94 487 LYS A O 1
ATOM 3970 N N . ILE A 1 488 ? -20.433 31.999 11.196 1.00 72.50 488 ILE A N 1
ATOM 3971 C CA . ILE A 1 488 ? -20.039 30.887 12.076 1.00 72.50 488 ILE A CA 1
ATOM 3972 C C . ILE A 1 488 ? -19.249 29.828 11.294 1.00 72.50 488 ILE A C 1
ATOM 3974 O O . ILE A 1 488 ? -18.215 29.360 11.758 1.00 72.50 488 ILE A O 1
ATOM 3978 N N . PHE A 1 489 ? -19.703 29.463 10.097 1.00 78.62 489 PHE A N 1
ATOM 3979 C CA . PHE A 1 489 ? -19.027 28.461 9.277 1.00 78.62 489 PHE A CA 1
ATOM 3980 C C . PHE A 1 489 ? -17.648 28.941 8.803 1.00 78.62 489 PHE A C 1
ATOM 3982 O O . PHE A 1 489 ? -16.656 28.247 9.004 1.00 78.62 489 PHE A O 1
ATOM 3989 N N . PHE A 1 490 ? -17.556 30.148 8.234 1.00 81.31 490 PHE A N 1
ATOM 3990 C CA . PHE A 1 490 ? -16.291 30.659 7.694 1.00 81.31 490 PHE A CA 1
ATOM 3991 C C . PHE A 1 490 ? -15.238 30.936 8.768 1.00 81.31 490 PHE A C 1
ATOM 3993 O O . PHE A 1 490 ? -14.054 30.750 8.516 1.00 81.31 490 PHE A O 1
ATOM 4000 N N . THR A 1 491 ? -15.643 31.320 9.979 1.00 74.25 491 THR A N 1
ATOM 4001 C CA . THR A 1 491 ? -14.701 31.481 11.100 1.00 74.25 491 THR A CA 1
ATOM 4002 C C . THR A 1 491 ? -14.128 30.143 11.570 1.00 74.25 491 THR A C 1
ATOM 4004 O O . THR A 1 491 ? -12.935 30.075 11.856 1.00 74.25 491 THR A O 1
ATOM 4007 N N . ARG A 1 492 ? -14.931 29.067 11.579 1.00 76.06 492 ARG A N 1
ATOM 4008 C CA . ARG A 1 492 ? -14.445 27.696 11.828 1.00 76.06 492 ARG A CA 1
ATOM 4009 C C . ARG A 1 492 ? -13.542 27.196 10.700 1.00 76.06 492 ARG A C 1
ATOM 4011 O O . ARG A 1 492 ? -12.503 26.605 10.961 1.00 76.06 492 ARG A O 1
ATOM 4018 N N . LEU A 1 493 ? -13.925 27.431 9.445 1.00 82.69 493 LEU A N 1
ATOM 4019 C CA . LEU A 1 493 ? -13.117 27.026 8.295 1.00 82.69 493 LEU A CA 1
ATOM 4020 C C . LEU A 1 493 ? -11.752 27.728 8.317 1.00 82.69 493 LEU A C 1
ATOM 4022 O O . LEU A 1 493 ? -10.728 27.075 8.150 1.00 82.69 493 LEU A O 1
ATOM 4026 N N . LEU A 1 494 ? -11.734 29.038 8.586 1.00 82.69 494 LEU A N 1
ATOM 4027 C CA . LEU A 1 494 ? -10.510 29.833 8.656 1.00 82.69 494 LEU A CA 1
ATOM 4028 C C . LEU A 1 494 ? -9.573 29.347 9.767 1.00 82.69 494 LEU A C 1
ATOM 4030 O O . LEU A 1 494 ? -8.374 29.219 9.534 1.00 82.69 494 LEU A O 1
ATOM 4034 N N . SER A 1 495 ? -10.096 29.029 10.955 1.00 74.06 495 SER A N 1
ATOM 4035 C CA . SER A 1 495 ? -9.260 28.484 12.028 1.00 74.06 495 SER A CA 1
ATOM 4036 C C . SER A 1 495 ? -8.698 27.104 11.685 1.00 74.06 495 SER A C 1
ATOM 4038 O O . SER A 1 495 ? -7.520 26.853 11.930 1.00 74.06 495 SER A O 1
ATOM 4040 N N . GLY A 1 496 ? -9.500 26.234 11.062 1.00 76.56 496 GLY A N 1
ATOM 4041 C CA . GLY A 1 496 ? -9.049 24.934 10.566 1.00 76.56 496 GLY A CA 1
ATOM 4042 C C . GLY A 1 496 ? -7.932 25.065 9.532 1.00 76.56 496 GLY A C 1
ATOM 4043 O O . GLY A 1 496 ? -6.935 24.349 9.611 1.00 76.56 496 GLY A O 1
ATOM 4044 N N . VAL A 1 497 ? -8.060 26.018 8.604 1.00 84.88 497 VAL A N 1
ATOM 4045 C CA . VAL A 1 497 ? -7.043 26.336 7.589 1.00 84.88 497 VAL A CA 1
ATOM 4046 C C . VAL A 1 497 ? -5.748 26.816 8.242 1.00 84.88 497 VAL A C 1
ATOM 4048 O O . VAL A 1 497 ? -4.692 26.258 7.951 1.00 84.88 497 VAL A O 1
ATOM 4051 N N . ILE A 1 498 ? -5.821 27.782 9.164 1.00 83.62 498 ILE A N 1
ATOM 4052 C CA . ILE A 1 498 ? -4.645 28.308 9.880 1.00 83.62 498 ILE A CA 1
ATOM 4053 C C . ILE A 1 498 ? -3.922 27.180 10.619 1.00 83.62 498 ILE A C 1
ATOM 4055 O O . ILE A 1 498 ? -2.717 27.010 10.454 1.00 83.62 498 ILE A O 1
ATOM 4059 N N . MET A 1 499 ? -4.654 26.366 11.381 1.00 76.38 499 MET A N 1
ATOM 4060 C CA . MET A 1 499 ? -4.062 25.258 12.133 1.00 76.38 499 MET A CA 1
ATOM 4061 C C . MET A 1 499 ? -3.446 24.197 11.218 1.00 76.38 499 MET A C 1
ATOM 4063 O O . MET A 1 499 ? -2.378 23.675 11.523 1.00 76.38 499 MET A O 1
ATOM 4067 N N . THR A 1 500 ? -4.082 23.903 10.081 1.00 83.75 500 THR A N 1
ATOM 4068 C CA . THR A 1 500 ? -3.537 22.976 9.079 1.00 83.75 500 THR A CA 1
ATOM 4069 C C . THR A 1 500 ? -2.208 23.492 8.536 1.00 83.75 500 THR A C 1
ATOM 4071 O O . THR A 1 500 ? -1.235 22.746 8.504 1.00 83.75 500 THR A O 1
ATOM 4074 N N . VAL A 1 501 ? -2.138 24.773 8.160 1.00 86.69 501 VAL A N 1
ATOM 4075 C CA . VAL A 1 501 ? -0.901 25.391 7.662 1.00 86.69 501 VAL A CA 1
ATOM 4076 C C . VAL A 1 501 ? 0.187 25.360 8.732 1.00 86.69 501 VAL A C 1
ATOM 4078 O O . VAL A 1 501 ? 1.294 24.933 8.429 1.00 86.69 501 VAL A O 1
ATOM 4081 N N . VAL A 1 502 ? -0.128 25.728 9.979 1.00 83.94 502 VAL A N 1
ATOM 4082 C CA . VAL A 1 502 ? 0.828 25.699 11.102 1.00 83.94 502 VAL A CA 1
ATOM 4083 C C . VAL A 1 502 ? 1.373 24.291 11.346 1.00 83.94 502 VAL A C 1
ATOM 4085 O O . VAL A 1 502 ? 2.576 24.123 11.518 1.00 83.94 502 VAL A O 1
ATOM 4088 N N . LEU A 1 503 ? 0.516 23.267 11.336 1.00 80.06 503 LEU A N 1
ATOM 4089 C CA . LEU A 1 503 ? 0.949 21.880 11.513 1.00 80.06 503 LEU A CA 1
ATOM 4090 C C . LEU A 1 503 ? 1.855 21.428 10.366 1.00 80.06 503 LEU A C 1
ATOM 4092 O O . LEU A 1 503 ? 2.908 20.848 10.620 1.00 80.06 503 LEU A O 1
ATOM 4096 N N . ILE A 1 504 ? 1.489 21.725 9.117 1.00 84.81 504 ILE A N 1
ATOM 4097 C CA . ILE A 1 504 ? 2.294 21.386 7.935 1.00 84.81 504 ILE A CA 1
ATOM 4098 C C . ILE A 1 504 ? 3.664 22.064 8.004 1.00 84.81 504 ILE A C 1
ATOM 4100 O O . ILE A 1 504 ? 4.686 21.388 7.880 1.00 84.81 504 ILE A O 1
ATOM 4104 N N . THR A 1 505 ? 3.701 23.379 8.224 1.00 85.81 505 THR A N 1
ATOM 4105 C CA . THR A 1 505 ? 4.954 24.142 8.246 1.00 85.81 505 THR A CA 1
ATOM 4106 C C . THR A 1 505 ? 5.837 23.731 9.414 1.00 85.81 505 THR A C 1
ATOM 4108 O O . THR A 1 505 ? 7.029 23.536 9.204 1.00 85.81 505 THR A O 1
ATOM 4111 N N . PHE A 1 506 ? 5.271 23.505 10.603 1.00 83.25 506 PHE A N 1
ATOM 4112 C CA . PHE A 1 506 ? 6.012 22.994 11.757 1.00 83.25 506 PHE A CA 1
ATOM 4113 C C . PHE A 1 506 ? 6.631 21.620 11.473 1.00 83.25 506 PHE A C 1
ATOM 4115 O O . PHE A 1 506 ? 7.811 21.406 11.739 1.00 83.25 506 PHE A O 1
ATOM 4122 N N . SER A 1 507 ? 5.860 20.705 10.878 1.00 79.12 507 SER A N 1
ATOM 4123 C CA . SER A 1 507 ? 6.328 19.353 10.540 1.00 79.12 507 SER A CA 1
ATOM 4124 C C . SER A 1 507 ? 7.496 19.383 9.563 1.00 79.12 507 SER A C 1
ATOM 4126 O O . SER A 1 507 ? 8.502 18.705 9.763 1.00 79.12 507 SER A O 1
ATOM 4128 N N . LEU A 1 508 ? 7.356 20.174 8.498 1.00 82.62 508 LEU A N 1
ATOM 4129 C CA . LEU A 1 508 ? 8.367 20.292 7.455 1.00 82.62 508 LEU A CA 1
ATOM 4130 C C . LEU A 1 508 ? 9.604 21.026 7.964 1.00 82.62 508 LEU A C 1
ATOM 4132 O O . LEU A 1 508 ? 10.707 20.568 7.698 1.00 82.62 508 LEU A O 1
ATOM 4136 N N . TYR A 1 509 ? 9.431 22.098 8.742 1.00 83.88 509 TYR A N 1
ATOM 4137 C CA . TYR A 1 509 ? 10.528 22.804 9.402 1.00 83.88 509 TYR A CA 1
ATOM 4138 C C . TYR A 1 509 ? 11.334 21.849 10.282 1.00 83.88 509 TYR A C 1
ATOM 4140 O O . TYR A 1 509 ? 12.543 21.741 10.114 1.00 83.88 509 TYR A O 1
ATOM 4148 N N . PHE A 1 510 ? 10.657 21.084 11.140 1.00 78.44 510 PHE A N 1
ATOM 4149 C CA . PHE A 1 510 ? 11.302 20.133 12.039 1.00 78.44 510 PHE A CA 1
ATOM 4150 C C . PHE A 1 510 ? 12.069 19.034 11.281 1.00 78.44 510 PHE A C 1
ATOM 4152 O O . PHE A 1 510 ? 13.240 18.782 11.573 1.00 78.44 510 PHE A O 1
ATOM 4159 N N . MET A 1 511 ? 11.453 18.425 10.258 1.00 75.06 511 MET A N 1
ATOM 4160 C CA . MET A 1 511 ? 12.128 17.448 9.391 1.00 75.06 511 MET A CA 1
ATOM 4161 C C . MET A 1 511 ? 13.339 18.056 8.668 1.00 75.06 511 MET A C 1
ATOM 4163 O O . MET A 1 511 ? 14.372 17.399 8.562 1.00 75.06 511 MET A O 1
ATOM 4167 N N . SER A 1 512 ? 13.240 19.307 8.211 1.00 80.19 512 SER A N 1
ATOM 4168 C CA . SER A 1 512 ? 14.324 20.025 7.530 1.00 80.19 512 SER A CA 1
ATOM 4169 C C . SER A 1 512 ? 15.496 20.312 8.470 1.00 80.19 512 SER A C 1
ATOM 4171 O O . SER A 1 512 ? 16.644 20.063 8.107 1.00 80.19 512 SER A O 1
ATOM 4173 N N . THR A 1 513 ? 15.213 20.765 9.699 1.00 79.62 513 THR A N 1
ATOM 4174 C CA . THR A 1 513 ? 16.237 21.076 10.709 1.00 79.62 513 THR A CA 1
ATOM 4175 C C . THR A 1 513 ? 16.991 19.843 11.185 1.00 79.62 513 THR A C 1
ATOM 4177 O O . THR A 1 513 ? 18.197 19.914 11.380 1.00 79.62 513 THR A O 1
ATOM 4180 N N . LEU A 1 514 ? 16.317 18.698 11.327 1.00 74.44 514 LEU A N 1
ATOM 4181 C CA . LEU A 1 514 ? 16.978 17.456 11.737 1.00 74.44 514 LEU A CA 1
ATOM 4182 C C . LEU A 1 514 ? 17.917 16.888 10.666 1.00 74.44 514 LEU A C 1
ATOM 4184 O O . LEU A 1 514 ? 18.798 16.100 10.993 1.00 74.44 514 LEU A O 1
ATOM 4188 N N . ASN A 1 515 ? 17.727 17.272 9.402 1.00 71.12 515 ASN A N 1
ATOM 4189 C CA . ASN A 1 515 ? 18.463 16.726 8.262 1.00 71.12 515 ASN A CA 1
ATOM 4190 C C . ASN A 1 515 ? 19.346 17.767 7.553 1.00 71.12 515 ASN A C 1
ATOM 4192 O O . ASN A 1 515 ? 19.860 17.480 6.477 1.00 71.12 515 ASN A O 1
ATOM 4196 N N . ASN A 1 516 ? 19.525 18.965 8.128 1.00 79.62 516 ASN A N 1
ATOM 4197 C CA . ASN A 1 516 ? 20.279 20.078 7.529 1.00 79.62 516 ASN A CA 1
ATOM 4198 C C . ASN A 1 516 ? 19.867 20.405 6.079 1.00 79.62 516 ASN A C 1
ATOM 4200 O O . ASN A 1 516 ? 20.694 20.757 5.240 1.00 79.62 516 ASN A O 1
ATOM 4204 N N . VAL A 1 517 ? 18.570 20.312 5.779 1.00 78.62 517 VAL A N 1
ATOM 4205 C CA . VAL A 1 517 ? 18.015 20.673 4.469 1.00 78.62 517 VAL A CA 1
ATOM 4206 C C . VAL A 1 517 ? 17.457 22.095 4.534 1.00 78.62 517 VAL A C 1
ATOM 4208 O O . VAL A 1 517 ? 16.813 22.470 5.516 1.00 78.62 517 VAL A O 1
ATOM 4211 N N . ALA A 1 518 ? 17.671 22.901 3.492 1.00 80.94 518 ALA A N 1
ATOM 4212 C CA . ALA A 1 518 ? 17.087 24.238 3.399 1.00 80.94 518 ALA A CA 1
ATOM 4213 C C . ALA A 1 518 ? 15.595 24.175 3.023 1.00 80.94 518 ALA A C 1
ATOM 4215 O O . ALA A 1 518 ? 15.187 23.436 2.122 1.00 80.94 518 ALA A O 1
ATOM 4216 N N . LEU A 1 519 ? 14.771 24.996 3.681 1.00 78.00 519 LEU A N 1
ATOM 4217 C CA . LEU A 1 519 ? 13.371 25.154 3.293 1.00 78.00 519 LEU A CA 1
ATOM 4218 C C . LEU A 1 519 ? 13.276 25.925 1.976 1.00 78.00 519 LEU A C 1
ATOM 4220 O O . LEU A 1 519 ? 13.796 27.030 1.848 1.00 78.00 519 LEU A O 1
ATOM 4224 N N . GLY A 1 520 ? 12.574 25.348 1.004 1.00 76.44 520 GLY A N 1
ATOM 4225 C CA . GLY A 1 520 ? 12.322 25.975 -0.289 1.00 76.44 520 GLY A CA 1
ATOM 4226 C C . GLY A 1 520 ? 10.851 26.328 -0.505 1.00 76.44 520 GLY A C 1
ATOM 4227 O O . GLY A 1 520 ? 9.976 26.017 0.304 1.00 76.44 520 GLY A O 1
ATOM 4228 N N . LEU A 1 521 ? 10.557 26.895 -1.679 1.00 75.69 521 LEU A N 1
ATOM 4229 C CA . LEU A 1 521 ? 9.193 27.193 -2.158 1.00 75.69 521 LEU A CA 1
ATOM 4230 C C . LEU A 1 521 ? 8.264 25.963 -2.207 1.00 75.69 521 LEU A C 1
ATOM 4232 O O . LEU A 1 521 ? 7.045 26.101 -2.299 1.00 75.69 521 LEU A O 1
ATOM 4236 N N . TRP A 1 522 ? 8.821 24.756 -2.100 1.00 76.12 522 TRP A N 1
ATOM 4237 C CA . TRP A 1 522 ? 8.075 23.504 -2.090 1.00 76.12 522 TRP A CA 1
ATOM 4238 C C . TRP A 1 522 ? 7.152 23.335 -0.878 1.00 76.12 522 TRP A C 1
ATOM 4240 O O . TRP A 1 522 ? 6.099 22.708 -0.996 1.00 76.12 522 TRP A O 1
ATOM 4250 N N . VAL A 1 523 ? 7.466 23.980 0.248 1.00 81.62 523 VAL A N 1
ATOM 4251 C CA . VAL A 1 523 ? 6.608 24.007 1.445 1.00 81.62 523 VAL A CA 1
ATOM 4252 C C . VAL A 1 523 ? 5.257 24.658 1.143 1.00 81.62 523 VAL A C 1
ATOM 4254 O O . VAL A 1 523 ? 4.207 24.145 1.543 1.00 81.62 523 VAL A O 1
ATOM 4257 N N . LEU A 1 524 ? 5.270 25.765 0.391 1.00 81.06 524 LEU A N 1
ATOM 4258 C CA . LEU A 1 524 ? 4.059 26.486 -0.001 1.00 81.06 524 LEU A CA 1
ATOM 4259 C C . LEU A 1 524 ? 3.148 25.594 -0.843 1.00 81.06 524 LEU A C 1
ATOM 4261 O O . LEU A 1 524 ? 1.938 25.560 -0.634 1.00 81.06 524 LEU A O 1
ATOM 4265 N N . SER A 1 525 ? 3.728 24.820 -1.756 1.00 77.69 525 SER A N 1
ATOM 4266 C CA . SER A 1 525 ? 2.957 23.911 -2.595 1.00 77.69 525 SER A CA 1
ATOM 4267 C C . SER A 1 525 ? 2.304 22.786 -1.810 1.00 77.69 525 SER A C 1
ATOM 4269 O O . SER A 1 525 ? 1.161 22.454 -2.104 1.00 77.69 525 SER A O 1
ATOM 4271 N N . ILE A 1 526 ? 2.974 22.212 -0.806 1.00 81.75 526 ILE A N 1
ATOM 4272 C CA . ILE A 1 526 ? 2.356 21.197 0.064 1.00 81.75 526 ILE A CA 1
ATOM 4273 C C . ILE A 1 526 ? 1.168 21.807 0.818 1.00 81.75 526 ILE A C 1
ATOM 4275 O O . ILE A 1 526 ? 0.111 21.183 0.909 1.00 81.75 526 ILE A O 1
ATOM 4279 N N . CYS A 1 527 ? 1.300 23.051 1.293 1.00 86.00 527 CYS A N 1
ATOM 4280 C CA . CYS A 1 527 ? 0.200 23.768 1.938 1.00 86.00 527 CYS A CA 1
ATOM 4281 C C . CYS A 1 527 ? -0.981 23.972 0.976 1.00 86.00 527 CYS A C 1
ATOM 4283 O O . CYS A 1 527 ? -2.109 23.620 1.312 1.00 86.00 527 CYS A O 1
ATOM 4285 N N . VAL A 1 528 ? -0.728 24.481 -0.233 1.00 84.56 528 VAL A N 1
ATOM 4286 C CA . VAL A 1 528 ? -1.753 24.697 -1.273 1.00 84.56 528 VAL A CA 1
ATOM 4287 C C . VAL A 1 528 ? -2.442 23.380 -1.649 1.00 84.56 528 VAL A C 1
ATOM 4289 O O . VAL A 1 528 ? -3.667 23.300 -1.677 1.00 84.56 528 VAL A O 1
ATOM 4292 N N . SER A 1 529 ? -1.667 22.319 -1.855 1.00 83.44 529 SER A N 1
ATOM 4293 C CA . SER A 1 529 ? -2.159 20.981 -2.208 1.00 83.44 529 SER A CA 1
ATOM 4294 C C . SER A 1 529 ? -3.058 20.396 -1.117 1.00 83.44 529 SER A C 1
ATOM 4296 O O . SER A 1 529 ? -4.146 19.883 -1.387 1.00 83.44 529 SER A O 1
ATOM 4298 N N . SER A 1 530 ? -2.641 20.549 0.140 1.00 86.81 530 SER A N 1
ATOM 4299 C CA . SER A 1 530 ? -3.418 20.138 1.307 1.00 86.81 530 SER A CA 1
ATOM 4300 C C . SER A 1 530 ? -4.728 20.922 1.432 1.00 86.81 530 SER A C 1
ATOM 4302 O O . SER A 1 530 ? -5.785 20.333 1.658 1.00 86.81 530 SER A O 1
ATOM 4304 N N . LEU A 1 531 ? -4.699 22.240 1.217 1.00 87.56 531 LEU A N 1
ATOM 4305 C CA . LEU A 1 531 ? -5.905 23.071 1.249 1.00 87.56 531 LEU A CA 1
ATOM 4306 C C . LEU A 1 531 ? -6.897 22.696 0.149 1.00 87.56 531 LEU A C 1
ATOM 4308 O O . LEU A 1 531 ? -8.093 22.616 0.424 1.00 87.56 531 LEU A O 1
ATOM 4312 N N . TYR A 1 532 ? -6.413 22.419 -1.062 1.00 87.00 532 TYR A N 1
ATOM 4313 C CA . TYR A 1 532 ? -7.255 21.974 -2.169 1.00 87.00 532 TYR A CA 1
ATOM 4314 C C . TYR A 1 532 ? -8.002 20.676 -1.822 1.00 87.00 532 TYR A C 1
ATOM 4316 O O . TYR A 1 532 ? -9.233 20.629 -1.876 1.00 87.00 532 TYR A O 1
ATOM 4324 N N . LEU A 1 533 ? -7.270 19.639 -1.400 1.00 85.50 533 LEU A N 1
ATOM 4325 C CA . LEU A 1 533 ? -7.840 18.343 -1.012 1.00 85.50 533 LEU A CA 1
ATOM 4326 C C . LEU A 1 533 ? -8.819 18.475 0.163 1.00 85.50 533 LEU A C 1
ATOM 4328 O O . LEU A 1 533 ? -9.912 17.905 0.148 1.00 85.50 533 LEU A O 1
ATOM 4332 N N . GLY A 1 534 ? -8.451 19.264 1.173 1.00 88.12 534 GLY A N 1
ATOM 4333 C CA . GLY A 1 534 ? -9.299 19.528 2.327 1.00 88.12 534 GLY A CA 1
ATOM 4334 C C . GLY A 1 534 ? -10.609 20.224 1.963 1.00 88.12 534 GLY A C 1
ATOM 4335 O O . GLY A 1 534 ? -11.671 19.783 2.400 1.00 88.12 534 GLY A O 1
ATOM 4336 N N . LEU A 1 535 ? -10.558 21.265 1.125 1.00 87.00 535 LEU A N 1
ATOM 4337 C CA . LEU A 1 535 ? -11.748 21.968 0.632 1.00 87.00 535 LEU A CA 1
ATOM 4338 C C . LEU A 1 535 ? -12.644 21.061 -0.214 1.00 87.00 535 LEU A C 1
ATOM 4340 O O . LEU A 1 535 ? -13.866 21.121 -0.081 1.00 87.00 535 LEU A O 1
ATOM 4344 N N . LEU A 1 536 ? -12.054 20.183 -1.028 1.00 84.62 536 LEU A N 1
ATOM 4345 C CA . LEU A 1 536 ? -12.797 19.175 -1.779 1.00 84.62 536 LEU A CA 1
ATOM 4346 C C . LEU A 1 536 ? -13.573 18.252 -0.830 1.00 84.62 536 LEU A C 1
ATOM 4348 O O . LEU A 1 536 ? -14.785 18.097 -0.978 1.00 84.62 536 LEU A O 1
ATOM 4352 N N . GLY A 1 537 ? -12.920 17.718 0.207 1.00 83.00 537 GLY A N 1
ATOM 4353 C CA . GLY A 1 537 ? -13.592 16.926 1.243 1.00 83.00 537 GLY A CA 1
ATOM 4354 C C . GLY A 1 537 ? -14.705 17.693 1.972 1.00 83.00 537 GLY A C 1
ATOM 4355 O O . GLY A 1 537 ? -15.786 17.147 2.208 1.00 83.00 537 GLY A O 1
ATOM 4356 N N . VAL A 1 538 ? -14.481 18.973 2.285 1.00 85.38 538 VAL A N 1
ATOM 4357 C CA . VAL A 1 538 ? -15.477 19.857 2.917 1.00 85.38 538 VAL A CA 1
ATOM 4358 C C . VAL A 1 538 ? -16.715 20.028 2.037 1.00 85.38 538 VAL A C 1
ATOM 4360 O O . VAL A 1 538 ? -17.831 19.871 2.526 1.00 85.38 538 VAL A O 1
ATOM 4363 N N . ILE A 1 539 ? -16.549 20.291 0.739 1.00 81.75 539 ILE A N 1
ATOM 4364 C CA . ILE A 1 539 ? -17.673 20.487 -0.189 1.00 81.75 539 ILE A CA 1
ATOM 4365 C C . ILE A 1 539 ? -18.547 19.238 -0.257 1.00 81.75 539 ILE A C 1
ATOM 4367 O O . ILE A 1 539 ? -19.761 19.331 -0.079 1.00 81.75 539 ILE A O 1
ATOM 4371 N N . PHE A 1 540 ? -17.952 18.059 -0.442 1.00 76.44 540 PHE A N 1
ATOM 4372 C CA . PHE A 1 540 ? -18.712 16.807 -0.492 1.00 76.44 540 PHE A CA 1
ATOM 4373 C C . PHE A 1 540 ? -19.392 16.476 0.845 1.00 76.44 540 PHE A C 1
ATOM 4375 O O . PHE A 1 540 ? -20.530 15.991 0.860 1.00 76.44 540 PHE A O 1
ATOM 4382 N N . SER A 1 541 ? -18.744 16.781 1.973 1.00 79.50 541 SER A N 1
ATOM 4383 C CA . SER A 1 541 ? -19.353 16.646 3.302 1.00 79.50 541 SER A CA 1
ATOM 4384 C C . SER A 1 541 ? -20.555 17.582 3.477 1.00 79.50 541 SER A C 1
ATOM 4386 O O . SER A 1 541 ? -21.617 17.176 3.960 1.00 79.50 541 SER A O 1
ATOM 4388 N N . GLU A 1 542 ? -20.438 18.831 3.025 1.00 80.00 542 GLU A N 1
ATOM 4389 C CA . GLU A 1 542 ? -21.498 19.829 3.130 1.00 80.00 542 GLU A CA 1
ATOM 4390 C C . GLU A 1 542 ? -22.672 19.544 2.184 1.00 80.00 542 GLU A C 1
ATOM 4392 O O . GLU A 1 542 ? -23.823 19.666 2.608 1.00 80.00 542 GLU A O 1
ATOM 4397 N N . VAL A 1 543 ? -22.423 19.095 0.952 1.00 75.06 543 VAL A N 1
ATOM 4398 C CA . VAL A 1 543 ? -23.479 18.732 -0.011 1.00 75.06 543 VAL A CA 1
ATOM 4399 C C . VAL A 1 543 ? -24.293 17.536 0.481 1.00 75.06 543 VAL A C 1
ATOM 4401 O O . VAL A 1 543 ? -25.520 17.564 0.446 1.00 75.06 543 VAL A O 1
ATOM 4404 N N . THR A 1 544 ? -23.625 16.493 0.978 1.00 69.94 544 THR A N 1
ATOM 4405 C CA . THR A 1 544 ? -24.295 15.245 1.387 1.00 69.94 544 THR A CA 1
ATOM 4406 C C . THR A 1 544 ? -24.792 15.257 2.831 1.00 69.94 544 THR A C 1
ATOM 4408 O O . THR A 1 544 ? -25.584 14.403 3.228 1.00 69.94 544 THR A O 1
ATOM 4411 N N . GLY A 1 545 ? -24.325 16.206 3.646 1.00 67.62 545 GLY A N 1
ATOM 4412 C CA . GLY A 1 545 ? -24.633 16.258 5.073 1.00 67.62 545 GLY A CA 1
ATOM 4413 C C . GLY A 1 545 ? -23.964 15.145 5.888 1.00 67.62 545 GLY A C 1
ATOM 4414 O O . GLY A 1 545 ? -24.464 14.816 6.968 1.00 67.62 545 GLY A O 1
ATOM 4415 N N . THR A 1 546 ? -22.892 14.531 5.366 1.00 70.06 546 THR A N 1
ATOM 4416 C CA . THR A 1 546 ? -22.189 13.402 5.997 1.00 70.06 546 THR A CA 1
ATOM 4417 C C . THR A 1 546 ? -20.666 13.504 5.857 1.00 70.06 546 THR A C 1
ATOM 4419 O O . THR A 1 546 ? -20.139 13.520 4.746 1.00 70.06 546 THR A O 1
ATOM 4422 N N . ASP A 1 547 ? -19.945 13.438 6.983 1.00 69.00 547 ASP A N 1
ATOM 4423 C CA . ASP A 1 547 ? -18.470 13.485 7.024 1.00 69.00 547 ASP A CA 1
ATOM 4424 C C . ASP A 1 547 ? -17.833 12.364 6.179 1.00 69.00 547 ASP A C 1
ATOM 4426 O O . ASP A 1 547 ? -16.797 12.543 5.544 1.00 69.00 547 ASP A O 1
ATOM 4430 N N . LYS A 1 548 ? -18.491 11.196 6.134 1.00 70.81 548 LYS A N 1
ATOM 4431 C CA . LYS A 1 548 ? -18.027 10.002 5.408 1.00 70.81 548 LYS A CA 1
ATOM 4432 C C . LYS A 1 548 ? -17.801 10.272 3.926 1.00 70.81 548 LYS A C 1
ATOM 4434 O O . LYS A 1 548 ? -16.802 9.816 3.380 1.00 70.81 548 LYS A O 1
ATOM 4439 N N . THR A 1 549 ? -18.708 11.010 3.292 1.00 71.00 549 THR A N 1
ATOM 4440 C CA . THR A 1 549 ? -18.603 11.313 1.861 1.00 71.00 549 THR A CA 1
ATOM 4441 C C . THR A 1 549 ? -17.426 12.244 1.593 1.00 71.00 549 THR A C 1
ATOM 4443 O O . THR A 1 549 ? -16.702 12.024 0.631 1.00 71.00 549 THR A O 1
ATOM 4446 N N . GLY A 1 550 ? -17.166 13.197 2.496 1.00 75.75 550 GLY A N 1
ATOM 4447 C CA . GLY A 1 550 ? -15.984 14.057 2.429 1.00 75.75 550 GLY A CA 1
ATOM 4448 C C . GLY A 1 550 ? -14.667 13.285 2.545 1.00 75.75 550 GLY A C 1
ATOM 4449 O O . GLY A 1 550 ? -13.723 13.554 1.808 1.00 75.75 550 GLY A O 1
ATOM 4450 N N . TYR A 1 551 ? -14.601 12.280 3.424 1.00 73.88 551 TYR A N 1
ATOM 4451 C CA . TYR A 1 551 ? -13.419 11.416 3.527 1.00 73.88 551 TYR A CA 1
ATOM 4452 C C . TYR A 1 551 ? -13.213 10.542 2.287 1.00 73.88 551 TYR A C 1
ATOM 4454 O O . TYR A 1 551 ? -12.083 10.389 1.829 1.00 73.88 551 TYR A O 1
ATOM 4462 N N . ILE A 1 552 ? -14.293 9.982 1.733 1.00 72.50 552 ILE A N 1
ATOM 4463 C CA . ILE A 1 552 ? -14.232 9.158 0.518 1.00 72.50 552 ILE A CA 1
ATOM 4464 C C . ILE A 1 552 ? -13.795 10.004 -0.679 1.00 72.50 552 ILE A C 1
ATOM 4466 O O . ILE A 1 552 ? -12.931 9.566 -1.432 1.00 72.50 552 ILE A O 1
ATOM 4470 N N . SER A 1 553 ? -14.334 11.217 -0.842 1.00 76.62 553 SER A N 1
ATOM 4471 C CA . SER A 1 553 ? -13.938 12.111 -1.935 1.00 76.62 553 SER A CA 1
ATOM 4472 C C . SER A 1 553 ? -12.486 12.566 -1.800 1.00 76.62 553 SER A C 1
ATOM 4474 O O . SER A 1 553 ? -11.768 12.592 -2.793 1.00 76.62 553 SER A O 1
ATOM 4476 N N . TYR A 1 554 ? -12.036 12.865 -0.575 1.00 84.44 554 TYR A N 1
ATOM 4477 C CA . TYR A 1 554 ? -10.645 13.222 -0.295 1.00 84.44 554 TYR A CA 1
ATOM 4478 C C . TYR A 1 554 ? -9.693 12.090 -0.701 1.00 84.44 554 TYR A C 1
ATOM 4480 O O . TYR A 1 554 ? -8.779 12.296 -1.497 1.00 84.44 554 TYR A O 1
ATOM 4488 N N . LEU A 1 555 ? -9.920 10.880 -0.176 1.00 75.44 555 LEU A N 1
ATOM 4489 C CA . LEU A 1 555 ? -9.059 9.726 -0.442 1.00 75.44 555 LEU A CA 1
ATOM 4490 C C . LEU A 1 555 ? -9.135 9.289 -1.905 1.00 75.44 555 LEU A C 1
ATOM 4492 O O . LEU A 1 555 ? -8.106 9.006 -2.509 1.00 75.44 555 LEU A O 1
ATOM 4496 N N . GLY A 1 556 ? -10.335 9.267 -2.489 1.00 69.31 556 GLY A N 1
ATOM 4497 C CA . GLY A 1 556 ? -10.539 8.915 -3.891 1.00 69.31 556 GLY A CA 1
ATOM 4498 C C . GLY A 1 556 ? -9.780 9.846 -4.831 1.00 69.31 556 GLY A C 1
ATOM 4499 O O . GLY A 1 556 ? -9.072 9.371 -5.715 1.00 69.31 556 GLY A O 1
ATOM 4500 N N . TYR A 1 557 ? -9.854 11.159 -4.595 1.00 74.25 557 TYR A N 1
ATOM 4501 C CA . TYR A 1 557 ? -9.131 12.141 -5.401 1.00 74.25 557 TYR A CA 1
ATOM 4502 C C . TYR A 1 557 ? -7.610 12.055 -5.208 1.00 74.25 557 TYR A C 1
ATOM 4504 O O . TYR A 1 557 ? -6.857 12.136 -6.177 1.00 74.25 557 TYR A O 1
ATOM 4512 N N . TYR A 1 558 ? -7.149 11.815 -3.977 1.00 74.38 558 TYR A N 1
ATOM 4513 C CA . TYR A 1 558 ? -5.733 11.582 -3.699 1.00 74.38 558 TYR A CA 1
ATOM 4514 C C . TYR A 1 558 ? -5.198 10.345 -4.442 1.00 74.38 558 TYR A C 1
ATOM 4516 O O . TYR A 1 558 ? -4.211 10.440 -5.168 1.00 74.38 558 TYR A O 1
ATOM 4524 N N . PHE A 1 559 ? -5.869 9.191 -4.332 1.00 65.75 559 PHE A N 1
ATOM 4525 C CA . PHE A 1 559 ? -5.445 7.963 -5.016 1.00 65.75 559 PHE A CA 1
ATOM 4526 C C . PHE A 1 559 ? -5.514 8.077 -6.541 1.00 65.75 559 PHE A C 1
ATOM 4528 O O . PHE A 1 559 ? -4.658 7.523 -7.233 1.00 65.75 559 PHE A O 1
ATOM 4535 N N . PHE A 1 560 ? -6.491 8.822 -7.062 1.00 65.62 560 PHE A N 1
ATOM 4536 C CA . PHE A 1 560 ? -6.570 9.164 -8.479 1.00 65.62 560 PHE A CA 1
ATOM 4537 C C . PHE A 1 560 ? -5.321 9.935 -8.938 1.00 65.62 560 PHE A C 1
ATOM 4539 O O . PHE A 1 560 ? -4.656 9.506 -9.881 1.00 65.62 560 PHE A O 1
ATOM 4546 N N . CYS A 1 561 ? -4.924 10.981 -8.202 1.00 65.75 561 CYS A N 1
ATOM 4547 C CA . CYS A 1 561 ? -3.716 11.765 -8.495 1.00 65.75 561 CYS A CA 1
ATOM 4548 C C . CYS A 1 561 ? -2.420 10.940 -8.397 1.00 65.75 561 CYS A C 1
ATOM 4550 O O . CYS A 1 561 ? -1.474 11.178 -9.145 1.00 65.75 561 CYS A O 1
ATOM 4552 N N . VAL A 1 562 ? -2.366 9.949 -7.499 1.00 60.34 562 VAL A N 1
ATOM 4553 C CA . VAL A 1 562 ? -1.206 9.050 -7.363 1.00 60.34 562 VAL A CA 1
ATOM 4554 C C . VAL A 1 562 ? -1.087 8.071 -8.544 1.00 60.34 562 VAL A C 1
ATOM 4556 O O . VAL A 1 562 ? 0.032 7.688 -8.901 1.00 60.34 562 VAL A O 1
ATOM 4559 N N . LYS A 1 563 ? -2.209 7.657 -9.156 1.00 51.75 563 LYS A N 1
ATOM 4560 C CA . LYS A 1 563 ? -2.241 6.677 -10.260 1.00 51.75 563 LYS A CA 1
ATOM 4561 C C . LYS A 1 563 ? -2.059 7.316 -11.639 1.00 51.75 563 LYS A C 1
ATOM 4563 O O . LYS A 1 563 ? -1.263 6.811 -12.428 1.00 51.75 563 LYS A O 1
ATOM 4568 N N . GLU A 1 564 ? -2.758 8.406 -11.946 1.00 52.09 564 GLU A N 1
ATOM 4569 C CA . GLU A 1 564 ? -2.682 9.063 -13.260 1.00 52.09 564 GLU A CA 1
ATOM 4570 C C . GLU A 1 564 ? -1.544 10.087 -13.320 1.00 52.09 564 GLU A C 1
ATOM 4572 O O . GLU A 1 564 ? -1.740 11.300 -13.294 1.00 52.09 564 GLU A O 1
ATOM 4577 N N . LYS A 1 565 ? -0.311 9.579 -13.402 1.00 51.16 565 LYS A N 1
ATOM 4578 C CA . LYS A 1 565 ? 0.903 10.406 -13.357 1.00 51.16 565 LYS A CA 1
ATOM 4579 C C . LYS A 1 565 ? 1.155 11.241 -14.622 1.00 51.16 565 LYS A C 1
ATOM 4581 O O . LYS A 1 565 ? 1.866 12.238 -14.539 1.00 51.16 565 LYS A O 1
ATOM 4586 N N . GLU A 1 566 ? 0.576 10.878 -15.773 1.00 47.50 566 GLU A N 1
ATOM 4587 C CA . GLU A 1 566 ? 0.937 11.478 -17.076 1.00 47.50 566 GLU A CA 1
ATOM 4588 C C . GLU A 1 566 ? -0.216 12.168 -17.834 1.00 47.50 566 GLU A C 1
ATOM 4590 O O . GLU A 1 566 ? 0.041 13.149 -18.537 1.00 47.50 566 GLU A O 1
ATOM 4595 N N . ASN A 1 567 ? -1.474 11.737 -17.656 1.00 42.03 567 ASN A N 1
ATOM 4596 C CA . ASN A 1 567 ? -2.587 12.142 -18.534 1.00 42.03 567 ASN A CA 1
ATOM 4597 C C . ASN A 1 567 ? -3.324 13.430 -18.106 1.00 42.03 567 ASN A C 1
ATOM 4599 O O . ASN A 1 567 ? -3.827 14.146 -18.967 1.00 42.03 567 ASN A O 1
ATOM 4603 N N . PHE A 1 568 ? -3.348 13.787 -16.812 1.00 50.94 568 PHE A N 1
ATOM 4604 C CA . PHE A 1 568 ? -4.099 14.952 -16.301 1.00 50.94 568 PHE A CA 1
ATOM 4605 C C . PHE A 1 568 ? -3.220 15.929 -15.507 1.00 50.94 568 PHE A C 1
ATOM 4607 O O . PHE A 1 568 ? -3.389 16.153 -14.308 1.00 50.94 568 PHE A O 1
ATOM 4614 N N . LYS A 1 569 ? -2.273 16.567 -16.205 1.00 54.06 569 LYS A N 1
ATOM 4615 C CA . LYS A 1 569 ? -1.290 17.500 -15.613 1.00 54.06 569 LYS A CA 1
ATOM 4616 C C . LYS A 1 569 ? -1.910 18.737 -14.937 1.00 54.06 569 LYS A C 1
ATOM 4618 O O . LYS A 1 569 ? -1.286 19.300 -14.046 1.00 54.06 569 LYS A O 1
ATOM 4623 N N . LEU A 1 570 ? -3.119 19.143 -15.342 1.00 53.34 570 LEU A N 1
ATOM 4624 C CA . LEU A 1 570 ? -3.840 20.320 -14.822 1.00 53.34 570 LEU A CA 1
ATOM 4625 C C . LEU A 1 570 ? -4.529 20.097 -13.465 1.00 53.34 570 LEU A C 1
ATOM 4627 O O . LEU A 1 570 ? -4.887 21.069 -12.811 1.00 53.34 570 LEU A O 1
ATOM 4631 N N . PHE A 1 571 ? -4.733 18.845 -13.050 1.00 53.25 571 PHE A N 1
ATOM 4632 C CA . PHE A 1 571 ? -5.525 18.508 -11.858 1.00 53.25 571 PHE A CA 1
ATOM 4633 C C . PHE A 1 571 ? -4.719 17.761 -10.785 1.00 53.25 571 PHE A C 1
ATOM 4635 O O . PHE A 1 571 ? -5.257 17.399 -9.739 1.00 53.25 571 PHE A O 1
ATOM 4642 N N . ASN A 1 572 ? -3.423 17.537 -11.016 1.00 63.19 572 ASN A N 1
ATOM 4643 C CA . ASN A 1 572 ? -2.590 16.762 -10.107 1.00 63.19 572 ASN A CA 1
ATOM 4644 C C . ASN A 1 572 ? -2.203 17.569 -8.858 1.00 63.19 572 ASN A C 1
ATOM 4646 O O . ASN A 1 572 ? -1.580 18.626 -8.960 1.00 63.19 572 ASN A O 1
ATOM 4650 N N . VAL A 1 573 ? -2.532 17.030 -7.683 1.00 63.00 573 VAL A N 1
ATOM 4651 C CA . VAL A 1 573 ? -2.265 17.642 -6.371 1.00 63.00 573 VAL A CA 1
ATOM 4652 C C . VAL A 1 573 ? -0.838 17.382 -5.866 1.00 63.00 573 VAL A C 1
ATOM 4654 O O . VAL A 1 573 ? -0.397 18.025 -4.921 1.00 63.00 573 VAL A O 1
ATOM 4657 N N . CYS A 1 574 ? -0.082 16.466 -6.480 1.00 59.53 574 CYS A N 1
ATOM 4658 C CA . CYS A 1 574 ? 1.318 16.193 -6.132 1.00 59.53 574 CYS A CA 1
ATOM 4659 C C . CYS A 1 574 ? 2.256 16.971 -7.074 1.00 59.53 574 CYS A C 1
ATOM 4661 O O . CYS A 1 574 ? 2.536 16.541 -8.198 1.00 59.53 574 CYS A O 1
ATOM 4663 N N . CYS A 1 575 ? 2.706 18.147 -6.633 1.00 54.03 575 CYS A N 1
ATOM 4664 C CA . CYS A 1 575 ? 3.390 19.140 -7.469 1.00 54.03 575 CYS A CA 1
ATOM 4665 C C . CYS A 1 575 ? 4.902 18.912 -7.653 1.00 54.03 575 CYS A C 1
ATOM 4667 O O . CYS A 1 575 ? 5.453 19.275 -8.695 1.00 54.03 575 CYS A O 1
ATOM 4669 N N . TYR A 1 576 ? 5.596 18.351 -6.660 1.00 51.28 576 TYR A N 1
ATOM 4670 C CA . TYR A 1 576 ? 7.062 18.318 -6.598 1.00 51.28 576 TYR A CA 1
ATOM 4671 C C . TYR A 1 576 ? 7.675 16.984 -6.981 1.00 51.28 576 TYR A C 1
ATOM 4673 O O . TYR A 1 576 ? 8.702 16.983 -7.661 1.00 51.28 576 TYR A O 1
ATOM 4681 N N . THR A 1 577 ? 7.036 15.863 -6.648 1.00 47.81 577 THR A N 1
ATOM 4682 C CA . THR A 1 577 ? 7.444 14.555 -7.191 1.00 47.81 577 THR A CA 1
ATOM 4683 C C . THR A 1 577 ? 7.347 14.498 -8.725 1.00 47.81 577 THR A C 1
ATOM 4685 O O . THR A 1 577 ? 7.996 13.657 -9.341 1.00 47.81 577 THR A O 1
ATOM 4688 N N . ASN A 1 578 ? 6.634 15.447 -9.355 1.00 48.28 578 ASN A N 1
ATOM 4689 C CA . ASN A 1 578 ? 6.313 15.441 -10.786 1.00 48.28 578 ASN A CA 1
ATOM 4690 C C . ASN A 1 578 ? 6.901 16.599 -11.633 1.00 48.28 578 ASN A C 1
ATOM 4692 O O . ASN A 1 578 ? 6.475 16.771 -12.769 1.00 48.28 578 ASN A O 1
ATOM 4696 N N . ARG A 1 579 ? 7.881 17.392 -11.156 1.00 46.88 579 ARG A N 1
ATOM 4697 C CA . ARG A 1 579 ? 8.516 18.503 -11.929 1.00 46.88 579 ARG A CA 1
ATOM 4698 C C . ARG A 1 579 ? 7.530 19.537 -12.540 1.00 46.88 579 ARG A C 1
ATOM 4700 O O . ARG A 1 579 ? 7.778 20.047 -13.632 1.00 46.88 579 ARG A O 1
ATOM 4707 N N . LEU A 1 580 ? 6.422 19.897 -11.881 1.00 47.97 580 LEU A N 1
ATOM 4708 C CA . LEU A 1 580 ? 5.378 20.746 -12.494 1.00 47.97 580 LEU A CA 1
ATOM 4709 C C . LEU A 1 580 ? 5.217 22.113 -11.806 1.00 47.97 580 LEU A C 1
ATOM 4711 O O . LEU A 1 580 ? 4.406 22.273 -10.898 1.00 47.97 580 LEU A O 1
ATOM 4715 N N . LYS A 1 581 ? 5.904 23.149 -12.319 1.00 45.50 581 LYS A N 1
ATOM 4716 C CA . LYS A 1 581 ? 5.643 24.563 -11.950 1.00 45.50 581 LYS A CA 1
ATOM 4717 C C . LYS A 1 581 ? 4.195 24.998 -12.250 1.00 45.50 581 LYS A C 1
ATOM 4719 O O . LYS A 1 581 ? 3.649 25.832 -11.536 1.00 45.50 581 LYS A O 1
ATOM 4724 N N . TYR A 1 582 ? 3.565 24.412 -13.271 1.00 47.47 582 TYR A N 1
ATOM 4725 C CA . TYR A 1 582 ? 2.212 24.764 -13.723 1.00 47.47 582 TYR A CA 1
ATOM 4726 C C . TYR A 1 582 ? 1.084 24.283 -12.788 1.00 47.47 582 TYR A C 1
ATOM 4728 O O . TYR A 1 582 ? 0.006 24.874 -12.799 1.00 47.47 582 TYR A O 1
ATOM 4736 N N . SER A 1 583 ? 1.322 23.273 -11.937 1.00 60.66 583 SER A N 1
ATOM 4737 C CA . SER A 1 583 ? 0.272 22.731 -11.057 1.00 60.66 583 SER A CA 1
ATOM 4738 C C . SER A 1 583 ? -0.116 23.704 -9.929 1.00 60.66 583 SER A C 1
ATOM 4740 O O . SER A 1 583 ? -1.300 23.886 -9.647 1.00 60.66 583 SER A O 1
ATOM 4742 N N . VAL A 1 584 ? 0.837 24.443 -9.348 1.00 66.12 584 VAL A N 1
ATOM 4743 C CA . VAL A 1 584 ? 0.554 25.341 -8.208 1.00 66.12 584 VAL A CA 1
ATOM 4744 C C . VAL A 1 584 ? -0.457 26.436 -8.571 1.00 66.12 584 VAL A C 1
ATOM 4746 O O . VAL A 1 584 ? -1.388 26.686 -7.808 1.00 66.12 584 VAL A O 1
ATOM 4749 N N . ILE A 1 585 ? -0.324 27.050 -9.752 1.00 69.44 585 ILE A N 1
ATOM 4750 C CA . ILE A 1 585 ? -1.255 28.085 -10.234 1.00 69.44 585 ILE A CA 1
ATOM 4751 C C . ILE A 1 585 ? -2.657 27.491 -10.437 1.00 69.44 585 ILE A C 1
ATOM 4753 O O . ILE A 1 585 ? -3.646 28.084 -10.005 1.00 69.44 585 ILE A O 1
ATOM 4757 N N . SER A 1 586 ? -2.744 26.296 -11.033 1.00 69.25 586 SER A N 1
ATOM 4758 C CA . SER A 1 586 ? -4.022 25.602 -11.240 1.00 69.25 586 SER A CA 1
ATOM 4759 C C . SER A 1 586 ? -4.709 25.218 -9.924 1.00 69.25 586 SER A C 1
ATOM 4761 O O . SER A 1 586 ? -5.921 25.385 -9.794 1.00 69.25 586 SER A O 1
ATOM 4763 N N . LEU A 1 587 ? -3.946 24.804 -8.906 1.00 73.62 587 LEU A N 1
ATOM 4764 C CA . LEU A 1 587 ? -4.476 24.489 -7.580 1.00 73.62 587 LEU A CA 1
ATOM 4765 C C . LEU A 1 587 ? -4.963 25.740 -6.848 1.00 73.62 587 LEU A C 1
ATOM 4767 O O . LEU A 1 587 ? -6.015 25.690 -6.216 1.00 73.62 587 LEU A O 1
ATOM 4771 N N . ILE A 1 588 ? -4.254 26.870 -6.959 1.00 76.44 588 ILE A N 1
ATOM 4772 C CA . ILE A 1 588 ? -4.711 28.153 -6.401 1.00 76.44 588 ILE A CA 1
ATOM 4773 C C . ILE A 1 588 ? -6.035 28.568 -7.053 1.00 76.44 588 ILE A C 1
ATOM 4775 O O . ILE A 1 588 ? -6.991 28.880 -6.343 1.00 76.44 588 ILE A O 1
ATOM 4779 N N . ALA A 1 589 ? -6.128 28.508 -8.386 1.00 75.56 589 ALA A N 1
ATOM 4780 C CA . ALA A 1 589 ? -7.376 28.779 -9.101 1.00 75.56 589 ALA A CA 1
ATOM 4781 C C . ALA A 1 589 ? -8.499 27.827 -8.651 1.00 75.56 589 ALA A C 1
ATOM 4783 O O . ALA A 1 589 ? -9.615 28.261 -8.362 1.00 75.56 589 ALA A O 1
ATOM 4784 N N . GLY A 1 590 ? -8.182 26.541 -8.495 1.00 79.06 590 GLY A N 1
ATOM 4785 C CA . GLY A 1 590 ? -9.090 25.531 -7.966 1.00 79.06 590 GLY A CA 1
ATOM 4786 C C . GLY A 1 590 ? -9.592 25.841 -6.552 1.00 79.06 590 GLY A C 1
ATOM 4787 O O . GLY A 1 590 ? -10.791 25.758 -6.302 1.00 79.06 590 GLY A O 1
ATOM 4788 N N . ILE A 1 591 ? -8.717 26.267 -5.636 1.00 82.69 591 ILE A N 1
ATOM 4789 C CA . ILE A 1 591 ? -9.088 26.686 -4.274 1.00 82.69 591 ILE A CA 1
ATOM 4790 C C . ILE A 1 591 ? -10.056 27.872 -4.309 1.00 82.69 591 ILE A C 1
ATOM 4792 O O . ILE A 1 591 ? -11.032 27.881 -3.554 1.00 82.69 591 ILE A O 1
ATOM 4796 N N . VAL A 1 592 ? -9.822 28.856 -5.184 1.00 78.62 592 VAL A N 1
ATOM 4797 C CA . VAL A 1 592 ? -10.714 30.016 -5.342 1.00 78.62 592 VAL A CA 1
ATOM 4798 C C . VAL A 1 592 ? -12.092 29.565 -5.825 1.00 78.62 592 VAL A C 1
ATOM 4800 O O . VAL A 1 592 ? -13.096 29.905 -5.198 1.00 78.62 592 VAL A O 1
ATOM 4803 N N . ILE A 1 593 ? -12.151 28.736 -6.872 1.00 77.62 593 ILE A N 1
ATOM 4804 C CA . ILE A 1 593 ? -13.407 28.188 -7.410 1.00 77.62 593 ILE A CA 1
ATOM 4805 C C . ILE A 1 593 ? -14.164 27.403 -6.329 1.00 77.62 593 ILE A C 1
ATOM 4807 O O . ILE A 1 593 ? -15.348 27.647 -6.091 1.00 77.62 593 ILE A O 1
ATOM 4811 N N . MET A 1 594 ? -13.476 26.509 -5.617 1.00 82.12 594 MET A N 1
ATOM 4812 C CA . MET A 1 594 ? -14.058 25.709 -4.536 1.00 82.12 594 MET A CA 1
ATOM 4813 C C . MET A 1 594 ? -14.565 26.585 -3.384 1.00 82.12 594 MET A C 1
ATOM 4815 O O . MET A 1 594 ? -15.642 26.334 -2.845 1.00 82.12 594 MET A O 1
ATOM 4819 N N . SER A 1 595 ? -13.848 27.655 -3.038 1.00 81.81 595 SER A N 1
ATOM 4820 C CA . SER A 1 595 ? -14.273 28.608 -2.005 1.00 81.81 595 SER A CA 1
ATOM 4821 C C . SER A 1 595 ? -15.552 29.353 -2.402 1.00 81.81 595 SER A C 1
ATOM 4823 O O . SER A 1 595 ? -16.439 29.539 -1.565 1.00 81.81 595 SER A O 1
ATOM 4825 N N . VAL A 1 596 ? -15.691 29.725 -3.680 1.00 78.38 596 VAL A N 1
ATOM 4826 C CA . VAL A 1 596 ? -16.913 30.339 -4.225 1.00 78.38 596 VAL A CA 1
ATOM 4827 C C . VAL A 1 596 ? -18.082 29.352 -4.185 1.00 78.38 596 VAL A C 1
ATOM 4829 O O . VAL A 1 596 ? -19.153 29.690 -3.678 1.00 78.38 596 VAL A O 1
ATOM 4832 N N . ILE A 1 597 ? -17.879 28.113 -4.644 1.00 78.62 597 ILE A N 1
ATOM 4833 C CA . ILE A 1 597 ? -18.897 27.050 -4.590 1.00 78.62 597 ILE A CA 1
ATOM 4834 C C . ILE A 1 597 ? -19.359 26.825 -3.145 1.00 78.62 597 ILE A C 1
ATOM 4836 O O . ILE A 1 597 ? -20.560 26.817 -2.858 1.00 78.62 597 ILE A O 1
ATOM 4840 N N . LEU A 1 598 ? -18.409 26.706 -2.216 1.00 83.25 598 LEU A N 1
ATOM 4841 C CA . LEU A 1 598 ? -18.686 26.510 -0.799 1.00 83.25 598 LEU A CA 1
ATOM 4842 C C . LEU A 1 598 ? -19.480 27.683 -0.209 1.00 83.25 598 LEU A C 1
ATOM 4844 O O . LEU A 1 598 ? -20.446 27.462 0.522 1.00 83.25 598 LEU A O 1
ATOM 4848 N N . PHE A 1 599 ? -19.150 28.926 -0.572 1.00 82.31 599 PHE A N 1
ATOM 4849 C CA . PHE A 1 599 ? -19.910 30.105 -0.155 1.00 82.31 599 PHE A CA 1
ATOM 4850 C C . PHE A 1 599 ? -21.389 30.014 -0.557 1.00 82.31 599 PHE A C 1
ATOM 4852 O O . PHE A 1 599 ? -22.265 30.244 0.282 1.00 82.31 599 PHE A O 1
ATOM 4859 N N . PHE A 1 600 ? -21.689 29.625 -1.801 1.00 79.62 600 PHE A N 1
ATOM 4860 C CA . PHE A 1 600 ? -23.071 29.469 -2.264 1.00 79.62 600 PHE A CA 1
ATOM 4861 C C . PHE A 1 600 ? -23.810 28.326 -1.555 1.00 79.62 600 PHE A C 1
ATOM 4863 O O . PHE A 1 600 ? -24.961 28.512 -1.146 1.00 79.62 600 PHE A O 1
ATOM 4870 N N . ILE A 1 601 ? -23.152 27.181 -1.335 1.00 80.44 601 ILE A N 1
ATOM 4871 C CA . ILE A 1 601 ? -23.721 26.044 -0.587 1.00 80.44 601 ILE A CA 1
ATOM 4872 C C . ILE A 1 601 ? -24.121 26.479 0.830 1.00 80.44 601 ILE A C 1
ATOM 4874 O O . ILE A 1 601 ? -25.247 26.232 1.277 1.00 80.44 601 ILE A O 1
ATOM 4878 N N . ILE A 1 602 ? -23.226 27.178 1.530 1.00 80.38 602 ILE A N 1
ATOM 4879 C CA . ILE A 1 602 ? -23.446 27.607 2.915 1.00 80.38 602 ILE A CA 1
ATOM 4880 C C . ILE A 1 602 ? -24.477 28.737 2.998 1.00 80.38 602 ILE A C 1
ATOM 4882 O O . ILE A 1 602 ? -25.331 28.720 3.889 1.00 80.38 602 ILE A O 1
ATOM 4886 N N . LYS A 1 603 ? -24.471 29.686 2.052 1.00 78.75 603 LYS A N 1
ATOM 4887 C CA . LYS A 1 603 ? -25.491 30.745 1.964 1.00 78.75 603 LYS A CA 1
ATOM 4888 C C . LYS A 1 603 ? -26.888 30.149 1.768 1.00 78.75 603 LYS A C 1
ATOM 4890 O O . LYS A 1 603 ? -27.817 30.549 2.471 1.00 78.75 603 LYS A O 1
ATOM 4895 N N . ARG A 1 604 ? -27.029 29.141 0.896 1.00 76.06 604 ARG A N 1
ATOM 4896 C CA . ARG A 1 604 ? -28.289 28.406 0.685 1.00 76.06 604 ARG A CA 1
ATOM 4897 C C . ARG A 1 604 ? -28.753 27.687 1.955 1.00 76.06 604 ARG A C 1
ATOM 4899 O O . ARG A 1 604 ? -29.922 27.802 2.318 1.00 76.06 604 ARG A O 1
ATOM 4906 N N . LYS A 1 605 ? -27.853 27.002 2.672 1.00 69.88 605 LYS A N 1
ATOM 4907 C CA . LYS A 1 605 ? -28.175 26.370 3.968 1.00 69.88 605 LYS A CA 1
ATOM 4908 C C . LYS A 1 605 ? -28.611 27.388 5.027 1.00 69.88 605 LYS A C 1
ATOM 4910 O O . LYS A 1 605 ? -29.558 27.128 5.763 1.00 69.88 605 LYS A O 1
ATOM 4915 N N . GLY A 1 606 ? -27.955 28.548 5.088 1.00 64.88 606 GLY A N 1
ATOM 4916 C CA . GLY A 1 606 ? -28.326 29.635 5.999 1.00 64.88 606 GLY A CA 1
ATOM 4917 C C . GLY A 1 606 ? -29.726 30.200 5.727 1.00 64.88 606 GLY A C 1
ATOM 4918 O O . GLY A 1 606 ? -30.473 30.454 6.669 1.00 64.88 606 GLY A O 1
ATOM 4919 N N . LEU A 1 607 ? -30.103 30.344 4.451 1.00 61.88 607 LEU A N 1
ATOM 4920 C CA . LEU A 1 607 ? -31.450 30.756 4.026 1.00 61.88 607 LEU A CA 1
ATOM 4921 C C . LEU A 1 607 ? -32.511 29.694 4.361 1.00 61.88 607 LEU A C 1
ATOM 4923 O O . LEU A 1 607 ? -33.560 30.031 4.903 1.00 61.88 607 LEU A O 1
ATOM 4927 N N . GLY A 1 608 ? -32.216 28.413 4.115 1.00 58.19 608 GLY A N 1
ATOM 4928 C CA . GLY A 1 608 ? -33.120 27.300 4.431 1.00 58.19 608 GLY A CA 1
ATOM 4929 C C . GLY A 1 608 ? -33.436 27.158 5.925 1.00 58.19 608 GLY A C 1
ATOM 4930 O O . GLY A 1 608 ? -34.564 26.830 6.279 1.00 58.19 608 GLY A O 1
ATOM 4931 N N . ARG A 1 609 ? -32.481 27.468 6.816 1.00 55.44 609 ARG A N 1
ATOM 4932 C CA . ARG A 1 609 ? -32.719 27.475 8.273 1.00 55.44 609 ARG A CA 1
ATOM 4933 C C . ARG A 1 609 ? -33.594 28.641 8.736 1.00 55.44 609 ARG A C 1
ATOM 4935 O O . ARG A 1 609 ? -34.390 28.457 9.645 1.00 55.44 609 ARG A O 1
ATOM 4942 N N . LYS A 1 610 ? -33.505 29.814 8.095 1.00 48.88 610 LYS A N 1
ATOM 4943 C CA . LYS A 1 610 ? -34.417 30.938 8.383 1.00 48.88 610 LYS A CA 1
ATOM 4944 C C . LYS A 1 610 ? -35.866 30.627 7.998 1.00 48.88 610 LYS A C 1
ATOM 4946 O O . LYS A 1 610 ? -36.767 31.070 8.693 1.00 48.88 610 LYS A O 1
ATOM 4951 N N . LEU A 1 611 ? -36.086 29.843 6.941 1.00 39.25 611 LEU A N 1
ATOM 4952 C CA . LEU A 1 611 ? -37.425 29.411 6.515 1.00 39.25 611 LEU A CA 1
ATOM 4953 C C . LEU A 1 611 ? -38.081 28.420 7.495 1.00 39.25 611 LEU A C 1
ATOM 4955 O O . LEU A 1 611 ? -39.301 28.413 7.611 1.00 39.25 611 LEU A O 1
ATOM 4959 N N . TRP A 1 612 ? -37.293 27.627 8.233 1.00 39.81 612 TRP A N 1
ATOM 4960 C CA . TRP A 1 612 ? -37.789 26.766 9.321 1.00 39.81 612 TRP A CA 1
ATOM 4961 C C . TRP A 1 612 ? -38.177 27.544 10.590 1.00 39.81 612 TRP A C 1
ATOM 4963 O O . TRP A 1 612 ? -38.976 27.045 11.363 1.00 39.81 612 TRP A O 1
ATOM 4973 N N . ASN A 1 613 ? -37.682 28.774 10.779 1.00 39.81 613 ASN A N 1
ATOM 4974 C CA . ASN A 1 613 ? -38.118 29.666 11.864 1.00 39.81 613 ASN A CA 1
ATOM 4975 C C . ASN A 1 613 ? -39.472 30.358 11.578 1.00 39.81 613 ASN A C 1
ATOM 4977 O O . ASN A 1 613 ? -39.932 31.142 12.404 1.00 39.81 613 ASN A O 1
ATOM 4981 N N . CYS A 1 614 ? -40.098 30.110 10.420 1.00 30.53 614 CYS A N 1
ATOM 4982 C CA . CYS A 1 614 ? -41.423 30.635 10.063 1.00 30.53 614 CYS A CA 1
ATOM 4983 C C . CYS A 1 614 ? -42.494 29.536 9.926 1.00 30.53 614 CYS A C 1
ATOM 4985 O O . CYS A 1 614 ? -43.503 29.757 9.255 1.00 30.53 614 CYS A O 1
ATOM 4987 N N . ARG A 1 615 ? -42.290 28.363 10.538 1.00 28.83 615 ARG A N 1
ATOM 4988 C CA . ARG A 1 615 ? -43.331 27.346 10.722 1.00 28.83 615 ARG A CA 1
ATOM 4989 C C . ARG A 1 615 ? -43.358 26.829 12.145 1.00 28.83 615 ARG A C 1
ATOM 4991 O O . ARG A 1 615 ? -42.260 26.554 12.671 1.00 28.83 615 ARG A O 1
#

Foldseek 3Di:
DVVVVVVPDPPVVVLVVVLVVVLVVLLVVLDQVLQLQLAFLDALLLVVLVVLLVCLVVQWAWWFADDPDDGDTDIGGDDPVLSVLSVVLSCVQPVPDDSPDDRRVDDTPDDQVVSLVSQVVSCVVVVTHGLSNVRCPRPVNVVSQCSSWVQDPPDVVSDDDSVRLNVLSVVCVVVAQQLQSLVQSQLSLQLVLLLSLLVVLLVVLVVCVVVVCVVVVLPDPDALLVVLVCSLCVSLVVSLVVSVVSLVVSCVSNQVSCVVSVHDHDPVSNVVCCVLFRNLLSLLSNLQLLLCCLQPVDSCRSSLVSVLLSLLLVLDQADDLALSRSRHHDNGGSCVVVCVVCVVSSNNSSVSSVVVSVVSSVVSSVSSVCVSVVNPPCCCVVVVVVCCQQVVLPPPPPPDDDDDPPDPLVSLQCNLCRPLVVSLVVLLVSLCCSLLPDDQDDPVSLLSCLQSRLLCSLLSRQLCSALVCVVVVNVVVVLPDPDQQLVSSVSSNVSSLVSSLVSLCVSSVVSCVSNVHDDDPSSVLSSLLSLLLSLQLRLLCLVVVHSVRSNCRSVVLSVVLVPPLDDCLLRRSSDPVNVHPNNSVSSVVSSVVSVVSVSVSSVVVSVVSVVVVVD

Secondary structure (DSSP, 8-state):
-HHHHHTT-HHHHHHHHHHHHHHHHHHHHS---THHHHSPPPPHHHHHHHHHHHHHHHTEEEEE-SSTT-PPEEEEE--HHHHHHHHHHHHHH-TT--TT--GGG----S-HHHHHHHHHHHHHHHTSEETTTTGGG-HHHHHHHHHHS---TTSTTS---HHHHHHHHHHHHHH-HHHHHHHHHHHHHHHHHHHHHHHHHHHHHHHHHHTTHHHHHHHSSS-HHHHHHHHHHHHHHHHHHHHHHHHHHHHHHHHHHHHHTT----HHHHHHHIIIIIHHHHHHHHHHHHHHHHHH--HHHHHHHHHHHHHHHHS-SBS---TT-SS--B--SS-HHHHHHHHHHHHHHHHHHHHHHHHHHHHHHHHHHHHHTT----THHHHHHHHHHTSTTTSS-SS-----SS-HHHHHHHHHHHHHHHHHHHHHHHHHHHHHSS-PPPHHHHHHHHHHTGGGHHHHHHGGGTTHHHHTT-HHHHHH-SS-HHHHHHHHHHHHHHHHHHHHHHHHHHHHHHTTPPP-THHHHHHHHHHHHHHHHHHHHHHHT-HHHHHHHHHHHHHHHHH-TTT-TTT-S--TTTT-HHHHHHHHHHHHHHHHHHHHHHHHHHHHHHHHTT-

Sequence (615 aa):
MLWLEIKKNTITYAFVLAVGLMVAFTLQLLTPRTDYYYDKPLSSGEYTYFKLKEDIKYGSIIVYGGEEGNGIPVELELNDEIRDRIRNIITKINPDYKANEKMPDVNIALNDEEIIKLVREFEKTIGYRTNYHYGDKSRLYVAYKNRRFGINRTHEDGRNTIEEERADFESSLNEGLSEGYARYLMNYLGILAVLLSAIISATVFIKDRKSRISEFLYTSNRKSKEIVITRLVSVILPMLVVTLGITKIGMLPFYDSAREYGHSLSDITFIKYWLIWIVPSIIIAVTLSVFLDILFNNIFVVVGVQFILWLLSVSAFIGNYEPWRIVIRFNSFGMSKYYDSIKNAIYVNRLFMVILSILISTASVYLYDRARKGKRIRINAFNNLWKRLILGISLRKQQSINFRSRSFLSYQLDFACNINVLMSILFLTLILVGTCVGRSLTESDIKTAGESIVIYFSMFMLIPLCNIEKKNSMSEFTCVSNTAYTKIFFTRLLSGVIMTVVLITFSLYFMSTLNNVALGLWVLSICVSSLYLGLLGVIFSEVTGTDKTGYISYLGYYFFCVKEKENFKLFNVCCYTNRLKYSVISLIAGIVIMSVILFFIIKRKGLGRKLWNCR

Radius of gyration: 29.41 Å; Cα contacts (8 Å, |Δi|>4): 629; chains: 1; bounding box: 72×61×88 Å

pLDDT: mean 71.35, std 16.67, range [22.53, 96.5]

Organism: NCBI:txid592026